Protein AF-0000000079328195 (afdb_homodimer)

Structure (mmCIF, N/CA/C/O backbone):
data_AF-0000000079328195-model_v1
#
loop_
_entity.id
_entity.type
_entity.pdbx_description
1 polymer 'Uncharacterized protein'
#
loop_
_atom_site.group_PDB
_atom_site.id
_atom_site.type_symbol
_atom_site.label_atom_id
_atom_site.label_alt_id
_atom_site.label_comp_id
_atom_site.label_asym_id
_atom_site.label_entity_id
_atom_site.label_seq_id
_atom_site.pdbx_PDB_ins_code
_atom_site.Cartn_x
_atom_site.Cartn_y
_atom_site.Cartn_z
_atom_site.occupancy
_atom_site.B_iso_or_equiv
_atom_site.auth_seq_id
_atom_site.auth_comp_id
_atom_site.auth_asym_id
_atom_site.auth_atom_id
_atom_site.pdbx_PDB_model_num
ATOM 1 N N . MET A 1 1 ? 11.961 -4.098 -23.109 1 38.84 1 MET A N 1
ATOM 2 C CA . MET A 1 1 ? 10.938 -4.68 -22.25 1 38.84 1 MET A CA 1
ATOM 3 C C . MET A 1 1 ? 10.961 -4.035 -20.875 1 38.84 1 MET A C 1
ATOM 5 O O . MET A 1 1 ? 11.984 -4.07 -20.188 1 38.84 1 MET A O 1
ATOM 9 N N . GLU A 1 2 ? 10.203 -3.109 -20.578 1 56.19 2 GLU A N 1
ATOM 10 C CA . GLU A 1 2 ? 10.305 -2.389 -19.312 1 56.19 2 GLU A CA 1
ATOM 11 C C . GLU A 1 2 ? 10.266 -3.35 -18.125 1 56.19 2 GLU A C 1
ATOM 13 O O . GLU A 1 2 ? 9.398 -4.227 -18.062 1 56.19 2 GLU A O 1
ATOM 18 N N . LEU A 1 3 ? 11.391 -3.406 -17.406 1 69.5 3 LEU A N 1
ATOM 19 C CA . LEU A 1 3 ? 11.602 -4.355 -16.328 1 69.5 3 LEU A CA 1
ATOM 20 C C . LEU A 1 3 ? 10.562 -4.168 -15.227 1 69.5 3 LEU A C 1
ATOM 22 O O . LEU A 1 3 ? 10.328 -3.043 -14.773 1 69.5 3 LEU A O 1
ATOM 26 N N . MET A 1 4 ? 9.859 -5.152 -14.961 1 80.12 4 MET A N 1
ATOM 27 C CA . MET A 1 4 ? 8.742 -5.156 -14.008 1 80.12 4 MET A CA 1
ATOM 28 C C . MET A 1 4 ? 9.148 -4.5 -12.695 1 80.12 4 MET A C 1
ATOM 30 O O . MET A 1 4 ? 8.359 -3.773 -12.086 1 80.12 4 MET A O 1
ATOM 34 N N . GLY A 1 5 ? 10.398 -4.676 -12.406 1 83.5 5 GLY A N 1
ATOM 35 C CA . GLY A 1 5 ? 10.883 -4.078 -11.172 1 83.5 5 GLY A CA 1
ATOM 36 C C . GLY A 1 5 ? 10.805 -2.562 -11.172 1 83.5 5 GLY A C 1
ATOM 37 O O . GLY A 1 5 ? 10.375 -1.96 -10.188 1 83.5 5 GLY A O 1
ATOM 38 N N . ILE A 1 6 ? 11.117 -1.954 -12.227 1 86.31 6 ILE A N 1
ATOM 39 C CA . ILE A 1 6 ? 11.102 -0.502 -12.367 1 86.31 6 ILE A CA 1
ATOM 40 C C . ILE A 1 6 ? 9.664 0.006 -12.328 1 86.31 6 ILE A C 1
ATOM 42 O O . ILE A 1 6 ? 9.383 1.057 -11.75 1 86.31 6 ILE A O 1
ATOM 46 N N . ASN A 1 7 ? 8.781 -0.768 -12.844 1 93.5 7 ASN A N 1
ATOM 47 C CA . ASN A 1 7 ? 7.379 -0.383 -12.844 1 93.5 7 ASN A CA 1
ATOM 48 C C . ASN A 1 7 ? 6.793 -0.403 -11.43 1 93.5 7 ASN A C 1
ATOM 50 O O . ASN A 1 7 ? 5.984 0.459 -11.078 1 93.5 7 ASN A O 1
ATOM 54 N N . PHE A 1 8 ? 7.254 -1.395 -10.664 1 96.44 8 PHE A N 1
ATOM 55 C CA . PHE A 1 8 ? 6.773 -1.461 -9.289 1 96.44 8 PHE A CA 1
ATOM 56 C C . PHE A 1 8 ? 7.223 -0.239 -8.492 1 96.44 8 PHE A C 1
ATOM 58 O O . PHE A 1 8 ? 6.441 0.338 -7.738 1 96.44 8 PHE A O 1
ATOM 65 N N . ILE A 1 9 ? 8.445 0.159 -8.688 1 96.38 9 ILE A N 1
ATOM 66 C CA . ILE A 1 9 ? 8.992 1.316 -7.992 1 96.38 9 ILE A CA 1
ATOM 67 C C . ILE A 1 9 ? 8.234 2.574 -8.398 1 96.38 9 ILE A C 1
ATOM 69 O O . ILE A 1 9 ? 7.875 3.396 -7.551 1 96.38 9 ILE A O 1
ATOM 73 N N . ARG A 1 10 ? 7.934 2.695 -9.656 1 96.31 10 ARG A N 1
ATOM 74 C CA . ARG A 1 10 ? 7.191 3.848 -10.164 1 96.31 10 ARG A CA 1
ATOM 75 C C . ARG A 1 10 ? 5.777 3.883 -9.586 1 96.31 10 ARG A C 1
ATOM 77 O O . ARG A 1 10 ? 5.277 4.945 -9.219 1 96.31 10 ARG A O 1
ATOM 84 N N . GLU A 1 11 ? 5.137 2.76 -9.531 1 97.25 11 GLU A N 1
ATOM 85 C CA . GLU A 1 11 ? 3.777 2.678 -9.008 1 97.25 11 GLU A CA 1
ATOM 86 C C . GLU A 1 11 ? 3.738 3.041 -7.527 1 97.25 11 GLU A C 1
ATOM 88 O O . GLU A 1 11 ? 2.859 3.789 -7.09 1 97.25 11 GLU A O 1
ATOM 93 N N . ILE A 1 12 ? 4.688 2.496 -6.77 1 98.31 12 ILE A N 1
ATOM 94 C CA . ILE A 1 12 ? 4.762 2.789 -5.344 1 98.31 12 ILE A CA 1
ATOM 95 C C . ILE A 1 12 ? 5.059 4.273 -5.137 1 98.31 12 ILE A C 1
ATOM 97 O O . ILE A 1 12 ? 4.445 4.922 -4.289 1 98.31 12 ILE A O 1
ATOM 101 N N . THR A 1 13 ? 5.969 4.824 -5.93 1 98.31 13 THR A N 1
ATOM 102 C CA . THR A 1 13 ? 6.309 6.238 -5.867 1 98.31 13 THR A CA 1
ATOM 103 C C . THR A 1 13 ? 5.074 7.105 -6.105 1 98.31 13 THR A C 1
ATOM 105 O O . THR A 1 13 ? 4.789 8.016 -5.328 1 98.31 13 THR A O 1
ATOM 108 N N . SER A 1 14 ? 4.328 6.777 -7.148 1 97.75 14 SER A N 1
ATOM 109 C CA . SER A 1 14 ? 3.143 7.547 -7.508 1 97.75 14 SER A CA 1
ATOM 110 C C . SER A 1 14 ? 2.078 7.465 -6.418 1 97.75 14 SER A C 1
ATOM 112 O O . SER A 1 14 ? 1.333 8.422 -6.199 1 97.75 14 SER A O 1
ATOM 114 N N . PHE A 1 15 ? 1.978 6.348 -5.805 1 98.12 15 PHE A N 1
ATOM 115 C CA . PHE A 1 15 ? 0.978 6.137 -4.766 1 98.12 15 PHE A CA 1
ATOM 116 C C . PHE A 1 15 ? 1.333 6.922 -3.508 1 98.12 15 PHE A C 1
ATOM 118 O O . PHE A 1 15 ? 0.46 7.516 -2.873 1 98.12 15 PHE A O 1
ATOM 125 N N . ILE A 1 16 ? 2.594 6.941 -3.137 1 98.56 16 ILE A N 1
ATOM 126 C CA . ILE A 1 16 ? 3.035 7.461 -1.847 1 98.56 16 ILE A CA 1
ATOM 127 C C . ILE A 1 16 ? 3.297 8.961 -1.958 1 98.56 16 ILE A C 1
ATOM 129 O O . ILE A 1 16 ? 2.934 9.727 -1.063 1 98.56 16 ILE A O 1
ATOM 133 N N . PHE A 1 17 ? 3.947 9.375 -3.006 1 98.5 17 PHE A N 1
ATOM 134 C CA . PHE A 1 17 ? 4.355 10.766 -3.182 1 98.5 17 PHE A CA 1
ATOM 135 C C . PHE A 1 17 ? 3.307 11.539 -3.971 1 98.5 17 PHE A C 1
ATOM 137 O O . PHE A 1 17 ? 3.281 11.484 -5.199 1 98.5 17 PHE A O 1
ATOM 144 N N . VAL A 1 18 ? 2.521 12.266 -3.287 1 97.94 18 VAL A N 1
ATOM 145 C CA . VAL A 1 18 ? 1.486 13.07 -3.926 1 97.94 18 VAL A CA 1
ATOM 146 C C . VAL A 1 18 ? 1.785 14.555 -3.717 1 97.94 18 VAL A C 1
ATOM 148 O O . VAL A 1 18 ? 2.316 14.945 -2.676 1 97.94 18 VAL A O 1
ATOM 151 N N . GLU A 1 19 ? 1.485 15.289 -4.66 1 97.88 19 GLU A N 1
ATOM 152 C CA . GLU A 1 19 ? 1.699 16.734 -4.68 1 97.88 19 GLU A CA 1
ATOM 153 C C . GLU A 1 19 ? 0.674 17.438 -5.57 1 97.88 19 GLU A C 1
ATOM 155 O O . GLU A 1 19 ? 0.321 16.922 -6.637 1 97.88 19 GLU A O 1
ATOM 160 N N . ASP A 1 20 ? 0.205 18.562 -5.117 1 97.75 20 ASP A N 1
ATOM 161 C CA . ASP A 1 20 ? -0.795 19.312 -5.875 1 97.75 20 ASP A CA 1
ATOM 162 C C . ASP A 1 20 ? -0.303 20.719 -6.191 1 97.75 20 ASP A C 1
ATOM 164 O O . ASP A 1 20 ? 0.624 21.219 -5.551 1 97.75 20 ASP A O 1
ATOM 168 N N . LYS A 1 21 ? -0.961 21.297 -7.262 1 96.88 21 LYS A N 1
ATOM 169 C CA . LYS A 1 21 ? -0.835 22.734 -7.441 1 96.88 21 LYS A CA 1
ATOM 170 C C . LYS A 1 21 ? -1.576 23.5 -6.344 1 96.88 21 LYS A C 1
ATOM 172 O O . LYS A 1 21 ? -2.781 23.312 -6.16 1 96.88 21 LYS A O 1
ATOM 177 N N . ILE A 1 22 ? -0.842 24.297 -5.695 1 97.62 22 ILE A N 1
ATOM 178 C CA . ILE A 1 22 ? -1.382 24.969 -4.512 1 97.62 22 ILE A CA 1
ATOM 179 C C . ILE A 1 22 ? -2.355 26.062 -4.938 1 97.62 22 ILE A C 1
ATOM 181 O O . ILE A 1 22 ? -2.111 26.781 -5.91 1 97.62 22 ILE A O 1
ATOM 185 N N . GLN A 1 23 ? -3.391 26.141 -4.234 1 97.88 23 GLN A N 1
ATOM 186 C CA . GLN A 1 23 ? -4.398 27.188 -4.375 1 97.88 23 GLN A CA 1
ATOM 187 C C . GLN A 1 23 ? -4.719 27.828 -3.029 1 97.88 23 GLN A C 1
ATOM 189 O O . GLN A 1 23 ? -4.344 27.297 -1.979 1 97.88 23 GLN A O 1
ATOM 194 N N . LYS A 1 24 ? -5.391 29 -3.145 1 98.62 24 LYS A N 1
ATOM 195 C CA . LYS A 1 24 ? -5.832 29.641 -1.906 1 98.62 24 LYS A CA 1
ATOM 196 C C . LYS A 1 24 ? -6.773 28.719 -1.124 1 98.62 24 LYS A C 1
ATOM 198 O O . LYS A 1 24 ? -7.621 28.047 -1.711 1 98.62 24 LYS A O 1
ATOM 203 N N . ALA A 1 25 ? -6.629 28.781 0.194 1 98.81 25 ALA A N 1
ATOM 204 C CA . ALA A 1 25 ? -7.391 27.875 1.056 1 98.81 25 ALA A CA 1
ATOM 205 C C . ALA A 1 25 ? -7.789 28.578 2.355 1 98.81 25 ALA A C 1
ATOM 207 O O . ALA A 1 25 ? -7.426 29.719 2.588 1 98.81 25 ALA A O 1
ATOM 208 N N . ASP A 1 26 ? -8.594 27.859 3.094 1 98.81 26 ASP A N 1
ATOM 209 C CA . ASP A 1 26 ? -9.07 28.391 4.363 1 98.81 26 ASP A CA 1
ATOM 210 C C . ASP A 1 26 ? -8.031 28.219 5.461 1 98.81 26 ASP A C 1
ATOM 212 O O . ASP A 1 26 ? -8.016 28.984 6.438 1 98.81 26 ASP A O 1
ATOM 216 N N . ILE A 1 27 ? -7.152 27.281 5.273 1 98.88 27 ILE A N 1
ATOM 217 C CA . ILE A 1 27 ? -6.215 26.953 6.344 1 98.88 27 ILE A CA 1
ATOM 218 C C . ILE A 1 27 ? -5.062 26.125 5.781 1 98.88 27 ILE A C 1
ATOM 220 O O . ILE A 1 27 ? -5.195 25.5 4.727 1 98.88 27 ILE A O 1
ATOM 224 N N . ILE A 1 28 ? -3.922 26.172 6.41 1 98.94 28 ILE A N 1
ATOM 225 C CA . ILE A 1 28 ? -2.781 25.297 6.164 1 98.94 28 ILE A CA 1
ATOM 226 C C . ILE A 1 28 ? -2.57 24.375 7.359 1 98.94 28 ILE A C 1
ATOM 228 O O . ILE A 1 28 ? -2.295 24.828 8.469 1 98.94 28 ILE A O 1
ATOM 232 N N . PHE A 1 29 ? -2.738 23.094 7.121 1 98.94 29 PHE A N 1
ATOM 233 C CA . PHE A 1 29 ? -2.459 22.094 8.148 1 98.94 29 PHE A CA 1
ATOM 234 C C . PHE A 1 29 ? -0.997 21.672 8.109 1 98.94 29 PHE A C 1
ATOM 236 O O . PHE A 1 29 ? -0.424 21.5 7.031 1 98.94 29 PHE A O 1
ATOM 243 N N . VAL A 1 30 ? -0.421 21.484 9.289 1 98.88 30 VAL A N 1
ATOM 244 C CA . VAL A 1 30 ? 0.937 20.969 9.422 1 98.88 30 VAL A CA 1
ATOM 245 C C . VAL A 1 30 ? 0.967 19.844 10.461 1 98.88 30 VAL A C 1
ATOM 247 O O . VAL A 1 30 ? 1.043 20.109 11.656 1 98.88 30 VAL A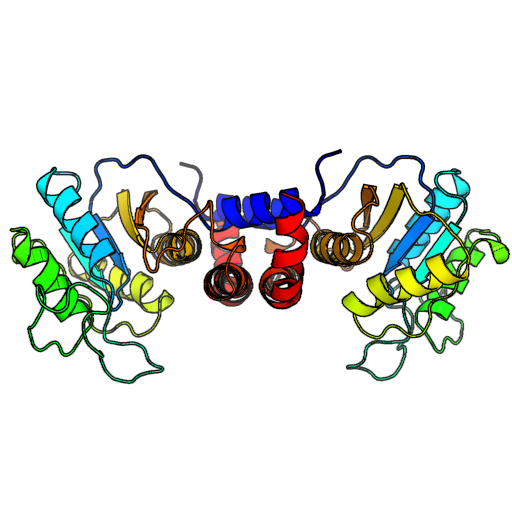 O 1
ATOM 250 N N . PRO A 1 31 ? 0.922 18.578 9.969 1 98.12 31 PRO A N 1
ATOM 251 C CA . PRO A 1 31 ? 1.119 17.5 10.938 1 98.12 31 PRO A CA 1
ATOM 252 C C . PRO A 1 31 ? 2.469 17.578 11.648 1 98.12 31 PRO A C 1
ATOM 254 O O . PRO A 1 31 ? 3.504 17.734 11 1 98.12 31 PRO A O 1
ATOM 257 N N . GLY A 1 32 ? 2.445 17.469 12.867 1 95.38 32 GLY A N 1
ATOM 258 C CA . GLY A 1 32 ? 3.59 17.781 13.711 1 95.38 32 GLY A CA 1
ATOM 259 C C . GLY A 1 32 ? 4.734 16.812 13.547 1 95.38 32 GLY A C 1
ATOM 260 O O . GLY A 1 32 ? 4.578 15.758 12.922 1 95.38 32 GLY A O 1
ATOM 261 N N . GLY A 1 33 ? 5.91 17.172 14.062 1 93.88 33 GLY A N 1
ATOM 262 C CA . GLY A 1 33 ? 7.168 16.453 14.078 1 93.88 33 GLY A CA 1
ATOM 263 C C . GLY A 1 33 ? 8.352 17.312 14.492 1 93.88 33 GLY A C 1
ATOM 264 O O . GLY A 1 33 ? 8.172 18.438 14.961 1 93.88 33 GLY A O 1
ATOM 265 N N . SER A 1 34 ? 9.508 16.719 14.328 1 94.88 34 SER A N 1
ATOM 266 C CA . SER A 1 34 ? 10.711 17.406 14.766 1 94.88 34 SER A CA 1
ATOM 267 C C . SER A 1 34 ? 11.344 18.203 13.625 1 94.88 34 SER A C 1
ATOM 269 O O . SER A 1 34 ? 12.328 18.906 13.82 1 94.88 34 SER A O 1
ATOM 271 N N . TRP A 1 35 ? 10.766 18.062 12.469 1 96.56 35 TRP A N 1
ATOM 272 C CA . TRP A 1 35 ? 11.328 18.734 11.305 1 96.56 35 TRP A CA 1
ATOM 273 C C . TRP A 1 35 ? 10.664 20.078 11.078 1 96.56 35 TRP A C 1
ATOM 275 O O . TRP A 1 35 ? 9.438 20.172 10.961 1 96.56 35 TRP A O 1
ATOM 285 N N . PRO A 1 36 ? 11.422 21.094 10.922 1 97.75 36 PRO A N 1
ATOM 286 C CA . PRO A 1 36 ? 10.828 22.422 10.797 1 97.75 36 PRO A CA 1
ATOM 287 C C . PRO A 1 36 ? 10.359 22.719 9.375 1 97.75 36 PRO A C 1
ATOM 289 O O . PRO A 1 36 ? 9.57 23.656 9.164 1 97.75 36 PRO A O 1
ATOM 292 N N . GLU A 1 37 ? 10.789 21.953 8.406 1 98.06 37 GLU A N 1
ATOM 293 C CA . GLU A 1 37 ? 10.648 22.281 6.996 1 98.06 37 GLU A CA 1
ATOM 294 C C . GLU A 1 37 ? 9.18 22.406 6.598 1 98.06 37 GLU A C 1
ATOM 296 O O . GLU A 1 37 ? 8.797 23.328 5.887 1 98.06 37 GLU A O 1
ATOM 301 N N . PRO A 1 38 ? 8.344 21.484 7.09 1 98.5 38 PRO A N 1
ATOM 302 C CA . PRO A 1 38 ? 6.93 21.641 6.727 1 98.5 38 PRO A CA 1
ATOM 303 C C . PRO A 1 38 ? 6.324 22.953 7.234 1 98.5 38 PRO A C 1
ATOM 305 O O . PRO A 1 38 ? 5.566 23.609 6.516 1 98.5 38 PRO A O 1
ATOM 308 N N . THR A 1 39 ? 6.691 23.297 8.43 1 98.69 39 THR A N 1
ATOM 309 C CA . THR A 1 39 ? 6.16 24.531 8.992 1 98.69 39 THR A CA 1
ATOM 310 C C . THR A 1 39 ? 6.77 25.75 8.305 1 98.69 39 THR A C 1
ATOM 312 O O . THR A 1 39 ? 6.098 26.766 8.117 1 98.69 39 THR A O 1
ATOM 315 N N . GLU A 1 40 ? 8.047 25.672 7.988 1 98.69 40 GLU A N 1
ATOM 316 C CA . GLU A 1 40 ? 8.664 26.734 7.211 1 98.69 40 GLU A CA 1
ATOM 317 C C . GLU A 1 40 ? 7.914 26.969 5.906 1 98.69 40 GLU A C 1
ATOM 319 O O . GLU A 1 40 ? 7.652 28.125 5.535 1 98.69 40 GLU A O 1
ATOM 324 N N . LYS A 1 41 ? 7.57 25.875 5.25 1 98.75 41 LYS A N 1
ATOM 325 C CA . LYS A 1 41 ? 6.812 25.969 4.008 1 98.75 41 LYS A CA 1
ATOM 326 C C . LYS A 1 41 ? 5.434 26.578 4.246 1 98.75 41 LYS A C 1
ATOM 328 O O . LYS A 1 41 ? 4.996 27.438 3.49 1 98.75 41 LYS A O 1
ATOM 333 N N . ALA A 1 42 ? 4.824 26.188 5.266 1 98.88 42 ALA A N 1
ATOM 334 C CA . ALA A 1 42 ? 3.512 26.719 5.621 1 98.88 42 ALA A CA 1
ATOM 335 C C . ALA A 1 42 ? 3.578 28.219 5.879 1 98.88 42 ALA A C 1
ATOM 337 O O . ALA A 1 42 ? 2.709 28.969 5.434 1 98.88 42 ALA A O 1
ATOM 338 N N . ALA A 1 43 ? 4.574 28.656 6.59 1 98.88 43 ALA A N 1
ATOM 339 C CA . ALA A 1 43 ? 4.758 30.078 6.898 1 98.88 43 ALA A CA 1
ATOM 340 C C . ALA A 1 43 ? 4.922 30.906 5.625 1 98.88 43 ALA A C 1
ATOM 342 O O . ALA A 1 43 ? 4.312 31.969 5.484 1 98.88 43 ALA A O 1
ATOM 343 N N . LYS A 1 44 ? 5.762 30.406 4.73 1 98.81 44 LYS A N 1
ATOM 344 C CA . LYS A 1 44 ? 5.961 31.094 3.463 1 98.81 44 LYS A CA 1
ATOM 345 C C . LYS A 1 44 ? 4.652 31.219 2.691 1 98.81 44 LYS A C 1
ATOM 347 O O . LYS A 1 44 ? 4.363 32.281 2.111 1 98.81 44 LYS A O 1
ATOM 352 N N . LEU A 1 45 ? 3.855 30.125 2.691 1 98.81 45 LEU A N 1
ATOM 353 C CA . LEU A 1 45 ? 2.561 30.141 2.018 1 98.81 45 LEU A CA 1
ATOM 354 C C . LEU A 1 45 ? 1.627 31.156 2.666 1 98.81 45 LEU A C 1
ATOM 356 O O . LEU A 1 45 ? 0.88 31.859 1.972 1 98.81 45 LEU A O 1
ATOM 360 N N . TRP A 1 46 ? 1.666 31.25 3.957 1 98.88 46 TRP A N 1
ATOM 361 C CA . TRP A 1 46 ? 0.866 32.219 4.684 1 98.88 46 TRP A CA 1
ATOM 362 C C . TRP A 1 46 ? 1.258 33.656 4.289 1 98.88 46 TRP A C 1
ATOM 364 O O . TRP A 1 46 ? 0.394 34.469 4.012 1 98.88 46 TRP A O 1
ATOM 374 N N . ILE A 1 47 ? 2.52 33.906 4.246 1 98.44 47 ILE A N 1
ATOM 375 C CA . ILE A 1 47 ? 3.045 35.219 3.889 1 98.44 47 ILE A CA 1
ATOM 376 C C . ILE A 1 47 ? 2.582 35.594 2.482 1 98.44 47 ILE A C 1
ATOM 378 O O . ILE A 1 47 ? 2.242 36.75 2.223 1 98.44 47 ILE A O 1
ATOM 382 N N . ASP A 1 48 ? 2.576 34.594 1.64 1 98.38 48 ASP A N 1
ATOM 383 C CA . ASP A 1 48 ? 2.182 34.781 0.249 1 98.38 48 ASP A CA 1
ATOM 384 C C . ASP A 1 48 ? 0.665 34.906 0.119 1 98.38 48 ASP A C 1
ATOM 386 O O . ASP A 1 48 ? 0.144 35.094 -0.981 1 98.38 48 ASP A O 1
ATOM 390 N N . GLY A 1 49 ? -0.074 34.75 1.234 1 98.44 49 GLY A N 1
ATOM 391 C CA . GLY A 1 49 ? -1.502 35.031 1.263 1 98.44 49 GLY A CA 1
ATOM 392 C C . GLY A 1 49 ? -2.346 33.844 0.853 1 98.44 49 GLY A C 1
ATOM 393 O O . GLY A 1 49 ? -3.492 34 0.426 1 98.44 49 GLY A O 1
ATOM 394 N N . TYR A 1 50 ? -1.794 32.625 0.948 1 98.75 50 TYR A N 1
ATOM 395 C CA . TYR A 1 50 ? -2.506 31.438 0.476 1 98.75 50 TYR A CA 1
ATOM 396 C C . TYR A 1 50 ? -3.58 31.016 1.471 1 98.75 50 TYR A C 1
ATOM 398 O O . TYR A 1 50 ? -4.531 30.312 1.107 1 98.75 50 TYR A O 1
ATOM 406 N N . ALA A 1 51 ? -3.461 31.375 2.729 1 98.75 51 ALA A N 1
ATOM 407 C CA . ALA A 1 51 ? -4.453 31.062 3.75 1 98.75 51 ALA A CA 1
ATOM 408 C C . ALA A 1 51 ? -4.324 31.984 4.953 1 98.75 51 ALA A C 1
ATOM 410 O O . ALA A 1 51 ? -3.223 32.438 5.289 1 98.75 51 ALA A O 1
ATOM 411 N N . PRO A 1 52 ? -5.379 32.219 5.582 1 98.69 52 PRO A N 1
ATOM 412 C CA . PRO A 1 52 ? -5.336 33.125 6.73 1 98.69 52 PRO A CA 1
ATOM 413 C C . PRO A 1 52 ? -4.852 32.438 8.008 1 98.69 52 PRO A C 1
ATOM 415 O O . PRO A 1 52 ? -4.445 33.125 8.953 1 98.69 52 PRO A O 1
ATOM 418 N N . TYR A 1 53 ? -4.926 31.062 8.062 1 98.81 53 TYR A N 1
ATOM 419 C CA . TYR A 1 53 ? -4.562 30.359 9.289 1 98.81 53 TYR A CA 1
ATOM 420 C C . TYR A 1 53 ? -3.584 29.219 8.992 1 98.81 53 TYR A C 1
ATOM 422 O O . TYR A 1 53 ? -3.617 28.625 7.914 1 98.81 53 TYR A O 1
ATOM 430 N N . ILE A 1 54 ? -2.752 29.016 9.93 1 98.88 54 ILE A N 1
ATOM 431 C CA . ILE A 1 54 ? -1.927 27.812 10.016 1 98.88 54 ILE A CA 1
ATOM 432 C C . ILE A 1 54 ? -2.311 27.016 11.258 1 98.88 54 ILE A C 1
ATOM 434 O O . ILE A 1 54 ? -2.523 27.578 12.336 1 98.88 54 ILE A O 1
ATOM 438 N N . LEU A 1 55 ? -2.467 25.719 11.125 1 98.88 55 LEU A N 1
ATOM 439 C CA . LEU A 1 55 ? -2.76 24.859 12.266 1 98.88 55 LEU A CA 1
ATOM 440 C C . LEU A 1 55 ? -1.743 23.719 12.375 1 98.88 55 LEU A C 1
ATOM 442 O O . LEU A 1 55 ? -1.986 22.625 11.883 1 98.88 55 LEU A O 1
ATOM 446 N N . PRO A 1 56 ? -0.632 24 13.078 1 98.69 56 PRO A N 1
ATOM 447 C CA . PRO A 1 56 ? 0.265 22.906 13.453 1 98.69 56 PRO A CA 1
ATOM 448 C C . PRO A 1 56 ? -0.326 22 14.539 1 98.69 56 PRO A C 1
ATOM 450 O O . PRO A 1 56 ? -0.979 22.5 15.461 1 98.69 56 PRO A O 1
ATOM 453 N N . SER A 1 57 ? -0.159 20.719 14.312 1 98.56 57 SER A N 1
ATOM 454 C CA . SER A 1 57 ? -0.748 19.781 15.258 1 98.56 57 SER A CA 1
ATOM 455 C C . SER A 1 57 ? 0.298 18.812 15.797 1 98.56 57 SER A C 1
ATOM 457 O O . SER A 1 57 ? 1.062 18.219 15.023 1 98.56 57 SER A O 1
ATOM 459 N N . GLY A 1 58 ? 0.339 18.719 17.219 1 98.06 58 GLY A N 1
ATOM 460 C CA . GLY A 1 58 ? 1.174 17.656 17.766 1 98.06 58 GLY A CA 1
ATOM 461 C C . GLY A 1 58 ? 1.644 17.938 19.172 1 98.06 58 GLY A C 1
ATOM 462 O O . GLY A 1 58 ? 2.02 19.062 19.5 1 98.06 58 GLY A O 1
ATOM 463 N N . LYS A 1 59 ? 1.628 16.984 20.047 1 97.31 59 LYS A N 1
ATOM 464 C CA . LYS A 1 59 ? 2.246 16.984 21.375 1 97.31 59 LYS A CA 1
ATOM 465 C C . LYS A 1 59 ? 3.664 16.422 21.312 1 97.31 59 LYS A C 1
ATOM 467 O O . LYS A 1 59 ? 4.637 17.188 21.328 1 97.31 59 LYS A O 1
ATOM 472 N N . TYR A 1 60 ? 3.867 15.305 21.281 1 94.19 60 TYR A N 1
ATOM 473 C CA . TYR A 1 60 ? 5.066 14.508 21.031 1 94.19 60 TYR A CA 1
ATOM 474 C C . TYR A 1 60 ? 4.699 13.062 20.703 1 94.19 60 TYR A C 1
ATOM 476 O O . TYR A 1 60 ? 3.57 12.633 20.938 1 94.19 60 TYR A O 1
ATOM 484 N N . SER A 1 61 ? 5.656 12.375 20.078 1 89.06 61 SER A N 1
ATOM 485 C CA . SER A 1 61 ? 5.406 10.984 19.734 1 89.06 61 SER A CA 1
ATOM 486 C C . SER A 1 61 ? 5.219 10.133 20.984 1 89.06 61 SER A C 1
ATOM 488 O O . SER A 1 61 ? 5.996 10.234 21.938 1 89.06 61 SER A O 1
ATOM 490 N N . MET A 1 62 ? 4.254 9.242 20.891 1 85.69 62 MET A N 1
ATOM 491 C CA . MET A 1 62 ? 3.963 8.359 22.031 1 85.69 62 MET A CA 1
ATOM 492 C C . MET A 1 62 ? 5.172 7.496 22.359 1 85.69 62 MET A C 1
ATOM 494 O O . MET A 1 62 ? 5.457 7.254 23.547 1 85.69 62 MET A O 1
ATOM 498 N N . SER A 1 63 ? 5.832 7.055 21.375 1 84.31 63 SER A N 1
ATOM 499 C CA . SER A 1 63 ? 6.965 6.16 21.562 1 84.31 63 SER A CA 1
ATOM 500 C C . SER A 1 63 ? 8.078 6.84 22.359 1 84.31 63 SER A C 1
ATOM 502 O O . SER A 1 63 ? 8.812 6.184 23.094 1 84.31 63 SER A O 1
ATOM 504 N N . LYS A 1 64 ? 8.203 8.172 22.312 1 87.88 64 LYS A N 1
ATOM 505 C CA . LYS A 1 64 ? 9.273 8.906 22.984 1 87.88 64 LYS A CA 1
ATOM 506 C C . LYS A 1 64 ? 8.82 9.445 24.344 1 87.88 64 LYS A C 1
ATOM 508 O O . LYS A 1 64 ? 9.602 9.492 25.281 1 87.88 64 LYS A O 1
ATOM 513 N N . GLY A 1 65 ? 7.609 9.875 24.344 1 91.81 65 GLY A N 1
ATOM 514 C CA . GLY A 1 65 ? 7.055 10.398 25.578 1 91.81 65 GLY A CA 1
ATOM 515 C C . GLY A 1 65 ? 7.449 11.836 25.844 1 91.81 65 GLY A C 1
ATOM 516 O O . GLY A 1 65 ? 7.113 12.398 26.891 1 91.81 65 GLY A O 1
ATOM 517 N N . TYR A 1 66 ? 8.219 12.383 25.031 1 93.56 66 TYR A N 1
ATOM 518 C CA . TYR A 1 66 ? 8.617 13.781 25.109 1 93.56 66 TYR A CA 1
ATOM 519 C C . TYR A 1 66 ? 9.016 14.312 23.734 1 93.56 66 TYR A C 1
ATOM 521 O O . TYR A 1 66 ? 9.211 13.531 22.797 1 93.56 66 TYR A O 1
ATOM 529 N N . PHE A 1 67 ? 9.078 15.625 23.594 1 95.56 67 PHE A N 1
ATOM 530 C CA . PHE A 1 67 ? 9.578 16.25 22.375 1 95.56 67 PHE A CA 1
ATOM 531 C C . PHE A 1 67 ? 11.102 16.328 22.391 1 95.56 67 PHE A C 1
ATOM 533 O O . PHE A 1 67 ? 11.68 16.984 23.266 1 95.56 67 PHE A O 1
ATOM 540 N N . PRO A 1 68 ? 11.781 15.766 21.469 1 93.12 68 PRO A N 1
ATOM 541 C CA . PRO A 1 68 ? 13.242 15.656 21.547 1 93.12 68 PRO A CA 1
ATOM 542 C C . PRO A 1 68 ? 13.945 16.922 21.047 1 93.12 68 PRO A C 1
ATOM 544 O O . PRO A 1 68 ? 15.172 17.031 21.156 1 93.12 68 PRO A O 1
ATOM 547 N N . GLY A 1 69 ? 13.219 17.828 20.484 1 93.69 69 GLY A N 1
ATOM 548 C CA . GLY A 1 69 ? 13.82 19 19.859 1 93.69 69 GLY A CA 1
ATOM 549 C C . GLY A 1 69 ? 13.867 18.906 18.344 1 93.69 69 GLY A C 1
ATOM 550 O O . GLY A 1 69 ? 13.477 17.906 17.766 1 93.69 69 GLY A O 1
ATOM 551 N N . PRO A 1 70 ? 14.312 19.984 17.75 1 95.56 70 PRO A N 1
ATOM 552 C CA . PRO A 1 70 ? 14.367 20.016 16.281 1 95.56 70 PRO A CA 1
ATOM 553 C C . PRO A 1 70 ? 15.359 19 15.703 1 95.56 70 PRO A C 1
ATOM 555 O O . PRO A 1 70 ? 16.469 18.844 16.234 1 95.56 70 PRO A O 1
ATOM 558 N N . ALA A 1 71 ? 14.953 18.359 14.617 1 94.69 71 ALA A N 1
ATOM 559 C CA . ALA A 1 71 ? 15.82 17.406 13.922 1 94.69 71 ALA A CA 1
ATOM 560 C C . ALA A 1 71 ? 16.859 18.125 13.078 1 94.69 71 ALA A C 1
ATOM 562 O O . ALA A 1 71 ? 17.969 17.625 12.891 1 94.69 71 ALA A O 1
ATOM 563 N N . THR A 1 72 ? 16.453 19.203 12.539 1 94.56 72 THR A N 1
ATOM 564 C CA . THR A 1 72 ? 17.344 20.062 11.773 1 94.56 72 THR A CA 1
ATOM 565 C C . THR A 1 72 ? 17.188 21.516 12.211 1 94.56 72 THR A C 1
ATOM 567 O O . THR A 1 72 ? 16.25 21.859 12.93 1 94.56 72 THR A O 1
ATOM 570 N N . ASN A 1 73 ? 18.172 22.312 11.875 1 93.94 73 ASN A N 1
ATOM 571 C CA . ASN A 1 73 ? 18.141 23.734 12.141 1 93.94 73 ASN A CA 1
ATOM 572 C C . ASN A 1 73 ? 17.984 24.031 13.625 1 93.94 73 ASN A C 1
ATOM 574 O O . ASN A 1 73 ? 17.281 24.953 14.008 1 93.94 73 ASN A O 1
ATOM 578 N N . GLY A 1 74 ? 18.609 23.203 14.383 1 92.69 74 GLY A N 1
ATOM 579 C CA . GLY A 1 74 ? 18.547 23.375 15.828 1 92.69 74 GLY A CA 1
ATOM 580 C C . GLY A 1 74 ? 19.156 24.688 16.297 1 92.69 74 GLY A C 1
ATOM 581 O O . GLY A 1 74 ? 18.766 25.203 17.344 1 92.69 74 GLY A O 1
ATOM 582 N N . ASP A 1 75 ? 20.125 25.219 15.602 1 93.19 75 ASP A N 1
ATOM 583 C CA . ASP A 1 75 ? 20.734 26.5 15.938 1 93.19 75 ASP A CA 1
ATOM 584 C C . ASP A 1 75 ? 19.766 27.641 15.742 1 93.19 75 ASP A C 1
ATOM 586 O O . ASP A 1 75 ? 19.812 28.641 16.469 1 93.19 75 ASP A O 1
ATOM 590 N N . LYS A 1 76 ? 18.906 27.469 14.781 1 94.06 76 LYS A N 1
ATOM 591 C CA . LYS A 1 76 ? 17.906 28.484 14.477 1 94.06 76 LYS A CA 1
ATOM 592 C C . LYS A 1 76 ? 16.719 28.406 15.43 1 94.06 76 LYS A C 1
ATOM 594 O O . LYS A 1 76 ? 16.188 29.438 15.844 1 94.06 76 LYS A O 1
ATOM 599 N N . TYR A 1 77 ? 16.375 27.188 15.68 1 95.25 77 TYR A N 1
ATOM 600 C CA . TYR A 1 77 ? 15.242 26.938 16.578 1 95.25 77 TYR A CA 1
ATOM 601 C C . TYR A 1 77 ? 15.711 26.359 17.891 1 95.25 77 TYR A C 1
ATOM 603 O O . TYR A 1 77 ? 15.375 25.219 18.234 1 95.25 77 TYR A O 1
ATOM 611 N N . ASN A 1 78 ? 16.391 27.141 18.734 1 91.19 78 ASN A N 1
ATOM 612 C CA . ASN A 1 78 ? 17.141 26.641 19.891 1 91.19 78 ASN A CA 1
ATOM 613 C C . ASN A 1 78 ? 16.359 26.844 21.188 1 91.19 78 ASN A C 1
ATOM 615 O O . ASN A 1 78 ? 16.922 26.719 22.281 1 91.19 78 ASN A O 1
ATOM 619 N N . GLY A 1 79 ? 15.125 27.094 21.156 1 92.56 79 GLY A N 1
ATOM 620 C CA . GLY A 1 79 ? 14.32 27.234 22.344 1 92.56 79 GLY A CA 1
ATOM 621 C C . GLY A 1 79 ? 13.977 25.922 23 1 92.56 79 GLY A C 1
ATOM 622 O O . GLY A 1 79 ? 14.281 24.844 22.469 1 92.56 79 GLY A O 1
ATOM 623 N N . THR A 1 80 ? 13.43 26.016 24.25 1 93.06 80 THR A N 1
ATOM 624 C CA . THR A 1 80 ? 12.891 24.844 24.938 1 93.06 80 THR A CA 1
ATOM 625 C C . THR A 1 80 ? 11.406 24.656 24.609 1 93.06 80 THR A C 1
ATOM 627 O O . THR A 1 80 ? 10.602 25.578 24.828 1 93.06 80 THR A O 1
ATOM 630 N N . TYR A 1 81 ? 11.164 23.531 24.047 1 95.69 81 TYR A N 1
ATOM 631 C CA . TYR A 1 81 ? 9.789 23.25 23.656 1 95.69 81 TYR A CA 1
ATOM 632 C C . TYR A 1 81 ? 9.281 21.984 24.359 1 95.69 81 TYR A C 1
ATOM 634 O O . TYR A 1 81 ? 10.023 21.016 24.516 1 95.69 81 TYR A O 1
ATOM 642 N N . GLU A 1 82 ? 8.039 22.016 24.797 1 95.62 82 GLU A N 1
ATOM 643 C CA . GLU A 1 82 ? 7.438 20.844 25.453 1 95.62 82 GLU A CA 1
ATOM 644 C C . GLU A 1 82 ? 6.652 20 24.453 1 95.62 82 GLU A C 1
ATOM 646 O O . GLU A 1 82 ? 6.492 18.797 24.641 1 95.62 82 GLU A O 1
ATOM 651 N N . THR A 1 83 ? 6.125 20.656 23.453 1 97.81 83 THR A N 1
ATOM 652 C CA . THR A 1 83 ? 5.305 19.969 22.453 1 97.81 83 THR A CA 1
ATOM 653 C C . THR A 1 83 ? 5.781 20.297 21.047 1 97.81 83 THR A C 1
ATOM 655 O O . THR A 1 83 ? 6.488 21.281 20.828 1 97.81 83 THR A O 1
ATOM 658 N N . GLU A 1 84 ? 5.402 19.438 20.141 1 97.81 84 GLU A N 1
ATOM 659 C CA . GLU A 1 84 ? 5.637 19.719 18.734 1 97.81 84 GLU A CA 1
ATOM 660 C C . GLU A 1 84 ? 4.969 21.016 18.312 1 97.81 84 GLU A C 1
ATOM 662 O O . GLU A 1 84 ? 5.535 21.781 17.531 1 97.81 84 GLU A O 1
ATOM 667 N N . TRP A 1 85 ? 3.801 21.281 18.844 1 98.38 85 TRP A N 1
ATOM 668 C CA . TRP A 1 85 ? 3.096 22.516 18.516 1 98.38 85 TRP A CA 1
ATOM 669 C C . TRP A 1 85 ? 3.924 23.734 18.922 1 98.38 85 TRP A C 1
ATOM 671 O O . TRP A 1 85 ? 4.074 24.672 18.125 1 98.38 85 TRP A O 1
ATOM 681 N N . GLU A 1 86 ? 4.441 23.719 20.109 1 98.06 86 GLU A N 1
ATOM 682 C CA . GLU A 1 86 ? 5.25 24.844 20.578 1 98.06 86 GLU A CA 1
ATOM 683 C C . GLU A 1 86 ? 6.43 25.094 19.656 1 98.06 86 GLU A C 1
ATOM 685 O O . GLU A 1 86 ? 6.727 26.25 19.328 1 98.06 86 GLU A O 1
ATOM 690 N N . PHE A 1 87 ? 7.043 24.031 19.312 1 98.19 87 PHE A N 1
ATOM 691 C CA . PHE A 1 87 ? 8.164 24.109 18.375 1 98.19 87 PHE A CA 1
ATOM 692 C C . PHE A 1 87 ? 7.73 24.703 17.047 1 98.19 87 PHE A C 1
ATOM 694 O O . PHE A 1 87 ? 8.344 25.641 16.547 1 98.19 87 PHE A O 1
ATOM 701 N N . MET A 1 88 ? 6.645 24.25 16.469 1 98.44 88 MET A N 1
ATOM 702 C CA . MET A 1 88 ? 6.16 24.688 15.156 1 98.44 88 MET A CA 1
ATOM 703 C C . MET A 1 88 ? 5.656 26.125 15.219 1 98.44 88 MET A C 1
ATOM 705 O O . MET A 1 88 ? 5.797 26.875 14.25 1 98.44 88 MET A O 1
ATOM 709 N N . LYS A 1 89 ? 5.082 26.469 16.359 1 98.5 89 LYS A N 1
ATOM 710 C CA . LYS A 1 89 ? 4.715 27.859 16.562 1 98.5 89 LYS A CA 1
ATOM 711 C C . LYS A 1 89 ? 5.941 28.766 16.469 1 98.5 89 LYS A C 1
ATOM 713 O O . LYS A 1 89 ? 5.91 29.797 15.805 1 98.5 89 LYS A O 1
ATOM 718 N N . ALA A 1 90 ? 6.973 28.359 17.188 1 98.19 90 ALA A N 1
ATOM 719 C CA . ALA A 1 90 ? 8.211 29.141 17.156 1 98.19 90 ALA A CA 1
ATOM 720 C C . ALA A 1 90 ? 8.734 29.281 15.734 1 98.19 90 ALA A C 1
ATOM 722 O O . ALA A 1 90 ? 9.195 30.359 15.344 1 98.19 90 ALA A O 1
ATOM 723 N N . VAL A 1 91 ? 8.688 28.234 14.984 1 98.5 91 VAL A N 1
ATOM 724 C CA . VAL A 1 91 ? 9.133 28.25 13.594 1 98.5 91 VAL A CA 1
ATOM 725 C C . VAL A 1 91 ? 8.297 29.25 12.797 1 98.5 91 VAL A C 1
ATOM 727 O O . VAL A 1 91 ? 8.852 30.109 12.102 1 98.5 91 VAL A O 1
ATOM 730 N N . ALA A 1 92 ? 7.004 29.234 12.898 1 98.69 92 ALA A N 1
ATOM 731 C CA . ALA A 1 92 ? 6.113 30.125 12.156 1 98.69 92 ALA A CA 1
ATOM 732 C C . ALA A 1 92 ? 6.355 31.578 12.539 1 98.69 92 ALA A C 1
ATOM 734 O O . ALA A 1 92 ? 6.426 32.438 11.664 1 98.69 92 ALA A O 1
ATOM 735 N N . LEU A 1 93 ? 6.477 31.797 13.773 1 98.31 93 LEU A N 1
ATOM 736 C CA . LEU A 1 93 ? 6.715 33.156 14.266 1 98.31 93 LEU A CA 1
ATOM 737 C C . LEU A 1 93 ? 8.016 33.719 13.695 1 98.31 93 LEU A C 1
ATOM 739 O O . LEU A 1 93 ? 8.102 34.906 13.406 1 98.31 93 LEU A O 1
ATOM 743 N N . SER A 1 94 ? 8.969 32.875 13.586 1 97.81 94 SER A N 1
ATOM 744 C CA . SER A 1 94 ? 10.266 33.344 13.094 1 97.81 94 SER A CA 1
ATOM 745 C C . SER A 1 94 ? 10.172 33.844 11.656 1 97.81 94 SER A C 1
ATOM 747 O O . SER A 1 94 ? 11.031 34.594 11.203 1 97.81 94 SER A O 1
ATOM 749 N N . TYR A 1 95 ? 9.148 33.5 10.93 1 98 95 TYR A N 1
ATOM 750 C CA . TYR A 1 95 ? 8.938 33.938 9.562 1 98 95 TYR A CA 1
ATOM 751 C C . TYR A 1 95 ? 8.023 35.156 9.531 1 98 95 TYR A C 1
ATOM 753 O O . TYR A 1 95 ? 7.762 35.719 8.461 1 98 95 TYR A O 1
ATOM 761 N N . GLY A 1 96 ? 7.477 35.531 10.734 1 97.88 96 GLY A N 1
ATOM 762 C CA . GLY A 1 96 ? 6.648 36.719 10.82 1 97.88 96 GLY A CA 1
ATOM 763 C C . GLY A 1 96 ? 5.164 36.406 10.773 1 97.88 96 GLY A C 1
ATOM 764 O O . GLY A 1 96 ? 4.344 37.312 10.625 1 97.88 96 GLY A O 1
ATOM 765 N N . VAL A 1 97 ? 4.812 35.188 10.898 1 98.75 97 VAL A N 1
ATOM 766 C CA . VAL A 1 97 ? 3.396 34.844 10.961 1 98.75 97 VAL A CA 1
ATOM 767 C C . VAL A 1 97 ? 2.777 35.438 12.227 1 98.75 97 VAL A C 1
ATOM 769 O O . VAL A 1 97 ? 3.377 35.406 13.305 1 98.75 97 VAL A O 1
ATOM 772 N N . GLN A 1 98 ? 1.636 36 12.094 1 98.56 98 GLN A N 1
ATOM 773 C CA . GLN A 1 98 ? 0.94 36.562 13.25 1 98.56 98 GLN A CA 1
ATOM 774 C C . GLN A 1 98 ? 0.512 35.469 14.211 1 98.56 98 GLN A C 1
ATOM 776 O O . GLN A 1 98 ? -0.023 34.438 13.789 1 98.56 98 GLN A O 1
ATOM 781 N N . GLU A 1 99 ? 0.731 35.656 15.477 1 98.31 99 GLU A N 1
ATOM 782 C CA . GLU A 1 99 ? 0.419 34.656 16.484 1 98.31 99 GLU A CA 1
ATOM 783 C C . GLU A 1 99 ? -1.056 34.25 16.438 1 98.31 99 GLU A C 1
ATOM 785 O O . GLU A 1 99 ? -1.398 33.094 16.609 1 98.31 99 GLU A O 1
ATOM 790 N N . SER A 1 100 ? -1.907 35.219 16.188 1 98.12 100 SER A N 1
ATOM 791 C CA . SER A 1 100 ? -3.346 35 16.141 1 98.12 100 SER A CA 1
ATOM 792 C C . SER A 1 100 ? -3.727 34.094 14.969 1 98.12 100 SER A C 1
ATOM 794 O O . SER A 1 100 ? -4.836 33.562 14.922 1 98.12 100 SER A O 1
ATOM 796 N N . SER A 1 101 ? -2.848 33.938 13.992 1 98.56 101 SER A N 1
ATOM 797 C CA . SER A 1 101 ? -3.107 33.125 12.812 1 98.56 101 SER A CA 1
ATOM 798 C C . SER A 1 101 ? -2.639 31.672 13.023 1 98.56 101 SER A C 1
ATOM 800 O O . SER A 1 101 ? -2.893 30.812 12.188 1 98.56 101 SER A O 1
ATOM 802 N N . ILE A 1 102 ? -1.966 31.469 14.133 1 98.81 102 ILE A N 1
ATOM 803 C CA . ILE A 1 102 ? -1.466 30.125 14.438 1 98.81 102 ILE A CA 1
ATOM 804 C C . ILE A 1 102 ? -2.412 29.438 15.422 1 98.81 102 ILE A C 1
ATOM 806 O O . ILE A 1 102 ? -2.477 29.797 16.594 1 98.81 102 ILE A O 1
ATOM 810 N N . ILE A 1 103 ? -3.082 28.438 14.938 1 98.75 103 ILE A N 1
ATOM 811 C CA . ILE A 1 103 ? -4.078 27.75 15.742 1 98.75 103 ILE A CA 1
ATOM 812 C C . ILE A 1 103 ? -3.414 26.609 16.516 1 98.75 103 ILE A C 1
ATOM 814 O O . ILE A 1 103 ? -2.572 25.891 15.977 1 98.75 103 ILE A O 1
ATOM 818 N N . LYS A 1 104 ? -3.896 26.438 17.703 1 98.5 104 LYS A N 1
ATOM 819 C CA . LYS A 1 104 ? -3.219 25.5 18.609 1 98.5 104 LYS A CA 1
ATOM 820 C C . LYS A 1 104 ? -3.922 24.156 18.625 1 98.5 104 LYS A C 1
ATOM 822 O O . LYS A 1 104 ? -5.137 24.078 18.828 1 98.5 104 LYS A O 1
ATOM 827 N N . GLU A 1 105 ? -3.229 23.125 18.375 1 98.5 105 GLU A N 1
ATOM 828 C CA . GLU A 1 105 ? -3.52 21.719 18.688 1 98.5 105 GLU A CA 1
ATOM 829 C C . GLU A 1 105 ? -2.275 21 19.203 1 98.5 105 GLU A C 1
ATOM 831 O O . GLU A 1 105 ? -1.369 20.688 18.422 1 98.5 105 GLU A O 1
ATOM 836 N N . ASP A 1 106 ? -2.16 20.781 20.531 1 98.25 106 ASP A N 1
ATOM 837 C CA . ASP A 1 106 ? -0.907 20.297 21.094 1 98.25 106 ASP A CA 1
ATOM 838 C C . ASP A 1 106 ? -1.112 18.984 21.844 1 98.25 106 ASP A C 1
ATOM 840 O O . ASP A 1 106 ? -0.393 18.688 22.797 1 98.25 106 ASP A O 1
ATOM 844 N N . LYS A 1 107 ? -2.109 18.234 21.422 1 97.88 107 LYS A N 1
ATOM 845 C CA . LYS A 1 107 ? -2.445 17.031 22.188 1 97.88 107 LYS A CA 1
ATOM 846 C C . LYS A 1 107 ? -2.164 15.773 21.375 1 97.88 107 LYS A C 1
ATOM 848 O O . LYS A 1 107 ? -2.062 14.68 21.922 1 97.88 107 LYS A O 1
ATOM 853 N N . ALA A 1 108 ? -2.041 15.867 20.078 1 97.88 108 ALA A N 1
ATOM 854 C CA . ALA A 1 108 ? -1.924 14.703 19.203 1 97.88 108 ALA A CA 1
ATOM 855 C C . ALA A 1 108 ? -0.606 13.969 19.438 1 97.88 108 ALA A C 1
ATOM 857 O O . ALA A 1 108 ? 0.449 14.602 19.547 1 97.88 108 ALA A O 1
ATOM 858 N N . GLU A 1 109 ? -0.65 12.648 19.453 1 96 109 GLU A N 1
ATOM 859 C CA . GLU A 1 109 ? 0.542 11.828 19.625 1 96 109 GLU A CA 1
ATOM 860 C C . GLU A 1 109 ? 0.748 10.906 18.422 1 96 109 GLU A C 1
ATOM 862 O O . GLU A 1 109 ? 1.752 10.195 18.344 1 96 109 GLU A O 1
ATOM 867 N N . TRP A 1 110 ? -0.234 10.859 17.516 1 93.56 110 TRP A N 1
ATOM 868 C CA . TRP A 1 110 ? -0.214 10.07 16.297 1 93.56 110 TRP A CA 1
ATOM 869 C C . TRP A 1 110 ? -0.75 10.883 15.117 1 93.56 110 TRP A C 1
ATOM 871 O O . TRP A 1 110 ? -1.484 11.852 15.312 1 93.56 110 TRP A O 1
ATOM 881 N N . THR A 1 111 ? -0.417 10.367 13.938 1 93.06 111 THR A N 1
ATOM 882 C CA . THR A 1 111 ? -0.846 11.078 12.734 1 93.06 111 THR A CA 1
ATOM 883 C C . THR A 1 111 ? -2.369 11.148 12.664 1 93.06 111 THR A C 1
ATOM 885 O O . THR A 1 111 ? -2.928 12.188 12.312 1 93.06 111 THR A O 1
ATOM 888 N N . LYS A 1 112 ? -3.031 10.086 12.953 1 96.56 112 LYS A N 1
ATOM 889 C CA . LYS A 1 112 ? -4.492 10.102 12.969 1 96.56 112 LYS A CA 1
ATOM 890 C C . LYS A 1 112 ? -5.02 11.203 13.875 1 96.56 112 LYS A C 1
ATOM 892 O O . LYS A 1 112 ? -5.926 11.945 13.492 1 96.56 112 LYS A O 1
ATOM 897 N N . GLN A 1 113 ? -4.395 11.312 15.047 1 97.81 113 GLN A N 1
ATOM 898 C CA . GLN A 1 113 ? -4.82 12.328 16.016 1 97.81 113 GLN A CA 1
ATOM 899 C C . GLN A 1 113 ? -4.539 13.734 15.492 1 97.81 113 GLN A C 1
ATOM 901 O O . GLN A 1 113 ? -5.297 14.664 15.766 1 97.81 113 GLN A O 1
ATOM 906 N N . ASN A 1 114 ? -3.463 13.883 14.805 1 98.12 114 ASN A N 1
ATOM 907 C CA . ASN A 1 114 ? -3.227 15.188 14.188 1 98.12 114 ASN A CA 1
ATOM 908 C C . ASN A 1 114 ? -4.434 15.656 13.383 1 98.12 114 ASN A C 1
ATOM 910 O O . ASN A 1 114 ? -4.871 16.797 13.516 1 98.12 114 ASN A O 1
ATOM 914 N N . ALA A 1 115 ? -5 14.805 12.57 1 98.5 115 ALA A N 1
ATOM 915 C CA . ALA A 1 115 ? -6.105 15.133 11.672 1 98.5 115 ALA A CA 1
ATOM 916 C C . ALA A 1 115 ? -7.402 15.336 12.453 1 98.5 115 ALA A C 1
ATOM 918 O O . ALA A 1 115 ? -8.062 16.375 12.328 1 98.5 115 ALA A O 1
ATOM 919 N N . PHE A 1 116 ? -7.707 14.43 13.336 1 98.62 116 PHE A N 1
ATOM 920 C CA . PHE A 1 116 ? -9.008 14.461 14 1 98.62 116 PHE A CA 1
ATOM 921 C C . PHE A 1 116 ? -9.031 15.516 15.102 1 98.62 116 PHE A C 1
ATOM 923 O O . PHE A 1 116 ? -10.055 16.156 15.328 1 98.62 116 PHE A O 1
ATOM 930 N N . ASN A 1 117 ? -7.926 15.633 15.852 1 98.81 117 ASN A N 1
ATOM 931 C CA . ASN A 1 117 ? -7.855 16.734 16.797 1 98.81 117 ASN A CA 1
ATOM 932 C C . ASN A 1 117 ? -7.949 18.094 16.109 1 98.81 117 ASN A C 1
ATOM 934 O O . ASN A 1 117 ? -8.516 19.031 16.656 1 98.81 117 ASN A O 1
ATOM 938 N N . SER A 1 118 ? -7.34 18.188 14.938 1 98.75 118 SER A N 1
ATOM 939 C CA . SER A 1 118 ? -7.477 19.406 14.156 1 98.75 118 SER A CA 1
ATOM 940 C C . SER A 1 118 ? -8.938 19.703 13.836 1 98.75 118 SER A C 1
ATOM 942 O O . SER A 1 118 ? -9.367 20.859 13.891 1 98.75 118 SER A O 1
ATOM 944 N N . ARG A 1 119 ? -9.656 18.688 13.5 1 98.56 119 ARG A N 1
ATOM 945 C CA . ARG A 1 119 ? -11.078 18.859 13.234 1 98.56 119 ARG A CA 1
ATOM 946 C C . ARG A 1 119 ? -11.797 19.422 14.453 1 98.56 119 ARG A C 1
ATOM 948 O O . ARG A 1 119 ? -12.586 20.359 14.344 1 98.56 119 ARG A O 1
ATOM 955 N N . ILE A 1 120 ? -11.531 18.875 15.594 1 98.5 120 ILE A N 1
ATOM 956 C CA . ILE A 1 120 ? -12.133 19.344 16.844 1 98.5 120 ILE A CA 1
ATOM 957 C C . ILE A 1 120 ? -11.812 20.812 17.047 1 98.5 120 ILE A C 1
ATOM 959 O O . ILE A 1 120 ? -12.695 21.609 17.375 1 98.5 120 ILE A O 1
ATOM 963 N N . VAL A 1 121 ? -10.602 21.172 16.828 1 98.5 121 VAL A N 1
ATOM 964 C CA . VAL A 1 121 ? -10.117 22.531 17.062 1 98.5 121 VAL A CA 1
ATOM 965 C C . VAL A 1 121 ? -10.773 23.484 16.078 1 98.5 121 VAL A C 1
ATOM 967 O O . VAL A 1 121 ? -11.227 24.578 16.453 1 98.5 121 VAL A O 1
ATOM 970 N N . THR A 1 122 ? -10.805 23.094 14.797 1 98.56 122 THR A N 1
ATOM 971 C CA . THR A 1 122 ? -11.414 23.984 13.805 1 98.56 122 THR A CA 1
ATOM 972 C C . THR A 1 122 ? -12.906 24.156 14.078 1 98.56 122 THR A C 1
ATOM 974 O O . THR A 1 122 ? -13.453 25.25 13.891 1 98.56 122 THR A O 1
ATOM 977 N N . ASP A 1 123 ? -13.539 23.109 14.523 1 97.94 123 ASP A N 1
ATOM 978 C CA . ASP A 1 123 ? -14.953 23.203 14.891 1 97.94 123 ASP A CA 1
ATOM 979 C C . ASP A 1 123 ? -15.148 24.141 16.078 1 97.94 123 ASP A C 1
ATOM 981 O O . ASP A 1 123 ? -16.047 24.984 16.062 1 97.94 123 ASP A O 1
ATOM 985 N N . LYS A 1 124 ? -14.352 23.984 17.047 1 97.88 124 LYS A N 1
ATOM 986 C CA . LYS A 1 124 ? -14.438 24.812 18.25 1 97.88 124 LYS A CA 1
ATOM 987 C C . LYS A 1 124 ? -14.25 26.281 17.922 1 97.88 124 LYS A C 1
ATOM 989 O O . LYS A 1 124 ? -14.844 27.156 18.562 1 97.88 124 LYS A O 1
ATOM 994 N N . ASN A 1 125 ? -13.414 26.516 16.953 1 97.44 125 ASN A N 1
ATOM 995 C CA . ASN A 1 125 ? -13.141 27.891 16.547 1 97.44 125 ASN A CA 1
ATOM 996 C C . ASN A 1 125 ? -14.141 28.359 15.492 1 97.44 125 ASN A C 1
ATOM 998 O O . ASN A 1 125 ? -13.961 29.438 14.906 1 97.44 125 ASN A O 1
ATOM 1002 N N . ASN A 1 126 ? -15.102 27.562 15.148 1 97.5 126 ASN A N 1
ATOM 1003 C CA . ASN A 1 126 ? -16.156 27.859 14.188 1 97.5 126 ASN A CA 1
ATOM 1004 C C . ASN A 1 126 ? -15.578 28.172 12.805 1 97.5 126 ASN A C 1
ATOM 1006 O O . ASN A 1 126 ? -16.016 29.125 12.156 1 97.5 126 ASN A O 1
ATOM 1010 N N . LEU A 1 127 ? -14.562 27.438 12.43 1 97.94 127 LEU A N 1
ATOM 1011 C CA . LEU A 1 127 ? -13.969 27.578 11.109 1 97.94 127 LEU A CA 1
ATOM 1012 C C . LEU A 1 127 ? -14.57 26.578 10.133 1 97.94 127 LEU A C 1
ATOM 1014 O O . LEU A 1 127 ? -14.555 25.359 10.391 1 97.94 127 LEU A O 1
ATOM 1018 N N . ASP A 1 128 ? -15.156 27.078 9.094 1 96.94 128 ASP A N 1
ATOM 1019 C CA . ASP A 1 128 ? -15.641 26.234 8.016 1 96.94 128 ASP A CA 1
ATOM 1020 C C . ASP A 1 128 ? -14.547 25.984 6.984 1 96.94 128 ASP A C 1
ATOM 1022 O O . ASP A 1 128 ? -14.258 26.844 6.152 1 96.94 128 ASP A O 1
ATOM 1026 N N . ILE A 1 129 ? -14.031 24.797 6.977 1 98.19 129 ILE A N 1
ATOM 1027 C CA . ILE A 1 129 ? -12.883 24.484 6.137 1 98.19 129 ILE A CA 1
ATOM 1028 C C . ILE A 1 129 ? -13.352 23.812 4.844 1 98.19 129 ILE A C 1
ATOM 1030 O O . ILE A 1 129 ? -13.602 22.609 4.812 1 98.19 129 ILE A O 1
ATOM 1034 N N . LYS A 1 130 ? -13.414 24.594 3.785 1 98 130 LYS A N 1
ATOM 1035 C CA . LYS A 1 130 ? -13.805 24.062 2.479 1 98 130 LYS A CA 1
ATOM 1036 C C . LYS A 1 130 ? -12.578 23.656 1.67 1 98 130 LYS A C 1
ATOM 1038 O O . LYS A 1 130 ? -12.625 22.656 0.935 1 98 130 LYS A O 1
ATOM 1043 N N . LYS A 1 131 ? -11.555 24.422 1.783 1 98.38 131 LYS A N 1
ATOM 1044 C CA . LYS A 1 131 ? -10.273 24.156 1.143 1 98.38 131 LYS A CA 1
ATOM 1045 C C . LYS A 1 131 ? -9.133 24.203 2.154 1 98.38 131 LYS A C 1
ATOM 1047 O O . LYS A 1 131 ? -9.117 25.062 3.039 1 98.38 131 LYS A O 1
ATOM 1052 N N . ALA A 1 132 ? -8.203 23.297 2.008 1 98.69 132 ALA A N 1
ATOM 1053 C CA . ALA A 1 132 ? -7.074 23.281 2.934 1 98.69 132 ALA A CA 1
ATOM 1054 C C . ALA A 1 132 ? -5.797 22.828 2.229 1 98.69 132 ALA A C 1
ATOM 1056 O O . ALA A 1 132 ? -5.84 22 1.316 1 98.69 132 ALA A O 1
ATOM 1057 N N . ILE A 1 133 ? -4.711 23.391 2.627 1 98.88 133 ILE A N 1
ATOM 1058 C CA . ILE A 1 133 ? -3.379 22.953 2.219 1 98.88 133 ILE A CA 1
ATOM 1059 C C . ILE A 1 133 ? -2.756 22.094 3.32 1 98.88 133 ILE A C 1
ATOM 1061 O O . ILE A 1 133 ? -2.91 22.391 4.508 1 98.88 133 ILE A O 1
ATOM 1065 N N . ILE A 1 134 ? -2.115 21.062 2.947 1 98.81 134 ILE A N 1
ATOM 1066 C CA . ILE A 1 134 ? -1.359 20.25 3.902 1 98.81 134 ILE A CA 1
ATOM 1067 C C . ILE A 1 134 ? 0.132 20.344 3.586 1 98.81 134 ILE A C 1
ATOM 1069 O O . ILE A 1 134 ? 0.57 19.938 2.508 1 98.81 134 ILE A O 1
ATOM 1073 N N . CYS A 1 135 ? 0.879 20.875 4.445 1 98.88 135 CYS A N 1
ATOM 1074 C CA . CYS A 1 135 ? 2.336 20.859 4.371 1 98.88 135 CYS A CA 1
ATOM 1075 C C . CYS A 1 135 ? 2.91 19.719 5.211 1 98.88 135 CYS A C 1
ATOM 1077 O O . CYS A 1 135 ? 2.803 19.734 6.441 1 98.88 135 CYS A O 1
ATOM 1079 N N . CYS A 1 136 ? 3.51 18.797 4.59 1 98.38 136 CYS A N 1
ATOM 1080 C CA . CYS A 1 136 ? 4.004 17.594 5.266 1 98.38 136 CYS A CA 1
ATOM 1081 C C . CYS A 1 136 ? 5.27 17.078 4.594 1 98.38 136 CYS A C 1
ATOM 1083 O O . CYS A 1 136 ? 5.707 17.625 3.576 1 98.38 136 CYS A O 1
ATOM 1085 N N . LYS A 1 137 ? 5.922 16.094 5.281 1 97.62 137 LYS A N 1
ATOM 1086 C CA . LYS A 1 137 ? 7.051 15.414 4.648 1 97.62 137 LYS A CA 1
ATOM 1087 C C . LYS A 1 137 ? 6.617 14.664 3.393 1 97.62 137 LYS A C 1
ATOM 1089 O O . LYS A 1 137 ? 5.551 14.047 3.373 1 97.62 137 LYS A O 1
ATOM 1094 N N . SER A 1 138 ? 7.453 14.641 2.418 1 98.06 138 SER A N 1
ATOM 1095 C CA . SER A 1 138 ? 7.086 14.148 1.095 1 98.06 138 SER A CA 1
ATOM 1096 C C . SER A 1 138 ? 6.664 12.68 1.147 1 98.06 138 SER A C 1
ATOM 1098 O O . SER A 1 138 ? 5.66 12.297 0.541 1 98.06 138 SER A O 1
ATOM 1100 N N . TYR A 1 139 ? 7.402 11.852 1.819 1 97.94 139 TYR A N 1
ATOM 1101 C CA . TYR A 1 139 ? 7.09 10.422 1.82 1 97.94 139 TYR A CA 1
ATOM 1102 C C . TYR A 1 139 ? 5.91 10.125 2.734 1 97.94 139 TYR A C 1
ATOM 1104 O O . TYR A 1 139 ? 5.398 9 2.754 1 97.94 139 TYR A O 1
ATOM 1112 N N . HIS A 1 140 ? 5.395 11.117 3.469 1 97.69 140 HIS A N 1
ATOM 1113 C CA . HIS A 1 140 ? 4.254 11 4.367 1 97.69 140 HIS A CA 1
ATOM 1114 C C . HIS A 1 140 ? 2.979 11.523 3.715 1 97.69 140 HIS A C 1
ATOM 1116 O O . HIS A 1 140 ? 1.891 11.406 4.281 1 97.69 140 HIS A O 1
ATOM 1122 N N . ALA A 1 141 ? 3.09 12.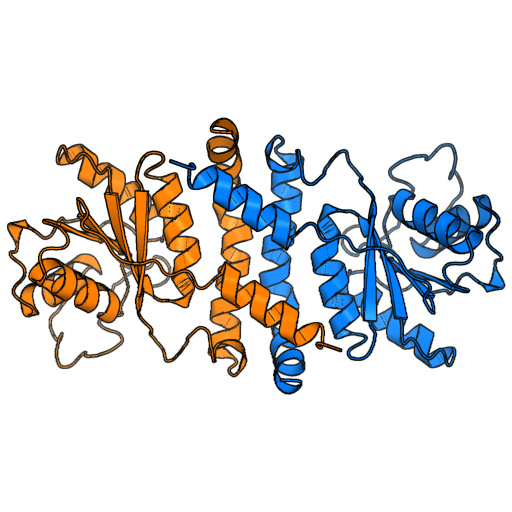016 2.584 1 98.25 141 ALA A N 1
ATOM 1123 C CA . ALA A 1 141 ? 2.059 12.844 1.961 1 98.25 141 ALA A CA 1
ATOM 1124 C C . ALA A 1 141 ? 0.756 12.062 1.797 1 98.25 141 ALA A C 1
ATOM 1126 O O . ALA A 1 141 ? -0.319 12.555 2.146 1 98.25 141 ALA A O 1
ATOM 1127 N N . LYS A 1 142 ? 0.837 10.82 1.295 1 98.38 142 LYS A N 1
ATOM 1128 C CA . LYS A 1 142 ? -0.375 10.047 1.041 1 98.38 142 LYS A CA 1
ATOM 1129 C C . LYS A 1 142 ? -1.117 9.75 2.34 1 98.38 142 LYS A C 1
ATOM 1131 O O . LYS A 1 142 ? -2.33 9.945 2.426 1 98.38 142 LYS A O 1
ATOM 1136 N N . ARG A 1 143 ? -0.412 9.305 3.305 1 97.81 143 ARG A N 1
ATOM 1137 C CA . ARG A 1 143 ? -1.021 8.945 4.582 1 97.81 143 ARG A CA 1
ATOM 1138 C C . ARG A 1 143 ? -1.656 10.164 5.246 1 97.81 143 ARG A C 1
ATOM 1140 O O . ARG A 1 143 ? -2.75 10.078 5.805 1 97.81 143 ARG A O 1
ATOM 1147 N N . CYS A 1 144 ? -0.985 11.32 5.148 1 98 144 CYS A N 1
ATOM 1148 C CA . CYS A 1 144 ? -1.561 12.562 5.668 1 98 144 CYS A CA 1
ATOM 1149 C C . CYS A 1 144 ? -2.863 12.898 4.949 1 98 144 CYS A C 1
ATOM 1151 O O . CYS A 1 144 ? -3.877 13.172 5.594 1 98 144 CYS A O 1
ATOM 1153 N N . LEU A 1 145 ? -2.781 12.867 3.66 1 98.06 145 LEU A N 1
ATOM 1154 C CA . LEU A 1 145 ? -3.959 13.172 2.855 1 98.06 145 LEU A CA 1
ATOM 1155 C C . LEU A 1 145 ? -5.125 12.273 3.238 1 98.06 145 LEU A C 1
ATOM 1157 O O . LEU A 1 145 ? -6.258 12.734 3.383 1 98.06 145 LEU A O 1
ATOM 1161 N N . MET A 1 146 ? -4.879 11.023 3.42 1 97.94 146 MET A N 1
ATOM 1162 C CA . MET A 1 146 ? -5.926 10.062 3.74 1 97.94 146 MET A CA 1
ATOM 1163 C C . MET A 1 146 ? -6.52 10.336 5.117 1 97.94 146 MET A C 1
ATOM 1165 O O . MET A 1 146 ? -7.738 10.344 5.285 1 97.94 146 MET A O 1
ATOM 1169 N N . PHE A 1 147 ? -5.719 10.594 6.113 1 98.06 147 PHE A N 1
ATOM 1170 C CA . PHE A 1 147 ? -6.211 10.875 7.461 1 98.06 147 PHE A CA 1
ATOM 1171 C C . PHE A 1 147 ? -7.027 12.156 7.48 1 98.06 147 PHE A C 1
ATOM 1173 O O . PHE A 1 147 ? -8.125 12.195 8.039 1 98.06 147 PHE A O 1
ATOM 1180 N N . TYR A 1 148 ? -6.492 13.219 6.902 1 98 148 TYR A N 1
ATOM 1181 C CA . TYR A 1 148 ? -7.199 14.492 6.93 1 98 148 TYR A CA 1
ATOM 1182 C C . TYR A 1 148 ? -8.492 14.414 6.125 1 98 148 TYR A C 1
ATOM 1184 O O . TYR A 1 148 ? -9.5 15.023 6.492 1 98 148 TYR A O 1
ATOM 1192 N N . SER A 1 149 ? -8.469 13.672 5.027 1 96.81 149 SER A N 1
ATOM 1193 C CA . SER A 1 149 ? -9.695 13.484 4.262 1 96.81 149 SER A CA 1
ATOM 1194 C C . SER A 1 149 ? -10.734 12.711 5.062 1 96.81 149 SER A C 1
ATOM 1196 O O . SER A 1 149 ? -11.938 12.938 4.918 1 96.81 149 SER A O 1
ATOM 1198 N N . TRP A 1 150 ? -10.266 11.758 5.805 1 96.31 150 TRP A N 1
ATOM 1199 C CA . TRP A 1 150 ? -11.156 11.016 6.691 1 96.31 150 TRP A CA 1
ATOM 1200 C C . TRP A 1 150 ? -11.766 11.938 7.738 1 96.31 150 TRP A C 1
ATOM 1202 O O . TRP A 1 150 ? -12.977 11.875 7.996 1 96.31 150 TRP A O 1
ATOM 1212 N N . ALA A 1 151 ? -11.023 12.859 8.289 1 97.06 151 ALA A N 1
ATOM 1213 C CA . ALA A 1 151 ? -11.461 13.781 9.336 1 97.06 151 ALA A CA 1
ATOM 1214 C C . ALA A 1 151 ? -12.336 14.883 8.758 1 97.06 151 ALA A C 1
ATOM 1216 O O . ALA A 1 151 ? -13.219 15.406 9.438 1 97.06 151 ALA A O 1
ATOM 1217 N N . TYR A 1 152 ? -12.023 15.258 7.52 1 96.44 152 TYR A N 1
ATOM 1218 C CA . TYR A 1 152 ? -12.719 16.328 6.816 1 96.44 152 TYR A CA 1
ATOM 1219 C C . TYR A 1 152 ? -13.312 15.828 5.504 1 96.44 152 TYR A C 1
ATOM 1221 O O . TYR A 1 152 ? -12.828 16.172 4.426 1 96.44 152 TYR A O 1
ATOM 1229 N N . PRO A 1 153 ? -14.438 15.188 5.531 1 93.19 153 PRO A N 1
ATOM 1230 C CA . PRO A 1 153 ? -14.953 14.492 4.348 1 93.19 153 PRO A CA 1
ATOM 1231 C C . PRO A 1 153 ? -15.422 15.453 3.256 1 93.19 153 PRO A C 1
ATOM 1233 O O . PRO A 1 153 ? -15.547 15.055 2.094 1 93.19 153 PRO A O 1
ATOM 1236 N N . LYS A 1 154 ? -15.648 16.719 3.553 1 93.31 154 LYS A N 1
ATOM 1237 C CA . LYS A 1 154 ? -16.188 17.656 2.572 1 93.31 154 LYS A CA 1
ATOM 1238 C C . LYS A 1 154 ? -15.156 18.688 2.16 1 93.31 154 LYS A C 1
ATOM 1240 O O . LYS A 1 154 ? -15.461 19.625 1.419 1 93.31 154 LYS A O 1
ATOM 1245 N N . THR A 1 155 ? -13.992 18.562 2.646 1 96.81 155 THR A N 1
ATOM 1246 C CA . THR A 1 155 ? -12.93 19.531 2.383 1 96.81 155 THR A CA 1
ATOM 1247 C C . THR A 1 155 ? -12.109 19.109 1.169 1 96.81 155 THR A C 1
ATOM 1249 O O . THR A 1 155 ? -11.773 17.938 1.011 1 96.81 155 THR A O 1
ATOM 1252 N N . GLU A 1 156 ? -11.82 20.047 0.299 1 97.12 156 GLU A N 1
ATOM 1253 C CA . GLU A 1 156 ? -10.852 19.844 -0.773 1 97.12 156 GLU A CA 1
ATOM 1254 C C . GLU A 1 156 ? -9.43 20.109 -0.286 1 97.12 156 GLU A C 1
ATOM 1256 O O . GLU A 1 156 ? -9.148 21.141 0.317 1 97.12 156 GLU A O 1
ATOM 1261 N N . PHE A 1 157 ? -8.578 19.219 -0.576 1 97.94 157 PHE A N 1
ATOM 1262 C CA . PHE A 1 157 ? -7.219 19.328 -0.057 1 97.94 157 PHE A CA 1
ATOM 1263 C C . PHE A 1 157 ? -6.223 19.562 -1.188 1 97.94 157 PHE A C 1
ATOM 1265 O O . PHE A 1 157 ? -6.383 19.031 -2.283 1 97.94 157 PHE A O 1
ATOM 1272 N N . PHE A 1 158 ? -5.215 20.297 -0.91 1 98.44 158 PHE A N 1
ATOM 1273 C CA . PHE A 1 158 ? -4.039 20.5 -1.75 1 98.44 158 PHE A CA 1
ATOM 1274 C C . PHE A 1 158 ? -2.768 20.125 -1.002 1 98.44 158 PHE A C 1
ATOM 1276 O O . PHE A 1 158 ? -2.393 20.781 -0.027 1 98.44 158 PHE A O 1
ATOM 1283 N N . ILE A 1 159 ? -2.1 19.141 -1.493 1 98.5 159 ILE A N 1
ATOM 1284 C CA . ILE A 1 159 ? -0.911 18.641 -0.821 1 98.5 159 ILE A CA 1
ATOM 1285 C C . ILE A 1 159 ? 0.315 19.438 -1.267 1 98.5 159 ILE A C 1
ATOM 1287 O O . ILE A 1 159 ? 0.566 19.578 -2.465 1 98.5 159 ILE A O 1
ATOM 1291 N N . CYS A 1 160 ? 1.035 19.938 -0.304 1 98.5 160 CYS A N 1
ATOM 1292 C CA . CYS A 1 160 ? 2.283 20.656 -0.495 1 98.5 160 CYS A CA 1
ATOM 1293 C C . CYS A 1 160 ? 3.42 20.016 0.288 1 98.5 160 CYS A C 1
ATOM 1295 O O . CYS A 1 160 ? 3.836 20.531 1.326 1 98.5 160 CYS A O 1
ATOM 1297 N N . PRO A 1 161 ? 4 19.016 -0.278 1 98.19 161 PRO A N 1
ATOM 1298 C CA . PRO A 1 161 ? 5.012 18.25 0.448 1 98.19 161 PRO A CA 1
ATOM 1299 C C . PRO A 1 161 ? 6.383 18.922 0.442 1 98.19 161 PRO A C 1
ATOM 1301 O O . PRO A 1 161 ? 6.664 19.75 -0.424 1 98.19 161 PRO A O 1
ATOM 1304 N N . VAL A 1 162 ? 7.121 18.625 1.436 1 97.88 162 VAL A N 1
ATOM 1305 C CA . VAL A 1 162 ? 8.5 19.109 1.516 1 97.88 162 VAL A CA 1
ATOM 1306 C C . VAL A 1 162 ? 9.453 17.922 1.692 1 97.88 162 VAL A C 1
ATOM 1308 O O . VAL A 1 162 ? 9.133 16.953 2.387 1 97.88 162 VAL A O 1
ATOM 1311 N N . GLU A 1 163 ? 10.586 18.016 1.009 1 96.19 163 GLU A N 1
ATOM 1312 C CA . GLU A 1 163 ? 11.602 16.984 1.152 1 96.19 163 GLU A CA 1
ATOM 1313 C C . GLU A 1 163 ? 12.336 17.109 2.488 1 96.19 163 GLU A C 1
ATOM 1315 O O . GLU A 1 163 ? 12.75 18.203 2.873 1 96.19 163 GLU A O 1
ATOM 1320 N N . THR A 1 164 ? 12.359 16.047 3.207 1 94.12 164 THR A N 1
ATOM 1321 C CA . THR A 1 164 ? 13.141 15.93 4.434 1 94.12 164 THR A CA 1
ATOM 1322 C C . THR A 1 164 ? 13.977 14.656 4.426 1 94.12 164 THR A C 1
ATOM 1324 O O . THR A 1 164 ? 13.711 13.742 3.65 1 94.12 164 THR A O 1
ATOM 1327 N N . GLN A 1 165 ? 15.102 14.609 5.184 1 93.56 165 GLN A N 1
ATOM 1328 C CA . GLN A 1 165 ? 15.938 13.43 5.383 1 93.56 165 GLN A CA 1
ATOM 1329 C C . GLN A 1 165 ? 16.531 12.945 4.062 1 93.56 165 GLN A C 1
ATOM 1331 O O . GLN A 1 165 ? 16.828 11.758 3.9 1 93.56 165 GLN A O 1
ATOM 1336 N N . GLU A 1 166 ? 16.5 13.773 3.113 1 94.06 166 GLU A N 1
ATOM 1337 C CA . GLU A 1 166 ? 17.078 13.492 1.801 1 94.06 166 GLU A CA 1
ATOM 1338 C C . GLU A 1 166 ? 16.328 12.359 1.106 1 94.06 166 GLU A C 1
ATOM 1340 O O . GLU A 1 166 ? 16.922 11.539 0.413 1 94.06 166 GLU A O 1
ATOM 1345 N N . ILE A 1 167 ? 15.094 12.211 1.392 1 97.31 167 ILE A N 1
ATOM 1346 C CA . ILE A 1 167 ? 14.258 11.188 0.772 1 97.31 167 ILE A CA 1
ATOM 1347 C C . ILE A 1 167 ? 13.227 11.852 -0.143 1 97.31 167 ILE A C 1
ATOM 1349 O O . ILE A 1 167 ? 12.484 12.742 0.288 1 97.31 167 ILE A O 1
ATOM 1353 N N . ASN A 1 168 ? 13.227 11.461 -1.344 1 97.62 168 ASN A N 1
ATOM 1354 C CA . ASN A 1 168 ? 12.273 12.016 -2.305 1 97.62 168 ASN A CA 1
ATOM 1355 C C . ASN A 1 168 ? 11.883 10.984 -3.359 1 97.62 168 ASN A C 1
ATOM 1357 O O . ASN A 1 168 ? 12.312 9.836 -3.305 1 97.62 168 ASN A O 1
ATOM 1361 N N . LYS A 1 169 ? 11.047 11.398 -4.332 1 97.19 169 LYS A N 1
ATOM 1362 C CA . LYS A 1 169 ? 10.445 10.5 -5.316 1 97.19 169 LYS A CA 1
ATOM 1363 C C . LYS A 1 169 ? 11.508 9.891 -6.227 1 97.19 169 LYS A C 1
ATOM 1365 O O . LYS A 1 169 ? 11.305 8.82 -6.797 1 97.19 169 LYS A O 1
ATOM 1370 N N . ASP A 1 170 ? 12.664 10.461 -6.34 1 96.25 170 ASP A N 1
ATOM 1371 C CA . ASP A 1 170 ? 13.648 10.031 -7.328 1 96.25 170 ASP A CA 1
ATOM 1372 C C . ASP A 1 170 ? 14.742 9.18 -6.68 1 96.25 170 ASP A C 1
ATOM 1374 O O . ASP A 1 170 ? 15.578 8.602 -7.375 1 96.25 170 ASP A O 1
ATOM 1378 N N . ASN A 1 171 ? 14.68 9.07 -5.297 1 96.44 171 ASN A N 1
ATOM 1379 C CA . ASN A 1 171 ? 15.867 8.422 -4.738 1 96.44 171 ASN A CA 1
ATOM 1380 C C . ASN A 1 171 ? 15.5 7.477 -3.6 1 96.44 171 ASN A C 1
ATOM 1382 O O . ASN A 1 171 ? 16.359 6.762 -3.084 1 96.44 171 ASN A O 1
ATOM 1386 N N . TRP A 1 172 ? 14.242 7.441 -3.152 1 97.81 172 TRP A N 1
ATOM 1387 C CA . TRP A 1 172 ? 13.867 6.68 -1.964 1 97.81 172 TRP A CA 1
ATOM 1388 C C . TRP A 1 172 ? 14.297 5.223 -2.094 1 97.81 172 TRP A C 1
ATOM 1390 O O . TRP A 1 172 ? 14.555 4.551 -1.091 1 97.81 172 TRP A O 1
ATOM 1400 N N . PHE A 1 173 ? 14.43 4.699 -3.297 1 97.25 173 PHE A N 1
ATOM 1401 C CA . PHE A 1 173 ? 14.703 3.289 -3.553 1 97.25 173 PHE A CA 1
ATOM 1402 C C . PHE A 1 173 ? 16.203 3.045 -3.664 1 97.25 173 PHE A C 1
ATOM 1404 O O . PHE A 1 173 ? 16.641 1.927 -3.955 1 97.25 173 PHE A O 1
ATOM 1411 N N . LYS A 1 174 ? 17.016 4.039 -3.426 1 95.44 174 LYS A N 1
ATOM 1412 C CA . LYS A 1 174 ? 18.453 3.93 -3.592 1 95.44 174 LYS A CA 1
ATOM 1413 C C . LYS A 1 174 ? 19.156 3.764 -2.244 1 95.44 174 LYS A C 1
ATOM 1415 O O . LYS A 1 174 ? 20.375 3.562 -2.188 1 95.44 174 LYS A O 1
ATOM 1420 N N . SER A 1 175 ? 18.422 3.932 -1.132 1 95.38 175 SER A N 1
ATOM 1421 C CA . SER A 1 175 ? 19 3.787 0.199 1 95.38 175 SER A CA 1
ATOM 1422 C C . SER A 1 175 ? 18.125 2.928 1.098 1 95.38 175 SER A C 1
ATOM 1424 O O . SER A 1 175 ? 16.906 2.844 0.889 1 95.38 175 SER A O 1
ATOM 1426 N N . GLU A 1 176 ? 18.75 2.289 2.086 1 95.94 176 GLU A N 1
ATOM 1427 C CA . GLU A 1 176 ? 18.016 1.466 3.035 1 95.94 176 GLU A CA 1
ATOM 1428 C C . GLU A 1 176 ? 17.016 2.303 3.834 1 95.94 176 GLU A C 1
ATOM 1430 O O . GLU A 1 176 ? 15.891 1.871 4.078 1 95.94 176 GLU A O 1
ATOM 1435 N N . ASP A 1 177 ? 17.469 3.463 4.242 1 96.69 177 ASP A N 1
ATOM 1436 C CA . ASP A 1 177 ? 16.594 4.348 5.016 1 96.69 177 ASP A CA 1
ATOM 1437 C C . ASP A 1 177 ? 15.375 4.766 4.203 1 96.69 177 ASP A C 1
ATOM 1439 O O . ASP A 1 177 ? 14.25 4.734 4.707 1 96.69 177 ASP A O 1
ATOM 1443 N N . GLY A 1 178 ? 15.586 5.184 2.986 1 97.75 178 GLY A N 1
ATOM 1444 C CA . GLY A 1 178 ? 14.484 5.543 2.109 1 97.75 178 GLY A CA 1
ATOM 1445 C C . GLY A 1 178 ? 13.5 4.406 1.895 1 97.75 178 GLY A C 1
ATOM 1446 O O . GLY A 1 178 ? 12.289 4.609 1.972 1 97.75 178 GLY A O 1
ATOM 1447 N N . ILE A 1 179 ? 14.055 3.213 1.645 1 98.25 179 ILE A N 1
ATOM 1448 C CA . ILE A 1 179 ? 13.234 2.031 1.408 1 98.25 179 ILE A CA 1
ATOM 1449 C C . ILE A 1 179 ? 12.391 1.73 2.648 1 98.25 179 ILE A C 1
ATOM 1451 O O . ILE A 1 179 ? 11.188 1.506 2.549 1 98.25 179 ILE A O 1
ATOM 1455 N N . GLU A 1 180 ? 13.031 1.768 3.777 1 97.94 180 GLU A N 1
ATOM 1456 C CA . GLU A 1 180 ? 12.328 1.49 5.023 1 97.94 180 GLU A CA 1
ATOM 1457 C C . GLU A 1 180 ? 11.188 2.482 5.25 1 97.94 180 GLU A C 1
ATOM 1459 O O . GLU A 1 180 ? 10.078 2.09 5.613 1 97.94 180 GLU A O 1
ATOM 1464 N N . LYS A 1 181 ? 11.391 3.713 5.02 1 97.75 181 LYS A N 1
ATOM 1465 C CA . LYS A 1 181 ? 10.406 4.754 5.273 1 97.75 181 LYS A CA 1
ATOM 1466 C C . LYS A 1 181 ? 9.242 4.664 4.289 1 97.75 181 LYS A C 1
ATOM 1468 O O . LYS A 1 181 ? 8.078 4.629 4.691 1 97.75 181 LYS A O 1
ATOM 1473 N N . VAL A 1 182 ? 9.57 4.559 3.012 1 98.62 182 VAL A N 1
ATOM 1474 C CA . VAL A 1 182 ? 8.547 4.602 1.977 1 98.62 182 VAL A CA 1
ATOM 1475 C C . VAL A 1 182 ? 7.727 3.314 2.006 1 98.62 182 VAL A C 1
ATOM 1477 O O . VAL A 1 182 ? 6.492 3.352 1.965 1 98.62 182 VAL A O 1
ATOM 1480 N N . MET A 1 183 ? 8.391 2.186 2.086 1 98.69 183 MET A N 1
ATOM 1481 C CA . MET A 1 183 ? 7.656 0.926 2.174 1 98.69 183 MET A CA 1
ATOM 1482 C C . MET A 1 183 ? 6.867 0.846 3.477 1 98.69 183 MET A C 1
ATOM 1484 O O . MET A 1 183 ? 5.781 0.264 3.516 1 98.69 183 MET A O 1
ATOM 1488 N N . GLY A 1 184 ? 7.398 1.414 4.488 1 98.38 184 GLY A N 1
ATOM 1489 C CA . GLY A 1 184 ? 6.652 1.528 5.73 1 98.38 184 GLY A CA 1
ATOM 1490 C C . GLY A 1 184 ? 5.367 2.32 5.582 1 98.38 184 GLY A C 1
ATOM 1491 O O . GLY A 1 184 ? 4.332 1.946 6.141 1 98.38 184 GLY A O 1
ATOM 1492 N N . GLU A 1 185 ? 5.488 3.414 4.879 1 98.31 185 GLU A N 1
ATOM 1493 C CA . GLU A 1 185 ? 4.297 4.219 4.621 1 98.31 185 GLU A CA 1
ATOM 1494 C C . GLU A 1 185 ? 3.256 3.424 3.84 1 98.31 185 GLU A C 1
ATOM 1496 O O . GLU A 1 185 ? 2.059 3.516 4.121 1 98.31 185 GLU A O 1
ATOM 1501 N N . LEU A 1 186 ? 3.695 2.707 2.838 1 98.56 186 LEU A N 1
ATOM 1502 C CA . LEU A 1 186 ? 2.781 1.864 2.074 1 98.56 186 LEU A CA 1
ATOM 1503 C C . LEU A 1 186 ? 2.074 0.865 2.982 1 98.56 186 LEU A C 1
ATOM 1505 O O . LEU A 1 186 ? 0.854 0.709 2.91 1 98.56 186 LEU A O 1
ATOM 1509 N N . SER A 1 187 ? 2.844 0.239 3.828 1 98.62 187 SER A N 1
ATOM 1510 C CA . SER A 1 187 ? 2.295 -0.728 4.773 1 98.62 187 SER A CA 1
ATOM 1511 C C . SER A 1 187 ? 1.266 -0.079 5.695 1 98.62 187 SER A C 1
ATOM 1513 O O . SER A 1 187 ? 0.199 -0.646 5.938 1 98.62 187 SER A O 1
ATOM 1515 N N . ARG A 1 188 ? 1.547 1.072 6.113 1 98.06 188 ARG A N 1
ATOM 1516 C CA . ARG A 1 188 ? 0.656 1.771 7.031 1 98.06 188 ARG A CA 1
ATOM 1517 C C . ARG A 1 188 ? -0.625 2.209 6.328 1 98.06 188 ARG A C 1
ATOM 1519 O O . ARG A 1 188 ? -1.696 2.234 6.938 1 98.06 188 ARG A O 1
ATOM 1526 N N . CYS A 1 189 ? -0.515 2.553 5.062 1 97.62 189 CYS A N 1
ATOM 1527 C CA . CYS A 1 189 ? -1.72 2.893 4.312 1 97.62 189 CYS A CA 1
ATOM 1528 C C . CYS A 1 189 ? -2.68 1.709 4.258 1 97.62 189 CYS A C 1
ATOM 1530 O O . CYS A 1 189 ? -3.898 1.892 4.273 1 97.62 189 CYS A O 1
ATOM 1532 N N . GLY A 1 190 ? -2.139 0.57 4.227 1 97.69 190 GLY A N 1
ATOM 1533 C CA . GLY A 1 190 ? -2.977 -0.619 4.246 1 97.69 190 GLY A CA 1
ATOM 1534 C C . GLY A 1 190 ? -3.52 -0.945 5.625 1 97.69 190 GLY A C 1
ATOM 1535 O O . GLY A 1 190 ? -4.664 -1.376 5.758 1 97.69 190 GLY A O 1
ATOM 1536 N N . GLY A 1 191 ? -2.818 -0.706 6.609 1 97.25 191 GLY A N 1
ATOM 1537 C CA . GLY A 1 191 ? -3.146 -1.156 7.949 1 97.25 191 GLY A CA 1
ATOM 1538 C C . GLY A 1 191 ? -4.004 -0.167 8.719 1 97.25 191 GLY A C 1
ATOM 1539 O O . GLY A 1 191 ? -4.805 -0.562 9.57 1 97.25 191 GLY A O 1
ATOM 1540 N N . GLN A 1 192 ? -3.893 1.066 8.422 1 97.12 192 GLN A N 1
ATOM 1541 C CA . GLN A 1 192 ? -4.422 2.076 9.336 1 97.12 192 GLN A CA 1
ATOM 1542 C C . GLN A 1 192 ? -5.75 2.631 8.828 1 97.12 192 GLN A C 1
ATOM 1544 O O . GLN A 1 192 ? -6.438 3.363 9.547 1 97.12 192 GLN A O 1
ATOM 1549 N N . PHE A 1 193 ? -6.215 2.25 7.637 1 97.38 193 PHE A N 1
ATOM 1550 C CA . PHE A 1 193 ? -7.352 2.967 7.07 1 97.38 193 PHE A CA 1
ATOM 1551 C C . PHE A 1 193 ? -8.508 2.012 6.793 1 97.38 193 PHE A C 1
ATOM 1553 O O . PHE A 1 193 ? -9.422 2.34 6.031 1 97.38 193 PHE A O 1
ATOM 1560 N N . LYS A 1 194 ? -8.508 0.849 7.359 1 97.12 194 LYS A N 1
ATOM 1561 C CA . LYS A 1 194 ? -9.578 -0.123 7.16 1 97.12 194 LYS A CA 1
ATOM 1562 C C . LYS A 1 194 ? -10.93 0.453 7.582 1 97.12 194 LYS A C 1
ATOM 1564 O O . LYS A 1 194 ? -11.93 0.288 6.875 1 97.12 194 LYS A O 1
ATOM 1569 N N . LYS A 1 195 ? -11 1.201 8.656 1 95.62 195 LYS A N 1
ATOM 1570 C CA . LYS A 1 195 ? -12.242 1.757 9.18 1 95.62 195 LYS A CA 1
ATOM 1571 C C . LYS A 1 195 ? -12.703 2.955 8.359 1 95.62 195 LYS A C 1
ATOM 1573 O O . LYS A 1 195 ? -13.859 3.375 8.453 1 95.62 195 LYS A O 1
ATOM 1578 N N . ALA A 1 196 ? -11.742 3.51 7.605 1 95.44 196 ALA A N 1
ATOM 1579 C CA . ALA A 1 196 ? -12.086 4.684 6.809 1 95.44 196 ALA A CA 1
ATOM 1580 C C . ALA A 1 196 ? -12.758 4.281 5.5 1 95.44 196 ALA A C 1
ATOM 1582 O O . ALA A 1 196 ? -13.422 5.098 4.855 1 95.44 196 ALA A O 1
ATOM 1583 N N . ILE A 1 197 ? -12.586 3.021 5.117 1 95.62 197 ILE A N 1
ATOM 1584 C CA . ILE A 1 197 ? -13 2.574 3.791 1 95.62 197 ILE A CA 1
ATOM 1585 C C . ILE A 1 197 ? -14.523 2.633 3.684 1 95.62 197 ILE A C 1
ATOM 1587 O O . ILE A 1 197 ? -15.062 3.131 2.691 1 95.62 197 ILE A O 1
ATOM 1591 N N . ARG A 1 198 ? -15.227 2.219 4.684 1 90.44 198 ARG A N 1
ATOM 1592 C CA . ARG A 1 198 ? -16.688 2.164 4.609 1 90.44 198 ARG A CA 1
ATOM 1593 C C . ARG A 1 198 ? -17.281 3.564 4.488 1 90.44 198 ARG A C 1
ATOM 1595 O O . ARG A 1 198 ? -18.078 3.83 3.584 1 90.44 198 ARG A O 1
ATOM 1602 N N . PRO A 1 199 ? -16.859 4.449 5.355 1 89.56 199 PRO A N 1
ATOM 1603 C CA . PRO A 1 199 ? -17.359 5.816 5.195 1 89.56 199 PRO A CA 1
ATOM 1604 C C . PRO A 1 199 ? -17.047 6.398 3.814 1 89.56 199 PRO A C 1
ATOM 1606 O O . PRO A 1 199 ? -17.859 7.152 3.268 1 89.56 199 PRO A O 1
ATOM 1609 N N . TRP A 1 200 ? -15.969 6.109 3.277 1 90.56 200 TRP A N 1
ATOM 1610 C CA . TRP A 1 200 ? -15.57 6.645 1.979 1 90.56 200 TRP A CA 1
ATOM 1611 C C . TRP A 1 200 ? -16.422 6.043 0.861 1 90.56 200 TRP A C 1
ATOM 1613 O O . TRP A 1 200 ? -16.641 6.684 -0.172 1 90.56 200 TRP A O 1
ATOM 1623 N N . SER A 1 201 ? -16.844 4.789 1.094 1 86.38 201 SER A N 1
ATOM 1624 C CA . SER A 1 201 ? -17.594 4.086 0.053 1 86.38 201 SER A CA 1
ATOM 1625 C C . SER A 1 201 ? -19.047 4.527 0.025 1 86.38 201 SER A C 1
ATOM 1627 O O . SER A 1 201 ? -19.734 4.375 -0.991 1 86.38 201 SER A O 1
ATOM 1629 N N . GLU A 1 202 ? -19.578 4.879 1.14 1 78.94 202 GLU A N 1
ATOM 1630 C CA . GLU A 1 202 ? -20.969 5.34 1.213 1 78.94 202 GLU A CA 1
ATOM 1631 C C . GLU A 1 202 ? -21.141 6.668 0.48 1 78.94 202 GLU A C 1
ATOM 1633 O O . GLU A 1 202 ? -22.266 7.023 0.093 1 78.94 202 GLU A O 1
ATOM 1638 N N . GLU A 1 203 ? -20.125 7.312 0.239 1 62.44 203 GLU A N 1
ATOM 1639 C CA . GLU A 1 203 ? -20.172 8.555 -0.521 1 62.44 203 GLU A CA 1
ATOM 1640 C C . GLU A 1 203 ? -20.203 8.289 -2.023 1 62.44 203 GLU A C 1
ATOM 1642 O O . GLU A 1 203 ? -20.344 9.211 -2.824 1 62.44 203 GLU A O 1
ATOM 1647 N N . CYS A 1 204 ? -20.109 6.93 -2.277 1 52.5 204 CYS A N 1
ATOM 1648 C CA . CYS A 1 204 ? -20.141 6.484 -3.666 1 52.5 204 CYS A CA 1
ATOM 1649 C C . CYS A 1 204 ? -21.547 6.105 -4.09 1 52.5 204 CYS A C 1
ATOM 1651 O O . CYS A 1 204 ? -22.281 5.484 -3.32 1 52.5 204 CYS A O 1
ATOM 1653 N N . MET B 1 1 ? -17.375 17.719 -7.34 1 39.25 1 MET B N 1
ATOM 1654 C CA . MET B 1 1 ? -16.078 17.594 -6.691 1 39.25 1 MET B CA 1
ATOM 1655 C C . MET B 1 1 ? -15.797 16.141 -6.297 1 39.25 1 MET B C 1
ATOM 1657 O O . MET B 1 1 ? -16.562 15.547 -5.535 1 39.25 1 MET B O 1
ATOM 1661 N N . GLU B 1 2 ? -15.117 15.367 -7.043 1 56.56 2 GLU B N 1
ATOM 1662 C CA . GLU B 1 2 ? -14.953 13.945 -6.746 1 56.56 2 GLU B CA 1
ATOM 1663 C C . GLU B 1 2 ? -14.414 13.734 -5.336 1 56.56 2 GLU B C 1
ATOM 1665 O O . GLU B 1 2 ? -13.445 14.375 -4.938 1 56.56 2 GLU B O 1
ATOM 1670 N N . LEU B 1 3 ? -15.258 13.109 -4.48 1 71 3 LEU B N 1
ATOM 1671 C CA . LEU B 1 3 ? -14.961 12.914 -3.064 1 71 3 LEU B CA 1
ATOM 1672 C C . LEU B 1 3 ? -13.664 12.141 -2.881 1 71 3 LEU B C 1
ATOM 1674 O O . LEU B 1 3 ? -13.453 11.109 -3.518 1 71 3 LEU B O 1
ATOM 1678 N N . MET B 1 4 ? -12.766 12.719 -2.223 1 80.19 4 MET B N 1
ATOM 1679 C CA . MET B 1 4 ? -11.422 12.18 -2.008 1 80.19 4 MET B CA 1
ATOM 1680 C C . MET B 1 4 ? -11.484 10.719 -1.578 1 80.19 4 MET B C 1
ATOM 1682 O O . MET B 1 4 ? -10.656 9.906 -1.993 1 80.19 4 MET B O 1
ATOM 1686 N N . GLY B 1 5 ? -12.539 10.445 -0.879 1 83.31 5 GLY B N 1
ATOM 1687 C CA . GLY B 1 5 ? -12.703 9.078 -0.428 1 83.31 5 GLY B CA 1
ATOM 1688 C C . GLY B 1 5 ? -12.844 8.086 -1.568 1 83.31 5 GLY B C 1
ATOM 1689 O O . GLY B 1 5 ? -12.211 7.027 -1.562 1 83.31 5 GLY B O 1
ATOM 1690 N N . ILE B 1 6 ? -13.57 8.414 -2.549 1 86.38 6 ILE B N 1
ATOM 1691 C CA . ILE B 1 6 ? -13.805 7.559 -3.705 1 86.38 6 ILE B CA 1
ATOM 1692 C C . ILE B 1 6 ? -12.523 7.414 -4.516 1 86.38 6 ILE B C 1
ATOM 1694 O O . ILE B 1 6 ? -12.227 6.332 -5.031 1 86.38 6 ILE B O 1
ATOM 1698 N N . ASN B 1 7 ? -11.734 8.43 -4.52 1 93.5 7 ASN B N 1
ATOM 1699 C CA . ASN B 1 7 ? -10.469 8.383 -5.25 1 93.5 7 ASN B CA 1
ATOM 1700 C C . ASN B 1 7 ? -9.469 7.441 -4.586 1 93.5 7 ASN B C 1
ATOM 1702 O O . ASN B 1 7 ? -8.727 6.734 -5.266 1 93.5 7 ASN B O 1
ATOM 1706 N N . PHE B 1 8 ? -9.523 7.445 -3.242 1 96.5 8 PHE B N 1
ATOM 1707 C CA . PHE B 1 8 ? -8.625 6.543 -2.529 1 96.5 8 PHE B CA 1
ATOM 1708 C C . PHE B 1 8 ? -8.977 5.09 -2.824 1 96.5 8 PHE B C 1
ATOM 1710 O O . PHE B 1 8 ? -8.086 4.266 -3.045 1 96.5 8 PHE B O 1
ATOM 1717 N N . ILE B 1 9 ? -10.234 4.793 -2.85 1 96.44 9 ILE B N 1
ATOM 1718 C CA . ILE B 1 9 ? -10.703 3.438 -3.117 1 96.44 9 ILE B CA 1
ATOM 1719 C C . ILE B 1 9 ? -10.305 3.023 -4.531 1 96.44 9 ILE B C 1
ATOM 1721 O O . ILE B 1 9 ? -9.82 1.91 -4.75 1 96.44 9 ILE B O 1
ATOM 1725 N N . ARG B 1 10 ? -10.43 3.922 -5.465 1 96.44 10 ARG B N 1
ATOM 1726 C CA . ARG B 1 10 ? -10.062 3.646 -6.848 1 96.44 10 ARG B CA 1
ATOM 1727 C C . ARG B 1 10 ? -8.562 3.406 -6.98 1 96.44 10 ARG B C 1
ATOM 1729 O O . ARG B 1 10 ? -8.141 2.506 -7.707 1 96.44 10 ARG B O 1
ATOM 1736 N N . GLU B 1 11 ? -7.785 4.191 -6.32 1 97.31 11 GLU B N 1
ATOM 1737 C CA . GLU B 1 11 ? -6.332 4.055 -6.379 1 97.31 11 GLU B CA 1
ATOM 1738 C C . GLU B 1 11 ? -5.879 2.727 -5.777 1 97.31 11 GLU B C 1
ATOM 1740 O O . GLU B 1 11 ? -5.031 2.039 -6.352 1 97.31 11 GLU B O 1
ATOM 1745 N N . ILE B 1 12 ? -6.445 2.387 -4.625 1 98.31 12 ILE B N 1
ATOM 1746 C CA . ILE B 1 12 ? -6.105 1.129 -3.967 1 98.31 12 ILE B CA 1
ATOM 1747 C C . ILE B 1 12 ? -6.539 -0.044 -4.844 1 98.31 12 ILE B C 1
ATOM 1749 O O . ILE B 1 12 ? -5.789 -1.01 -5.016 1 98.31 12 ILE B O 1
ATOM 1753 N N . THR B 1 13 ? -7.723 0.045 -5.438 1 98.38 13 THR B N 1
ATOM 1754 C CA . THR B 1 13 ? -8.234 -0.984 -6.34 1 98.38 13 THR B CA 1
ATOM 1755 C C . THR B 1 13 ? -7.277 -1.194 -7.512 1 98.38 13 THR B C 1
ATOM 1757 O O . THR B 1 13 ? -6.895 -2.328 -7.812 1 98.38 13 THR B O 1
ATOM 1760 N N . SER B 1 14 ? -6.852 -0.097 -8.125 1 97.75 14 SER B N 1
ATOM 1761 C CA . SER B 1 14 ? -5.969 -0.165 -9.281 1 97.75 14 SER B CA 1
ATOM 1762 C C . SER B 1 14 ? -4.613 -0.756 -8.906 1 97.75 14 SER B C 1
ATOM 1764 O O . SER B 1 14 ? -3.984 -1.441 -9.719 1 97.75 14 SER B O 1
ATOM 1766 N N . PHE B 1 15 ? -4.16 -0.458 -7.75 1 98.12 15 PHE B N 1
ATOM 1767 C CA . PHE B 1 15 ? -2.863 -0.941 -7.293 1 98.12 15 PHE B CA 1
ATOM 1768 C C . PHE B 1 15 ? -2.912 -2.438 -7.008 1 98.12 15 PHE B C 1
ATOM 1770 O O . PHE B 1 15 ? -1.979 -3.17 -7.348 1 98.12 15 PHE B O 1
ATOM 1777 N N . ILE B 1 16 ? -3.977 -2.914 -6.402 1 98.56 16 ILE B N 1
ATOM 1778 C CA . ILE B 1 16 ? -4.059 -4.273 -5.879 1 98.56 16 ILE B CA 1
ATOM 1779 C C . ILE B 1 16 ? -4.555 -5.219 -6.969 1 98.56 16 ILE B C 1
ATOM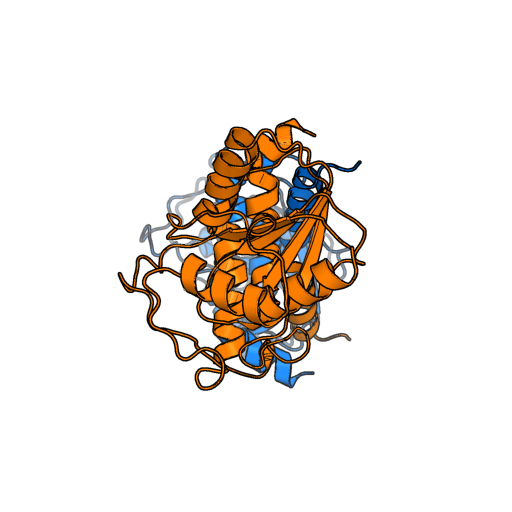 1781 O O . ILE B 1 16 ? -4.043 -6.328 -7.121 1 98.56 16 ILE B O 1
ATOM 1785 N N . PHE B 1 17 ? -5.559 -4.809 -7.695 1 98.5 17 PHE B N 1
ATOM 1786 C CA . PHE B 1 17 ? -6.199 -5.652 -8.695 1 98.5 17 PHE B CA 1
ATOM 1787 C C . PHE B 1 17 ? -5.578 -5.43 -10.07 1 98.5 17 PHE B C 1
ATOM 1789 O O . PHE B 1 17 ? -5.93 -4.477 -10.766 1 98.5 17 PHE B O 1
ATOM 1796 N N . VAL B 1 18 ? -4.727 -6.289 -10.445 1 97.88 18 VAL B N 1
ATOM 1797 C CA . VAL B 1 18 ? -4.078 -6.199 -11.75 1 97.88 18 VAL B CA 1
ATOM 1798 C C . VAL B 1 18 ? -4.508 -7.375 -12.625 1 97.88 18 VAL B C 1
ATOM 1800 O O . VAL B 1 18 ? -4.73 -8.477 -12.125 1 97.88 18 VAL B O 1
ATOM 1803 N N . GLU B 1 19 ? -4.633 -7.125 -13.828 1 97.81 19 GLU B N 1
ATOM 1804 C CA . GLU B 1 19 ? -5.051 -8.094 -14.836 1 97.81 19 GLU B CA 1
ATOM 1805 C C . GLU B 1 19 ? -4.465 -7.754 -16.203 1 97.81 19 GLU B C 1
ATOM 1807 O O . GLU B 1 19 ? -4.383 -6.582 -16.578 1 97.81 19 GLU B O 1
ATOM 1812 N N . ASP B 1 20 ? -4.055 -8.773 -16.922 1 97.69 20 ASP B N 1
ATOM 1813 C CA . ASP B 1 20 ? -3.467 -8.562 -18.234 1 97.69 20 ASP B CA 1
ATOM 1814 C C . ASP B 1 20 ? -4.234 -9.336 -19.312 1 97.69 20 ASP B C 1
ATOM 1816 O O . ASP B 1 20 ? -4.973 -10.273 -19 1 97.69 20 ASP B O 1
ATOM 1820 N N . LYS B 1 21 ? -4.035 -8.828 -20.578 1 96.75 21 LYS B N 1
ATOM 1821 C CA . LYS B 1 21 ? -4.422 -9.664 -21.703 1 96.75 21 LYS B CA 1
ATOM 1822 C C . LYS B 1 21 ? -3.494 -10.867 -21.844 1 96.75 21 LYS B C 1
ATOM 1824 O O . LYS B 1 21 ? -2.279 -10.711 -21.984 1 96.75 21 LYS B O 1
ATOM 1829 N N . ILE B 1 22 ? -4.094 -11.992 -21.812 1 97.62 22 ILE B N 1
ATOM 1830 C CA . ILE B 1 22 ? -3.312 -13.219 -21.766 1 97.62 22 ILE B CA 1
ATOM 1831 C C . ILE B 1 22 ? -2.695 -13.492 -23.141 1 97.62 22 ILE B C 1
ATOM 1833 O O . ILE B 1 22 ? -3.34 -13.281 -24.172 1 97.62 22 ILE B O 1
ATOM 1837 N N . GLN B 1 23 ? -1.518 -13.898 -23.109 1 97.81 23 GLN B N 1
ATOM 1838 C CA . GLN B 1 23 ? -0.774 -14.336 -24.281 1 97.81 23 GLN B CA 1
ATOM 1839 C C . GLN B 1 23 ? -0.143 -15.703 -24.062 1 97.81 23 GLN B C 1
ATOM 1841 O O . GLN B 1 23 ? -0.085 -16.188 -22.938 1 97.81 23 GLN B O 1
ATOM 1846 N N . LYS B 1 24 ? 0.278 -16.297 -25.203 1 98.56 24 LYS B N 1
ATOM 1847 C CA . LYS B 1 24 ? 0.991 -17.562 -25.078 1 98.56 24 LYS B CA 1
ATOM 1848 C C . LYS B 1 24 ? 2.254 -17.406 -24.234 1 98.56 24 LYS B C 1
ATOM 1850 O O . LYS B 1 24 ? 2.961 -16.391 -24.359 1 98.56 24 LYS B O 1
ATOM 1855 N N . ALA B 1 25 ? 2.529 -18.438 -23.453 1 98.75 25 ALA B N 1
ATOM 1856 C CA . ALA B 1 25 ? 3.646 -18.359 -22.516 1 98.75 25 ALA B CA 1
ATOM 1857 C C . ALA B 1 25 ? 4.332 -19.719 -22.375 1 98.75 25 ALA B C 1
ATOM 1859 O O . ALA B 1 25 ? 3.895 -20.703 -22.969 1 98.75 25 ALA B O 1
ATOM 1860 N N . ASP B 1 26 ? 5.426 -19.672 -21.656 1 98.81 26 ASP B N 1
ATOM 1861 C CA . ASP B 1 26 ? 6.195 -20.906 -21.453 1 98.81 26 ASP B CA 1
ATOM 1862 C C . ASP B 1 26 ? 5.582 -21.75 -20.344 1 98.81 26 ASP B C 1
ATOM 1864 O O . ASP B 1 26 ? 5.766 -22.969 -20.312 1 98.81 26 ASP B O 1
ATOM 1868 N N . ILE B 1 27 ? 4.844 -21.109 -19.469 1 98.88 27 ILE B N 1
ATOM 1869 C CA . ILE B 1 27 ? 4.355 -21.812 -18.297 1 98.88 27 ILE B CA 1
ATOM 1870 C C . ILE B 1 27 ? 3.217 -21.031 -17.656 1 98.88 27 ILE B C 1
ATOM 1872 O O . ILE B 1 27 ? 3.102 -19.812 -17.859 1 98.88 27 ILE B O 1
ATOM 1876 N N . ILE B 1 28 ? 2.334 -21.688 -16.953 1 98.94 28 ILE B N 1
ATOM 1877 C CA . ILE B 1 28 ? 1.314 -21.094 -16.094 1 98.94 28 ILE B CA 1
ATOM 1878 C C . ILE B 1 28 ? 1.629 -21.406 -14.641 1 98.94 28 ILE B C 1
ATOM 1880 O O . ILE B 1 28 ? 1.664 -22.562 -14.234 1 98.94 28 ILE B O 1
ATOM 1884 N N . PHE B 1 29 ? 1.89 -20.359 -13.883 1 98.94 29 PHE B N 1
ATOM 1885 C CA . PHE B 1 29 ? 2.098 -20.5 -12.445 1 98.94 29 PHE B CA 1
ATOM 1886 C C . PHE B 1 29 ? 0.776 -20.406 -11.695 1 98.94 29 PHE B C 1
ATOM 1888 O O . PHE B 1 29 ? -0.076 -19.578 -12.031 1 98.94 29 PHE B O 1
ATOM 1895 N N . VAL B 1 30 ? 0.633 -21.234 -10.68 1 98.88 30 VAL B N 1
ATOM 1896 C CA . VAL B 1 30 ? -0.523 -21.188 -9.789 1 98.88 30 VAL B CA 1
ATOM 1897 C C . VAL B 1 30 ? -0.059 -21.219 -8.336 1 98.88 30 VAL B C 1
ATOM 1899 O O . VAL B 1 30 ? 0.214 -22.281 -7.785 1 98.88 30 VAL B O 1
ATOM 1902 N N . PRO B 1 31 ? 0.018 -20.016 -7.703 1 98.12 31 PRO B N 1
ATOM 1903 C CA . PRO B 1 31 ? 0.299 -20.047 -6.266 1 98.12 31 PRO B CA 1
ATOM 1904 C C . PRO B 1 31 ? -0.755 -20.812 -5.473 1 98.12 31 PRO B C 1
ATOM 1906 O O . PRO B 1 31 ? -1.954 -20.594 -5.652 1 98.12 31 PRO B O 1
ATOM 1909 N N . GLY B 1 32 ? -0.335 -21.625 -4.668 1 95.38 32 GLY B N 1
ATOM 1910 C CA . GLY B 1 32 ? -1.188 -22.625 -4.035 1 95.38 32 GLY B CA 1
ATOM 1911 C C . GLY B 1 32 ? -2.168 -22.031 -3.047 1 95.38 32 GLY B C 1
ATOM 1912 O O . GLY B 1 32 ? -2.055 -20.859 -2.684 1 95.38 32 GLY B O 1
ATOM 1913 N N . GLY B 1 33 ? -3.172 -22.812 -2.654 1 93.94 33 GLY B N 1
ATOM 1914 C CA . GLY B 1 33 ? -4.238 -22.531 -1.708 1 93.94 33 GLY B CA 1
ATOM 1915 C C . GLY B 1 33 ? -5.344 -23.578 -1.727 1 93.94 33 GLY B C 1
ATOM 1916 O O . GLY B 1 33 ? -5.195 -24.641 -2.342 1 93.94 33 GLY B O 1
ATOM 1917 N N . SER B 1 34 ? -6.383 -23.25 -1.021 1 94.81 34 SER B N 1
ATOM 1918 C CA . SER B 1 34 ? -7.477 -24.203 -0.896 1 94.81 34 SER B CA 1
ATOM 1919 C C . SER B 1 34 ? -8.539 -23.969 -1.962 1 94.81 34 SER B C 1
ATOM 1921 O O . SER B 1 34 ? -9.5 -24.734 -2.064 1 94.81 34 SER B O 1
ATOM 1923 N N . TRP B 1 35 ? -8.359 -22.953 -2.725 1 96.5 35 TRP B N 1
ATOM 1924 C CA . TRP B 1 35 ? -9.352 -22.609 -3.74 1 96.5 35 TRP B CA 1
ATOM 1925 C C . TRP B 1 35 ? -8.992 -23.25 -5.082 1 96.5 35 TRP B C 1
ATOM 1927 O O . TRP B 1 35 ? -7.895 -23.031 -5.602 1 96.5 35 TRP B O 1
ATOM 1937 N N . PRO B 1 36 ? -9.898 -23.906 -5.68 1 97.81 36 PRO B N 1
ATOM 1938 C CA . PRO B 1 36 ? -9.578 -24.609 -6.926 1 97.81 36 PRO B CA 1
ATOM 1939 C C . PRO B 1 36 ? -9.625 -23.688 -8.148 1 97.81 36 PRO B C 1
ATOM 1941 O O . PRO B 1 36 ? -9.094 -24.031 -9.203 1 97.81 36 PRO B O 1
ATOM 1944 N N . GLU B 1 37 ? -10.219 -22.531 -8.016 1 98.06 37 GLU B N 1
ATOM 1945 C CA . GLU B 1 37 ? -10.586 -21.688 -9.148 1 98.06 37 GLU B CA 1
ATOM 1946 C C . GLU B 1 37 ? -9.352 -21.266 -9.93 1 98.06 37 GLU B C 1
ATOM 1948 O O . GLU B 1 37 ? -9.352 -21.297 -11.164 1 98.06 37 GLU B O 1
ATOM 1953 N N . PRO B 1 38 ? -8.273 -20.891 -9.227 1 98.5 38 PRO B N 1
ATOM 1954 C CA . PRO B 1 38 ? -7.086 -20.516 -10 1 98.5 38 PRO B CA 1
ATOM 1955 C C . PRO B 1 38 ? -6.551 -21.672 -10.852 1 98.5 38 PRO B C 1
ATOM 1957 O O . PRO B 1 38 ? -6.164 -21.453 -12.008 1 98.5 38 PRO B O 1
ATOM 1960 N N . THR B 1 39 ? -6.566 -22.828 -10.281 1 98.69 39 THR B N 1
ATOM 1961 C CA . THR B 1 39 ? -6.074 -23.984 -11.023 1 98.69 39 THR B CA 1
ATOM 1962 C C . THR B 1 39 ? -7.039 -24.375 -12.141 1 98.69 39 THR B C 1
ATOM 1964 O O . THR B 1 39 ? -6.617 -24.797 -13.219 1 98.69 39 THR B O 1
ATOM 1967 N N . GLU B 1 40 ? -8.328 -24.266 -11.867 1 98.69 40 GLU B N 1
ATOM 1968 C CA . GLU B 1 40 ? -9.305 -24.484 -12.93 1 98.69 40 GLU B CA 1
ATOM 1969 C C . GLU B 1 40 ? -9.047 -23.578 -14.117 1 98.69 40 GLU B C 1
ATOM 1971 O O . GLU B 1 40 ? -9.094 -24.016 -15.273 1 98.69 40 GLU B O 1
ATOM 1976 N N . LYS B 1 41 ? -8.773 -22.312 -13.797 1 98.75 41 LYS B N 1
ATOM 1977 C CA . LYS B 1 41 ? -8.469 -21.344 -14.852 1 98.75 41 LYS B CA 1
ATOM 1978 C C . LYS B 1 41 ? -7.191 -21.734 -15.594 1 98.75 41 LYS B C 1
ATOM 1980 O O . LYS B 1 41 ? -7.145 -21.688 -16.828 1 98.75 41 LYS B O 1
ATOM 1985 N N . ALA B 1 42 ? -6.234 -22.125 -14.891 1 98.88 42 ALA B N 1
ATOM 1986 C CA . ALA B 1 42 ? -4.969 -22.547 -15.484 1 98.88 42 ALA B CA 1
ATOM 1987 C C . ALA B 1 42 ? -5.172 -23.734 -16.422 1 98.88 42 ALA B C 1
ATOM 1989 O O . ALA B 1 42 ? -4.605 -23.781 -17.516 1 98.88 42 ALA B O 1
ATOM 1990 N N . ALA B 1 43 ? -5.953 -24.703 -16.016 1 98.88 43 ALA B N 1
ATOM 1991 C CA . ALA B 1 43 ? -6.238 -25.891 -16.812 1 98.88 43 ALA B CA 1
ATOM 1992 C C . ALA B 1 43 ? -6.91 -25.531 -18.125 1 98.88 43 ALA B C 1
ATOM 1994 O O . ALA B 1 43 ? -6.539 -26.031 -19.188 1 98.88 43 ALA B O 1
ATOM 1995 N N . LYS B 1 44 ? -7.906 -24.656 -18.016 1 98.81 44 LYS B N 1
ATOM 1996 C CA . LYS B 1 44 ? -8.594 -24.203 -19.219 1 98.81 44 LYS B CA 1
ATOM 1997 C C . LYS B 1 44 ? -7.629 -23.531 -20.188 1 98.81 44 LYS B C 1
ATOM 1999 O O . LYS B 1 44 ? -7.695 -23.75 -21.391 1 98.81 44 LYS B O 1
ATOM 2004 N N . LEU B 1 45 ? -6.719 -22.688 -19.641 1 98.81 45 LEU B N 1
ATOM 2005 C CA . LEU B 1 45 ? -5.723 -22.031 -20.469 1 98.81 45 LEU B CA 1
ATOM 2006 C C . LEU B 1 45 ? -4.789 -23.031 -21.125 1 98.81 45 LEU B C 1
ATOM 2008 O O . LEU B 1 45 ? -4.41 -22.875 -22.281 1 98.81 45 LEU B O 1
ATOM 2012 N N . TRP B 1 46 ? -4.43 -24.047 -20.391 1 98.88 46 TRP B N 1
ATOM 2013 C CA . TRP B 1 46 ? -3.596 -25.109 -20.938 1 98.88 46 TRP B CA 1
ATOM 2014 C C . TRP B 1 46 ? -4.297 -25.812 -22.094 1 98.88 46 TRP B C 1
ATOM 2016 O O . TRP B 1 46 ? -3.695 -26.031 -23.156 1 98.88 46 TRP B O 1
ATOM 2026 N N . ILE B 1 47 ? -5.531 -26.141 -21.922 1 98.44 47 ILE B N 1
ATOM 2027 C CA . ILE B 1 47 ? -6.328 -26.828 -22.938 1 98.44 47 ILE B CA 1
ATOM 2028 C C . ILE B 1 47 ? -6.391 -25.969 -24.203 1 98.44 47 ILE B C 1
ATOM 2030 O O . ILE B 1 47 ? -6.32 -26.484 -25.312 1 98.44 47 ILE B O 1
ATOM 2034 N N . ASP B 1 48 ? -6.504 -24.672 -23.953 1 98.38 48 ASP B N 1
ATOM 2035 C CA . ASP B 1 48 ? -6.602 -23.719 -25.047 1 98.38 48 ASP B CA 1
ATOM 2036 C C . ASP B 1 48 ? -5.238 -23.484 -25.688 1 98.38 48 ASP B C 1
ATOM 2038 O O . ASP B 1 48 ? -5.125 -22.734 -26.656 1 98.38 48 ASP B O 1
ATOM 2042 N N . GLY B 1 49 ? -4.168 -24.094 -25.156 1 98.44 49 GLY B N 1
ATOM 2043 C CA . GLY B 1 49 ? -2.859 -24.094 -25.797 1 98.44 49 GLY B CA 1
ATOM 2044 C C . GLY B 1 49 ? -2.025 -22.875 -25.422 1 98.44 49 GLY B C 1
ATOM 2045 O O . GLY B 1 49 ? -1.11 -22.5 -26.156 1 98.44 49 GLY B O 1
ATOM 2046 N N . TYR B 1 50 ? -2.338 -22.219 -24.297 1 98.75 50 TYR B N 1
ATOM 2047 C CA . TYR B 1 50 ? -1.646 -20.984 -23.922 1 98.75 50 TYR B CA 1
ATOM 2048 C C . TYR B 1 50 ? -0.263 -21.281 -23.359 1 98.75 50 TYR B C 1
ATOM 2050 O O . TYR B 1 50 ? 0.617 -20.422 -23.375 1 98.75 50 TYR B O 1
ATOM 2058 N N . ALA B 1 51 ? -0.027 -22.484 -22.844 1 98.75 51 ALA B N 1
ATOM 2059 C CA . ALA B 1 51 ? 1.271 -22.875 -22.312 1 98.75 51 ALA B CA 1
ATOM 2060 C C . ALA B 1 51 ? 1.394 -24.391 -22.234 1 98.75 51 ALA B C 1
ATOM 2062 O O . ALA B 1 51 ? 0.401 -25.094 -22.016 1 98.75 51 ALA B O 1
ATOM 2063 N N . PRO B 1 52 ? 2.551 -24.844 -22.359 1 98.69 52 PRO B N 1
ATOM 2064 C CA . PRO B 1 52 ? 2.738 -26.297 -22.328 1 98.69 52 PRO B CA 1
ATOM 2065 C C . PRO B 1 52 ? 2.781 -26.875 -20.922 1 98.69 52 PRO B C 1
ATOM 2067 O O . PRO B 1 52 ? 2.594 -28.078 -20.719 1 98.69 52 PRO B O 1
ATOM 2070 N N . TYR B 1 53 ? 3.08 -26 -19.891 1 98.81 53 TYR B N 1
ATOM 2071 C CA . TYR B 1 53 ? 3.227 -26.484 -18.516 1 98.81 53 TYR B CA 1
ATOM 2072 C C . TYR B 1 53 ? 2.385 -25.656 -17.547 1 98.81 53 TYR B C 1
ATOM 2074 O O . TYR B 1 53 ? 2.168 -24.469 -17.766 1 98.81 53 TYR B O 1
ATOM 2082 N N . ILE B 1 54 ? 1.922 -26.328 -16.578 1 98.88 54 ILE B N 1
ATOM 2083 C CA . ILE B 1 54 ? 1.353 -25.734 -15.375 1 98.88 54 ILE B CA 1
ATOM 2084 C C . ILE B 1 54 ? 2.223 -26.062 -14.164 1 98.88 54 ILE B C 1
ATOM 2086 O O . ILE B 1 54 ? 2.676 -27.203 -14.008 1 98.88 54 ILE B O 1
ATOM 2090 N N . LEU B 1 55 ? 2.52 -25.078 -13.344 1 98.88 55 LEU B N 1
ATOM 2091 C CA . LEU B 1 55 ? 3.277 -25.312 -12.117 1 98.88 55 LEU B CA 1
ATOM 2092 C C . LEU B 1 55 ? 2.521 -24.797 -10.906 1 98.88 55 LEU B C 1
ATOM 2094 O O . LEU B 1 55 ? 2.756 -23.672 -10.461 1 98.88 55 LEU B O 1
ATOM 2098 N N . PRO B 1 56 ? 1.654 -25.656 -10.336 1 98.69 56 PRO B N 1
ATOM 2099 C CA . PRO B 1 56 ? 1.093 -25.344 -9.023 1 98.69 56 PRO B CA 1
ATOM 2100 C C . PRO B 1 56 ? 2.119 -25.469 -7.898 1 98.69 56 PRO B C 1
ATOM 2102 O O . PRO B 1 56 ? 2.949 -26.375 -7.914 1 98.69 56 PRO B O 1
ATOM 2105 N N . SER B 1 57 ? 2.082 -24.469 -7.027 1 98.56 57 SER B N 1
ATOM 2106 C CA . SER B 1 57 ? 3.072 -24.469 -5.957 1 98.56 57 SER B CA 1
ATOM 2107 C C . SER B 1 57 ? 2.404 -24.375 -4.586 1 98.56 57 SER B C 1
ATOM 2109 O O . SER B 1 57 ? 1.536 -23.531 -4.371 1 98.56 57 SER B O 1
ATOM 2111 N N . GLY B 1 58 ? 2.818 -25.375 -3.662 1 98.06 58 GLY B N 1
ATOM 2112 C CA . GLY B 1 58 ? 2.367 -25.203 -2.291 1 98.06 58 GLY B CA 1
ATOM 2113 C C . GLY B 1 58 ? 2.33 -26.5 -1.506 1 98.06 58 GLY B C 1
ATOM 2114 O O . GLY B 1 58 ? 1.909 -27.531 -2.025 1 98.06 58 GLY B O 1
ATOM 2115 N N . LYS B 1 59 ? 2.762 -26.5 -0.283 1 97.31 59 LYS B N 1
ATOM 2116 C CA . LYS B 1 59 ? 2.596 -27.562 0.704 1 97.31 59 LYS B CA 1
ATOM 2117 C C . LYS B 1 59 ? 1.327 -27.359 1.526 1 97.31 59 LYS B C 1
ATOM 2119 O O . LYS B 1 59 ? 0.308 -28 1.279 1 97.31 59 LYS B O 1
ATOM 2124 N N . TYR B 1 60 ? 1.287 -26.625 2.395 1 94.25 60 TYR B N 1
ATOM 2125 C CA . TYR B 1 60 ? 0.202 -26.094 3.211 1 94.25 60 TYR B CA 1
ATOM 2126 C C . TYR B 1 60 ? 0.646 -24.844 3.959 1 94.25 60 TYR B C 1
ATOM 2128 O O . TYR B 1 60 ? 1.844 -24.562 4.062 1 94.25 60 TYR B O 1
ATOM 2136 N N . SER B 1 61 ? -0.34 -24.047 4.387 1 89.06 61 SER B N 1
ATOM 2137 C CA . SER B 1 61 ? -0.011 -22.844 5.129 1 89.06 61 SER B CA 1
ATOM 2138 C C . SER B 1 61 ? 0.686 -23.172 6.445 1 89.06 61 SER B C 1
ATOM 2140 O O . SER B 1 61 ? 0.241 -24.047 7.184 1 89.06 61 SER B O 1
ATOM 2142 N N . MET B 1 62 ? 1.69 -22.375 6.73 1 85.69 62 MET B N 1
ATOM 2143 C CA . MET B 1 62 ? 2.447 -22.578 7.965 1 85.69 62 MET B CA 1
ATOM 2144 C C . MET B 1 62 ? 1.547 -22.438 9.188 1 85.69 62 MET B C 1
ATOM 2146 O O . MET B 1 62 ? 1.689 -23.188 10.156 1 85.69 62 MET B O 1
ATOM 2150 N N . SER B 1 63 ? 0.669 -21.531 9.125 1 84.19 63 SER B N 1
ATOM 2151 C CA . SER B 1 63 ? -0.203 -21.25 10.258 1 84.19 63 SER B CA 1
ATOM 2152 C C . SER B 1 63 ? -1.096 -22.453 10.57 1 84.19 63 SER B C 1
ATOM 2154 O O . SER B 1 63 ? -1.469 -22.656 11.727 1 84.19 63 SER B O 1
ATOM 2156 N N . LYS B 1 64 ? -1.408 -23.312 9.609 1 87.56 64 LYS B N 1
ATOM 2157 C CA . LYS B 1 64 ? -2.312 -24.438 9.805 1 87.56 64 LYS B CA 1
ATOM 2158 C C . LYS B 1 64 ? -1.535 -25.734 10.07 1 87.56 64 LYS B C 1
ATOM 2160 O O . LYS B 1 64 ? -1.978 -26.578 10.852 1 87.56 64 LYS B O 1
ATOM 2165 N N . GLY B 1 65 ? -0.46 -25.844 9.375 1 91.75 65 GLY B N 1
ATOM 2166 C CA . GLY B 1 65 ? 0.371 -27.031 9.555 1 91.75 65 GLY B CA 1
ATOM 2167 C C . GLY B 1 65 ? -0.125 -28.234 8.781 1 91.75 65 GLY B C 1
ATOM 2168 O O . GLY B 1 65 ? 0.438 -29.328 8.891 1 91.75 65 GLY B O 1
ATOM 2169 N N . TYR B 1 66 ? -1.189 -28.094 8.133 1 93.56 66 TYR B N 1
ATOM 2170 C CA . TYR B 1 66 ? -1.746 -29.141 7.273 1 93.56 66 TYR B CA 1
ATOM 2171 C C . TYR B 1 66 ? -2.633 -28.531 6.191 1 93.56 66 TYR B C 1
ATOM 2173 O O . TYR B 1 66 ? -2.99 -27.344 6.262 1 93.56 66 TYR B O 1
ATOM 2181 N N . PHE B 1 67 ? -2.924 -29.297 5.156 1 95.56 67 PHE B N 1
ATOM 2182 C CA . PHE B 1 67 ? -3.873 -28.875 4.133 1 95.56 67 PHE B CA 1
ATOM 2183 C C . PHE B 1 67 ? -5.305 -29.188 4.566 1 95.56 67 PHE B C 1
ATOM 2185 O O . PHE B 1 67 ? -5.664 -30.344 4.777 1 95.56 67 PHE B O 1
ATOM 2192 N N . PRO 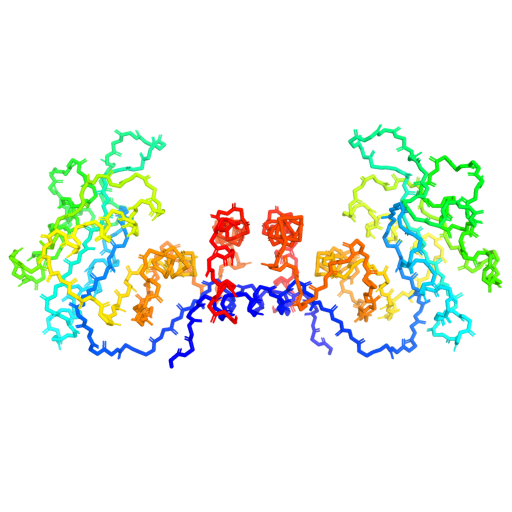B 1 68 ? -6.156 -28.234 4.652 1 93 68 PRO B N 1
ATOM 2193 C CA . PRO B 1 68 ? -7.484 -28.438 5.238 1 93 68 PRO B CA 1
ATOM 2194 C C . PRO B 1 68 ? -8.492 -29 4.23 1 93 68 PRO B C 1
ATOM 2196 O O . PRO B 1 68 ? -9.617 -29.328 4.602 1 93 68 PRO B O 1
ATOM 2199 N N . GLY B 1 69 ? -8.109 -29.062 2.996 1 93.69 69 GLY B N 1
ATOM 2200 C CA . GLY B 1 69 ? -9.039 -29.469 1.95 1 93.69 69 GLY B CA 1
ATOM 2201 C C . GLY B 1 69 ? -9.547 -28.297 1.125 1 93.69 69 GLY B C 1
ATOM 2202 O O . GLY B 1 69 ? -9.219 -27.141 1.406 1 93.69 69 GLY B O 1
ATOM 2203 N N . PRO B 1 70 ? -10.32 -28.625 0.121 1 95.62 70 PRO B N 1
ATOM 2204 C CA . PRO B 1 70 ? -10.828 -27.578 -0.763 1 95.62 70 PRO B CA 1
ATOM 2205 C C . PRO B 1 70 ? -11.789 -26.625 -0.056 1 95.62 70 PRO B C 1
ATOM 2207 O O . PRO B 1 70 ? -12.641 -27.062 0.722 1 95.62 70 PRO B O 1
ATOM 2210 N N . ALA B 1 71 ? -11.648 -25.328 -0.346 1 94.69 71 ALA B N 1
ATOM 2211 C CA . ALA B 1 71 ? -12.539 -24.312 0.214 1 94.69 71 ALA B CA 1
ATOM 2212 C C . ALA B 1 71 ? -13.891 -24.312 -0.498 1 94.69 71 ALA B C 1
ATOM 2214 O O . ALA B 1 71 ? -14.922 -24.016 0.109 1 94.69 71 ALA B O 1
ATOM 2215 N N . THR B 1 72 ? -13.836 -24.578 -1.751 1 94.62 72 THR B N 1
ATOM 2216 C CA . THR B 1 72 ? -15.047 -24.719 -2.561 1 94.62 72 THR B CA 1
ATOM 2217 C C . THR B 1 72 ? -14.977 -25.969 -3.42 1 94.62 72 THR B C 1
ATOM 2219 O O . THR B 1 72 ? -13.914 -26.594 -3.541 1 94.62 72 THR B O 1
ATOM 2222 N N . ASN B 1 73 ? -16.125 -26.391 -3.887 1 93.94 73 ASN B N 1
ATOM 2223 C CA . ASN B 1 73 ? -16.219 -27.531 -4.797 1 93.94 73 ASN B CA 1
ATOM 2224 C C . ASN B 1 73 ? -15.648 -28.797 -4.172 1 93.94 73 ASN B C 1
ATOM 2226 O O . ASN B 1 73 ? -15 -29.594 -4.855 1 93.94 73 ASN B O 1
ATOM 2230 N N . GLY B 1 74 ? -15.867 -28.906 -2.91 1 92.69 74 GLY B N 1
ATOM 2231 C CA . GLY B 1 74 ? -15.375 -30.078 -2.193 1 92.69 74 GLY B CA 1
ATOM 2232 C C . GLY B 1 74 ? -15.977 -31.375 -2.691 1 92.69 74 GLY B C 1
ATOM 2233 O O . GLY B 1 74 ? -15.352 -32.438 -2.58 1 92.69 74 GLY B O 1
ATOM 2234 N N . ASP B 1 75 ? -17.188 -31.359 -3.199 1 93.12 75 ASP B N 1
ATOM 2235 C CA . ASP B 1 75 ? -17.844 -32.531 -3.75 1 93.12 75 ASP B CA 1
ATOM 2236 C C . ASP B 1 75 ? -17.156 -33 -5.027 1 93.12 75 ASP B C 1
ATOM 2238 O O . ASP B 1 75 ? -17.125 -34.219 -5.316 1 93.12 75 ASP B O 1
ATOM 2242 N N . LYS B 1 76 ? -16.625 -32.031 -5.727 1 94 76 LYS B N 1
ATOM 2243 C CA . LYS B 1 76 ? -15.945 -32.344 -6.977 1 94 76 LYS B CA 1
ATOM 2244 C C . LYS B 1 76 ? -14.523 -32.812 -6.723 1 94 76 LYS B C 1
ATOM 2246 O O . LYS B 1 76 ? -14.039 -33.719 -7.406 1 94 76 LYS B O 1
ATOM 2251 N N . TYR B 1 77 ? -13.922 -32.156 -5.789 1 95.25 77 TYR B N 1
ATOM 2252 C CA . TYR B 1 77 ? -12.547 -32.5 -5.43 1 95.25 77 TYR B CA 1
ATOM 2253 C C . TYR B 1 77 ? -12.484 -33.156 -4.055 1 95.25 77 TYR B C 1
ATOM 2255 O O . TYR B 1 77 ? -11.898 -32.594 -3.121 1 95.25 77 TYR B O 1
ATOM 2263 N N . ASN B 1 78 ? -12.984 -34.375 -3.916 1 91.19 78 ASN B N 1
ATOM 2264 C CA . ASN B 1 78 ? -13.25 -35.031 -2.631 1 91.19 78 ASN B CA 1
ATOM 2265 C C . ASN B 1 78 ? -12.133 -36 -2.252 1 91.19 78 ASN B C 1
ATOM 2267 O O . ASN B 1 78 ? -12.297 -36.812 -1.335 1 91.19 78 ASN B O 1
ATOM 2271 N N . GLY B 1 79 ? -11.031 -35.938 -2.84 1 92.5 79 GLY B N 1
ATOM 2272 C CA . GLY B 1 79 ? -9.914 -36.812 -2.49 1 92.5 79 GLY B CA 1
ATOM 2273 C C . GLY B 1 79 ? -9.203 -36.375 -1.227 1 92.5 79 GLY B C 1
ATOM 2274 O O . GLY B 1 79 ? -9.516 -35.312 -0.658 1 92.5 79 GLY B O 1
ATOM 2275 N N . THR B 1 80 ? -8.32 -37.25 -0.728 1 93 80 THR B N 1
ATOM 2276 C CA . T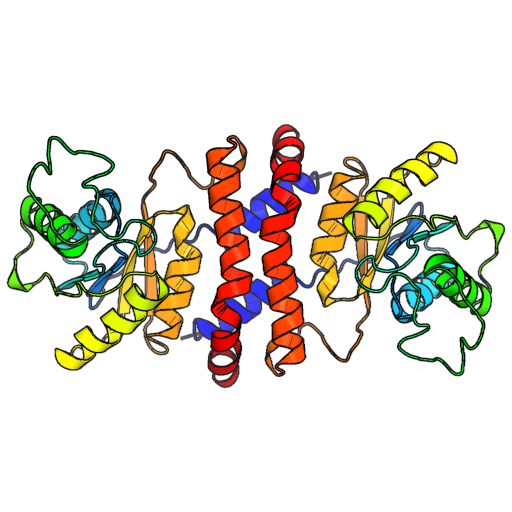HR B 1 80 ? -7.43 -36.938 0.378 1 93 80 THR B CA 1
ATOM 2277 C C . THR B 1 80 ? -6.113 -36.344 -0.141 1 93 80 THR B C 1
ATOM 2279 O O . THR B 1 80 ? -5.422 -37 -0.939 1 93 80 THR B O 1
ATOM 2282 N N . TYR B 1 81 ? -5.891 -35.156 0.276 1 95.69 81 TYR B N 1
ATOM 2283 C CA . TYR B 1 81 ? -4.68 -34.469 -0.17 1 95.69 81 TYR B CA 1
ATOM 2284 C C . TYR B 1 81 ? -3.801 -34.094 1.015 1 95.69 81 TYR B C 1
ATOM 2286 O O . TYR B 1 81 ? -4.305 -33.688 2.059 1 95.69 81 TYR B O 1
ATOM 2294 N N . GLU B 1 82 ? -2.504 -34.25 0.872 1 95.62 82 GLU B N 1
ATOM 2295 C CA . GLU B 1 82 ? -1.564 -33.875 1.924 1 95.62 82 GLU B CA 1
ATOM 2296 C C . GLU B 1 82 ? -1.018 -32.469 1.699 1 95.62 82 GLU B C 1
ATOM 2298 O O . GLU B 1 82 ? -0.631 -31.781 2.652 1 95.62 82 GLU B O 1
ATOM 2303 N N . THR B 1 83 ? -0.929 -32.062 0.462 1 97.81 83 THR B N 1
ATOM 2304 C CA . THR B 1 83 ? -0.372 -30.781 0.113 1 97.81 83 THR B CA 1
ATOM 2305 C C . THR B 1 83 ? -1.31 -30.016 -0.825 1 97.81 83 THR B C 1
ATOM 2307 O O . THR B 1 83 ? -2.184 -30.625 -1.452 1 97.81 83 THR B O 1
ATOM 2310 N N . GLU B 1 84 ? -1.117 -28.734 -0.856 1 97.88 84 GLU B N 1
ATOM 2311 C CA . GLU B 1 84 ? -1.82 -27.906 -1.831 1 97.88 84 GLU B CA 1
ATOM 2312 C C . GLU B 1 84 ? -1.522 -28.359 -3.258 1 97.88 84 GLU B C 1
ATOM 2314 O O . GLU B 1 84 ? -2.414 -28.375 -4.109 1 97.88 84 GLU B O 1
ATOM 2319 N N . TRP B 1 85 ? -0.286 -28.75 -3.502 1 98.38 85 TRP B N 1
ATOM 2320 C CA . TRP B 1 85 ? 0.089 -29.234 -4.828 1 98.38 85 TRP B CA 1
ATOM 2321 C C . TRP B 1 85 ? -0.739 -30.453 -5.227 1 98.38 85 TRP B C 1
ATOM 2323 O O . TRP B 1 85 ? -1.266 -30.516 -6.34 1 98.38 85 TRP B O 1
ATOM 2333 N N . GLU B 1 86 ? -0.846 -31.406 -4.336 1 98.06 86 GLU B N 1
ATOM 2334 C CA . GLU B 1 86 ? -1.621 -32.625 -4.625 1 98.06 86 GLU B CA 1
ATOM 2335 C C . GLU B 1 86 ? -3.059 -32.25 -5 1 98.06 86 GLU B C 1
ATOM 2337 O O . GLU B 1 86 ? -3.611 -32.812 -5.953 1 98.06 86 GLU B O 1
ATOM 2342 N N . PHE B 1 87 ? -3.584 -31.391 -4.227 1 98.19 87 PHE B N 1
ATOM 2343 C CA . PHE B 1 87 ? -4.941 -30.922 -4.477 1 98.19 87 PHE B CA 1
ATOM 2344 C C . PHE B 1 87 ? -5.039 -30.266 -5.848 1 98.19 87 PHE B C 1
ATOM 2346 O O . PHE B 1 87 ? -5.91 -30.609 -6.648 1 98.19 87 PHE B O 1
ATOM 2353 N N . MET B 1 88 ? -4.137 -29.375 -6.207 1 98.44 88 MET B N 1
ATOM 2354 C CA . MET B 1 88 ? -4.156 -28.641 -7.461 1 98.44 88 MET B CA 1
ATOM 2355 C C . MET B 1 88 ? -3.877 -29.562 -8.641 1 98.44 88 MET B C 1
ATOM 2357 O O . MET B 1 88 ? -4.422 -29.359 -9.734 1 98.44 88 MET B O 1
ATOM 2361 N N . LYS B 1 89 ? -3.035 -30.531 -8.398 1 98.5 89 LYS B N 1
ATOM 2362 C CA . LYS B 1 89 ? -2.83 -31.562 -9.422 1 98.5 89 LYS B CA 1
ATOM 2363 C C . LYS B 1 89 ? -4.137 -32.281 -9.758 1 98.5 89 LYS B C 1
ATOM 2365 O O . LYS B 1 89 ? -4.473 -32.469 -10.93 1 98.5 89 LYS B O 1
ATOM 2370 N N . ALA B 1 90 ? -4.824 -32.688 -8.703 1 98.19 90 ALA B N 1
ATOM 2371 C CA . ALA B 1 90 ? -6.105 -33.344 -8.906 1 98.19 90 ALA B CA 1
ATOM 2372 C C . ALA B 1 90 ? -7.066 -32.469 -9.703 1 98.19 90 ALA B C 1
ATOM 2374 O O . ALA B 1 90 ? -7.773 -32.969 -10.586 1 98.19 90 ALA B O 1
ATOM 2375 N N . VAL B 1 91 ? -7.105 -31.219 -9.383 1 98.5 91 VAL B N 1
ATOM 2376 C CA . VAL B 1 91 ? -7.961 -30.266 -10.086 1 98.5 91 VAL B CA 1
ATOM 2377 C C . VAL B 1 91 ? -7.574 -30.234 -11.562 1 98.5 91 VAL B C 1
ATOM 2379 O O . VAL B 1 91 ? -8.438 -30.359 -12.438 1 98.5 91 VAL B O 1
ATOM 2382 N N . ALA B 1 92 ? -6.316 -30.094 -11.891 1 98.69 92 ALA B N 1
ATOM 2383 C CA . ALA B 1 92 ? -5.844 -30 -13.273 1 98.69 92 ALA B CA 1
ATOM 2384 C C . ALA B 1 92 ? -6.164 -31.281 -14.047 1 98.69 92 ALA B C 1
ATOM 2386 O O . ALA B 1 92 ? -6.633 -31.219 -15.188 1 98.69 92 ALA B O 1
ATOM 2387 N N . LEU B 1 93 ? -5.926 -32.344 -13.43 1 98.38 93 LEU B N 1
ATOM 2388 C CA . LEU B 1 93 ? -6.191 -33.656 -14.062 1 98.38 93 LEU B CA 1
ATOM 2389 C C . LEU B 1 93 ? -7.672 -33.781 -14.406 1 98.38 93 LEU B C 1
ATOM 2391 O O . LEU B 1 93 ? -8.023 -34.375 -15.438 1 98.38 93 LEU B O 1
ATOM 2395 N N . SER B 1 94 ? -8.492 -33.312 -13.562 1 97.81 94 SER B N 1
ATOM 2396 C CA . SER B 1 94 ? -9.93 -33.406 -13.781 1 97.81 94 SER B CA 1
ATOM 2397 C C . SER B 1 94 ? -10.359 -32.688 -15.047 1 97.81 94 SER B C 1
ATOM 2399 O O . SER B 1 94 ? -11.422 -32.969 -15.602 1 97.81 94 SER B O 1
ATOM 2401 N N . TYR B 1 95 ? -9.578 -31.766 -15.547 1 97.94 95 TYR B N 1
ATOM 2402 C CA . TYR B 1 95 ? -9.875 -31.016 -16.766 1 97.94 95 TYR B CA 1
ATOM 2403 C C . TYR B 1 95 ? -9.211 -31.672 -17.969 1 97.94 95 TYR B C 1
ATOM 2405 O O . TYR B 1 95 ? -9.375 -31.203 -19.109 1 97.94 95 TYR B O 1
ATOM 2413 N N . GLY B 1 96 ? -8.359 -32.719 -17.672 1 97.88 96 GLY B N 1
ATOM 2414 C CA . GLY B 1 96 ? -7.73 -33.438 -18.766 1 97.88 96 GLY B CA 1
ATOM 2415 C C . GLY B 1 96 ? -6.305 -33 -19.031 1 97.88 96 GLY B C 1
ATOM 2416 O O . GLY B 1 96 ? -5.715 -33.375 -20.047 1 97.88 96 GLY B O 1
ATOM 2417 N N . VAL B 1 97 ? -5.77 -32.219 -18.172 1 98.75 97 VAL B N 1
ATOM 2418 C CA . VAL B 1 97 ? -4.367 -31.844 -18.312 1 98.75 97 VAL B CA 1
ATOM 2419 C C . VAL B 1 97 ? -3.479 -33.062 -18.203 1 98.75 97 VAL B C 1
ATOM 2421 O O . VAL B 1 97 ? -3.693 -33.906 -17.328 1 98.75 97 VAL B O 1
ATOM 2424 N N . GLN B 1 98 ? -2.531 -33.188 -19.062 1 98.56 98 GLN B N 1
ATOM 2425 C CA . GLN B 1 98 ? -1.596 -34.312 -19 1 98.56 98 GLN B CA 1
ATOM 2426 C C . GLN B 1 98 ? -0.73 -34.219 -17.734 1 98.56 98 GLN B C 1
ATOM 2428 O O . GLN B 1 98 ? -0.208 -33.156 -17.406 1 98.56 98 GLN B O 1
ATOM 2433 N N . GLU B 1 99 ? -0.574 -35.312 -17.062 1 98.31 99 GLU B N 1
ATOM 2434 C CA . GLU B 1 99 ? 0.183 -35.344 -15.812 1 98.31 99 GLU B CA 1
ATOM 2435 C C . GLU B 1 99 ? 1.607 -34.844 -16.016 1 98.31 99 GLU B C 1
ATOM 2437 O O . GLU B 1 99 ? 2.154 -34.156 -15.156 1 98.31 99 GLU B O 1
ATOM 2442 N N . SER B 1 100 ? 2.193 -35.188 -17.156 1 98.06 100 SER B N 1
ATOM 2443 C CA . SER B 1 100 ? 3.566 -34.781 -17.453 1 98.06 100 SER B CA 1
ATOM 2444 C C . SER B 1 100 ? 3.684 -33.281 -17.609 1 98.06 100 SER B C 1
ATOM 2446 O O . SER B 1 100 ? 4.789 -32.719 -17.594 1 98.06 100 SER B O 1
ATOM 2448 N N . SER B 1 101 ? 2.568 -32.562 -17.797 1 98.56 101 SER B N 1
ATOM 2449 C CA . SER B 1 101 ? 2.559 -31.125 -17.984 1 98.56 101 SER B CA 1
ATOM 2450 C C . SER B 1 101 ? 2.391 -30.391 -16.656 1 98.56 101 SER B C 1
ATOM 2452 O O . SER B 1 101 ? 2.488 -29.172 -16.594 1 98.56 101 SER B O 1
ATOM 2454 N N . ILE B 1 102 ? 2.145 -31.156 -15.625 1 98.81 102 ILE B N 1
ATOM 2455 C CA . ILE B 1 102 ? 1.968 -30.578 -14.297 1 98.81 102 ILE B CA 1
ATOM 2456 C C . ILE B 1 102 ? 3.264 -30.719 -13.5 1 98.81 102 ILE B C 1
ATOM 2458 O O . ILE B 1 102 ? 3.637 -31.812 -13.086 1 98.81 102 ILE B O 1
ATOM 2462 N N . ILE B 1 103 ? 3.895 -29.609 -13.266 1 98.75 103 ILE B N 1
ATOM 2463 C CA . ILE B 1 103 ? 5.184 -29.609 -12.586 1 98.75 103 ILE B CA 1
ATOM 2464 C C . ILE B 1 103 ? 4.973 -29.516 -11.078 1 98.75 103 ILE B C 1
ATOM 2466 O O . ILE B 1 103 ? 4.117 -28.766 -10.609 1 98.75 103 ILE B O 1
ATOM 2470 N N . LYS B 1 104 ? 5.816 -30.219 -10.391 1 98.44 104 LYS B N 1
ATOM 2471 C CA . LYS B 1 104 ? 5.598 -30.359 -8.961 1 98.44 104 LYS B CA 1
ATOM 2472 C C . LYS B 1 104 ? 6.465 -29.391 -8.172 1 98.44 104 LYS B C 1
ATOM 2474 O O . LYS B 1 104 ? 7.676 -29.312 -8.375 1 98.44 104 LYS B O 1
ATOM 2479 N N . GLU B 1 105 ? 5.887 -28.625 -7.34 1 98.5 105 GLU B N 1
ATOM 2480 C CA . GLU B 1 105 ? 6.465 -27.891 -6.215 1 98.5 105 GLU B CA 1
ATOM 2481 C C . GLU B 1 105 ? 5.562 -27.969 -4.984 1 98.5 105 GLU B C 1
ATOM 2483 O O . GLU B 1 105 ? 4.523 -27.312 -4.93 1 98.5 105 GLU B O 1
ATOM 2488 N N . ASP B 1 106 ? 5.902 -28.812 -3.994 1 98.25 106 ASP B N 1
ATOM 2489 C CA . ASP B 1 106 ? 4.977 -29.094 -2.9 1 98.25 106 ASP B CA 1
ATOM 2490 C C . ASP B 1 106 ? 5.602 -28.75 -1.551 1 98.25 106 ASP B C 1
ATOM 2492 O O . ASP B 1 106 ? 5.27 -29.375 -0.533 1 98.25 106 ASP B O 1
ATOM 2496 N N . LYS B 1 107 ? 6.512 -27.812 -1.565 1 97.88 107 LYS B N 1
ATOM 2497 C CA . LYS B 1 107 ? 7.242 -27.531 -0.335 1 97.88 107 LYS B CA 1
ATOM 2498 C C . LYS B 1 107 ? 6.91 -26.141 0.197 1 97.88 107 LYS B C 1
ATOM 2500 O O . LYS B 1 107 ? 7.148 -25.844 1.37 1 97.88 107 LYS B O 1
ATOM 2505 N N . ALA B 1 108 ? 6.371 -25.266 -0.589 1 97.88 108 ALA B N 1
ATOM 2506 C CA . ALA B 1 108 ? 6.156 -23.875 -0.225 1 97.88 108 ALA B CA 1
ATOM 2507 C C . ALA B 1 108 ? 5.098 -23.75 0.868 1 97.88 108 ALA B C 1
ATOM 2509 O O . ALA B 1 108 ? 4.051 -24.391 0.805 1 97.88 108 ALA B O 1
ATOM 2510 N N . GLU B 1 109 ? 5.348 -22.891 1.853 1 96.06 109 GLU B N 1
ATOM 2511 C CA . GLU B 1 109 ? 4.398 -22.625 2.932 1 96.06 109 GLU B CA 1
ATOM 2512 C C . GLU B 1 109 ? 3.971 -21.172 2.953 1 96.06 109 GLU B C 1
ATOM 2514 O O . GLU B 1 109 ? 3.115 -20.781 3.75 1 96.06 109 GLU B O 1
ATOM 2519 N N . TRP B 1 110 ? 4.605 -20.328 2.127 1 93.81 110 TRP B N 1
ATOM 2520 C CA . TRP B 1 110 ? 4.324 -18.906 1.975 1 93.81 110 TRP B CA 1
ATOM 2521 C C . TRP B 1 110 ? 4.336 -18.5 0.503 1 93.81 110 TRP B C 1
ATOM 2523 O O . TRP B 1 110 ? 4.945 -19.172 -0.328 1 93.81 110 TRP B O 1
ATOM 2533 N N . THR B 1 111 ? 3.719 -17.344 0.279 1 93.19 111 THR B N 1
ATOM 2534 C CA . THR B 1 111 ? 3.643 -16.875 -1.097 1 93.19 111 THR B CA 1
ATOM 2535 C C . THR B 1 111 ? 5.039 -16.641 -1.669 1 93.19 111 THR B C 1
ATOM 2537 O O . THR B 1 111 ? 5.305 -16.984 -2.824 1 93.19 111 THR B O 1
ATOM 2540 N N . LYS B 1 112 ? 5.906 -16.047 -0.915 1 96.62 112 LYS B N 1
ATOM 2541 C CA . LYS B 1 112 ? 7.281 -15.859 -1.37 1 96.62 112 LYS B CA 1
ATOM 2542 C C . LYS B 1 112 ? 7.902 -17.172 -1.812 1 96.62 112 LYS B C 1
ATOM 2544 O O . LYS B 1 112 ? 8.531 -17.25 -2.869 1 96.62 112 LYS B O 1
ATOM 2549 N N . GLN B 1 113 ? 7.66 -18.219 -0.991 1 97.88 113 GLN B N 1
ATOM 2550 C CA . GLN B 1 113 ? 8.211 -19.531 -1.295 1 97.88 113 GLN B CA 1
ATOM 2551 C C . GLN B 1 113 ? 7.582 -20.109 -2.555 1 97.88 113 GLN B C 1
ATOM 2553 O O . GLN B 1 113 ? 8.242 -20.828 -3.316 1 97.88 113 GLN B O 1
ATOM 2558 N N . ASN B 1 114 ? 6.328 -19.859 -2.752 1 98.19 114 ASN B N 1
ATOM 2559 C CA . ASN B 1 114 ? 5.727 -20.297 -4.004 1 98.19 114 ASN B CA 1
ATOM 2560 C C . ASN B 1 114 ? 6.535 -19.828 -5.211 1 98.19 114 ASN B C 1
ATOM 2562 O O . ASN B 1 114 ? 6.824 -20.625 -6.113 1 98.19 114 ASN B O 1
ATOM 2566 N N . ALA B 1 115 ? 6.938 -18.594 -5.242 1 98.5 115 ALA B N 1
ATOM 2567 C CA . ALA B 1 115 ? 7.648 -17.984 -6.367 1 98.5 115 ALA B CA 1
ATOM 2568 C C . ALA B 1 115 ? 9.078 -18.5 -6.453 1 98.5 115 ALA B C 1
ATOM 2570 O O . ALA B 1 115 ? 9.508 -18.984 -7.504 1 98.5 115 ALA B O 1
ATOM 2571 N N . PHE B 1 116 ? 9.781 -18.516 -5.359 1 98.62 116 PHE B N 1
ATOM 2572 C CA . PHE B 1 116 ? 11.203 -18.844 -5.387 1 98.62 116 PHE B CA 1
ATOM 2573 C C . PHE B 1 116 ? 11.414 -20.344 -5.527 1 98.62 116 PHE B C 1
ATOM 2575 O O . PHE B 1 116 ? 12.352 -20.781 -6.188 1 98.62 116 PHE B O 1
ATOM 2582 N N . ASN B 1 117 ? 10.594 -21.125 -4.812 1 98.81 117 ASN B N 1
ATOM 2583 C CA . ASN B 1 117 ? 10.672 -22.578 -5.031 1 98.81 117 ASN B CA 1
ATOM 2584 C C . ASN B 1 117 ? 10.344 -22.938 -6.477 1 98.81 117 ASN B C 1
ATOM 2586 O O . ASN B 1 117 ? 10.906 -23.875 -7.031 1 98.81 117 ASN B O 1
ATOM 2590 N N . SER B 1 118 ? 9.383 -22.234 -7.059 1 98.75 118 SER B N 1
ATOM 2591 C CA . SER B 1 118 ? 9.078 -22.438 -8.477 1 98.75 118 SER B CA 1
ATOM 2592 C C . SER B 1 118 ? 10.312 -22.188 -9.336 1 98.75 118 SER B C 1
ATOM 2594 O O . SER B 1 118 ? 10.562 -22.922 -10.297 1 98.75 118 SER B O 1
ATOM 2596 N N . ARG B 1 119 ? 11.031 -21.156 -9.016 1 98.56 119 ARG B N 1
ATOM 2597 C CA . ARG B 1 119 ? 12.258 -20.859 -9.742 1 98.56 119 ARG B CA 1
ATOM 2598 C C . ARG B 1 119 ? 13.242 -22.031 -9.656 1 98.56 119 ARG B C 1
ATOM 2600 O O . ARG B 1 119 ? 13.805 -22.453 -10.664 1 98.56 119 ARG B O 1
ATOM 2607 N N . ILE B 1 120 ? 13.43 -22.547 -8.492 1 98.5 120 ILE B N 1
ATOM 2608 C CA . ILE B 1 120 ? 14.312 -23.688 -8.273 1 98.5 120 ILE B CA 1
ATOM 2609 C C . ILE B 1 120 ? 13.867 -24.875 -9.133 1 98.5 120 ILE B C 1
ATOM 2611 O O . ILE B 1 120 ? 14.688 -25.5 -9.812 1 98.5 120 ILE B O 1
ATOM 2615 N N . VAL B 1 121 ? 12.609 -25.109 -9.156 1 98.5 121 VAL B N 1
ATOM 2616 C CA . VAL B 1 121 ? 12.039 -26.25 -9.867 1 98.5 121 VAL B CA 1
ATOM 2617 C C . VAL B 1 121 ? 12.203 -26.062 -11.375 1 98.5 121 VAL B C 1
ATOM 2619 O O . VAL B 1 121 ? 12.602 -27 -12.078 1 98.5 121 VAL B O 1
ATOM 2622 N N . THR B 1 122 ? 11.875 -24.859 -11.859 1 98.56 122 THR B N 1
ATOM 2623 C CA . THR B 1 122 ? 12 -24.625 -13.289 1 98.56 122 THR B CA 1
ATOM 2624 C C . THR B 1 122 ? 13.461 -24.719 -13.727 1 98.56 122 THR B C 1
ATOM 2626 O O . THR B 1 122 ? 13.758 -25.219 -14.812 1 98.56 122 THR B O 1
ATOM 2629 N N . ASP B 1 123 ? 14.352 -24.25 -12.875 1 97.94 123 ASP B N 1
ATOM 2630 C CA . ASP B 1 123 ? 15.773 -24.375 -13.172 1 97.94 123 ASP B CA 1
ATOM 2631 C C . ASP B 1 123 ? 16.203 -25.844 -13.211 1 97.94 123 ASP B C 1
ATOM 2633 O O . ASP B 1 123 ? 16.906 -26.266 -14.125 1 97.94 123 ASP B O 1
ATOM 2637 N N . LYS B 1 124 ? 15.781 -26.578 -12.266 1 97.88 124 LYS B N 1
ATOM 2638 C CA . LYS B 1 124 ? 16.125 -28 -12.18 1 97.88 124 LYS B CA 1
ATOM 2639 C C . LYS B 1 124 ? 15.633 -28.75 -13.414 1 97.88 124 LYS B C 1
ATOM 2641 O O . LYS B 1 124 ? 16.266 -29.719 -13.852 1 97.88 124 LYS B O 1
ATOM 2646 N N . ASN B 1 125 ? 14.523 -28.312 -13.906 1 97.44 125 ASN B N 1
ATOM 2647 C CA . ASN B 1 125 ? 13.938 -28.953 -15.078 1 97.44 125 ASN B CA 1
ATOM 2648 C C . ASN B 1 125 ? 14.469 -28.344 -16.375 1 97.44 125 ASN B C 1
ATOM 2650 O O . ASN B 1 125 ? 13.969 -28.656 -17.453 1 97.44 125 ASN B O 1
ATOM 2654 N N . ASN B 1 126 ? 15.383 -27.422 -16.281 1 97.5 126 ASN B N 1
ATOM 2655 C CA . ASN B 1 126 ? 16.031 -26.766 -17.422 1 97.5 126 ASN B CA 1
ATOM 2656 C C . ASN B 1 126 ? 15.008 -26.031 -18.297 1 97.5 126 ASN B C 1
ATOM 2658 O O . ASN B 1 126 ? 15.078 -26.109 -19.516 1 97.5 126 ASN B O 1
ATOM 2662 N N . LEU B 1 127 ? 14.031 -25.422 -17.641 1 97.94 127 LEU B N 1
ATOM 2663 C CA . LEU B 1 127 ? 13.039 -24.625 -18.359 1 97.94 127 LEU B CA 1
ATOM 2664 C C . LEU B 1 127 ? 13.445 -23.156 -18.391 1 97.94 127 LEU B C 1
ATOM 2666 O O . LEU B 1 127 ? 13.695 -22.547 -17.328 1 97.94 127 LEU B O 1
ATOM 2670 N N . ASP B 1 128 ? 13.594 -22.641 -19.562 1 96.88 128 ASP B N 1
ATOM 2671 C CA . ASP B 1 128 ? 13.828 -21.219 -19.734 1 96.88 128 ASP B CA 1
ATOM 2672 C C . ASP B 1 128 ? 12.516 -20.453 -19.812 1 96.88 128 ASP B C 1
ATOM 2674 O O . ASP B 1 128 ? 11.859 -20.438 -20.859 1 96.88 128 ASP B O 1
ATOM 2678 N N . ILE B 1 129 ? 12.195 -19.734 -18.781 1 98.19 129 ILE B N 1
ATOM 2679 C CA . ILE B 1 129 ? 10.898 -19.078 -18.688 1 98.19 129 ILE B CA 1
ATOM 2680 C C . ILE B 1 129 ? 11.023 -17.625 -19.125 1 98.19 129 ILE B C 1
ATOM 2682 O O . ILE B 1 129 ? 11.422 -16.766 -18.328 1 98.19 129 ILE B O 1
ATOM 2686 N N . LYS B 1 130 ? 10.641 -17.344 -20.344 1 98 130 LYS B N 1
ATOM 2687 C CA . LYS B 1 130 ? 10.672 -15.984 -20.859 1 98 130 LYS B CA 1
ATOM 2688 C C . LYS B 1 130 ? 9.328 -15.289 -20.656 1 98 130 LYS B C 1
ATOM 2690 O O . LYS B 1 130 ? 9.281 -14.086 -20.375 1 98 130 LYS B O 1
ATOM 2695 N N . LYS B 1 131 ? 8.289 -16.031 -20.828 1 98.31 131 LYS B N 1
ATOM 2696 C CA . LYS B 1 131 ? 6.922 -15.562 -20.594 1 98.31 131 LYS B CA 1
ATOM 2697 C C . LYS B 1 131 ? 6.164 -16.516 -19.672 1 98.31 131 LYS B C 1
ATOM 2699 O O . LYS B 1 131 ? 6.305 -17.734 -19.781 1 98.31 131 LYS B O 1
ATOM 2704 N N . ALA B 1 132 ? 5.379 -15.938 -18.812 1 98.69 132 ALA B N 1
ATOM 2705 C CA . ALA B 1 132 ? 4.613 -16.766 -17.891 1 98.69 132 ALA B CA 1
ATOM 2706 C C . ALA B 1 132 ? 3.258 -16.141 -17.578 1 98.69 132 ALA B C 1
ATOM 2708 O O . ALA B 1 132 ? 3.135 -14.914 -17.516 1 98.69 132 ALA B O 1
ATOM 2709 N N . ILE B 1 133 ? 2.283 -16.953 -17.406 1 98.88 133 ILE B N 1
ATOM 2710 C CA . ILE B 1 133 ? 0.971 -16.562 -16.906 1 98.88 133 ILE B CA 1
ATOM 2711 C C . ILE B 1 133 ? 0.857 -16.891 -15.422 1 98.88 133 ILE B C 1
ATOM 2713 O O . ILE B 1 133 ? 1.333 -17.953 -14.984 1 98.88 133 ILE B O 1
ATOM 2717 N N . ILE B 1 134 ? 0.297 -16.031 -14.68 1 98.81 134 ILE B N 1
ATOM 2718 C CA . ILE B 1 134 ? 0.006 -16.312 -13.281 1 98.81 134 ILE B CA 1
ATOM 2719 C C . ILE B 1 134 ? -1.505 -16.359 -13.062 1 98.81 134 ILE B C 1
ATOM 2721 O O . ILE B 1 134 ? -2.193 -15.352 -13.266 1 98.81 134 ILE B O 1
ATOM 2725 N N . CYS B 1 135 ? -2.016 -17.453 -12.703 1 98.88 135 CYS B N 1
ATOM 2726 C CA . CYS B 1 135 ? -3.402 -17.594 -12.281 1 98.88 135 CYS B CA 1
ATOM 2727 C C . CYS B 1 135 ? -3.512 -17.547 -10.758 1 98.88 135 CYS B C 1
ATOM 2729 O O . CYS B 1 135 ? -3.027 -18.453 -10.07 1 98.88 135 CYS B O 1
ATOM 2731 N N . CYS B 1 136 ? -4.137 -16.578 -10.25 1 98.31 136 CYS B N 1
ATOM 2732 C CA . CYS B 1 136 ? -4.211 -16.359 -8.805 1 98.31 136 CYS B CA 1
ATOM 2733 C C . CYS B 1 136 ? -5.531 -15.703 -8.422 1 98.31 136 CYS B C 1
ATOM 2735 O O . CYS B 1 136 ? -6.336 -15.359 -9.297 1 98.31 136 CYS B O 1
ATOM 2737 N N . LYS B 1 137 ? -5.789 -15.648 -7.082 1 97.56 137 LYS B N 1
ATOM 2738 C CA . LYS B 1 137 ? -6.949 -14.906 -6.605 1 97.56 137 LYS B CA 1
ATOM 2739 C C . LYS B 1 137 ? -6.824 -13.422 -6.938 1 97.56 137 LYS B C 1
ATOM 2741 O O . LYS B 1 137 ? -5.742 -12.844 -6.828 1 97.56 137 LYS B O 1
ATOM 2746 N N . SER B 1 138 ? -7.902 -12.805 -7.242 1 98.06 138 SER B N 1
ATOM 2747 C CA . SER B 1 138 ? -7.902 -11.453 -7.785 1 98.06 138 SER B CA 1
ATOM 2748 C C . SER B 1 138 ? -7.273 -10.461 -6.805 1 98.06 138 SER B C 1
ATOM 2750 O O . SER B 1 138 ? -6.465 -9.617 -7.199 1 98.06 138 SER B O 1
ATOM 2752 N N . TYR B 1 139 ? -7.637 -10.508 -5.559 1 97.88 139 TYR B N 1
ATOM 2753 C CA . TYR B 1 139 ? -7.137 -9.523 -4.605 1 97.88 139 TYR B CA 1
ATOM 2754 C C . TYR B 1 139 ? -5.695 -9.836 -4.211 1 97.88 139 TYR B C 1
ATOM 2756 O O . TYR B 1 139 ? -5.043 -9.031 -3.543 1 97.88 139 TYR B O 1
ATOM 2764 N N . HIS B 1 140 ? -5.129 -10.961 -4.672 1 97.69 140 HIS B N 1
ATOM 2765 C CA . HIS B 1 140 ? -3.758 -11.375 -4.406 1 97.69 140 HIS B CA 1
ATOM 2766 C C . HIS B 1 140 ? -2.846 -11.047 -5.586 1 97.69 140 HIS B C 1
ATOM 2768 O O . HIS B 1 140 ? -1.628 -11.227 -5.5 1 97.69 140 HIS B O 1
ATOM 2774 N N . ALA B 1 141 ? -3.375 -10.555 -6.586 1 98.25 141 ALA B N 1
ATOM 2775 C CA . ALA B 1 141 ? -2.725 -10.492 -7.891 1 98.25 141 ALA B CA 1
ATOM 2776 C C . ALA B 1 141 ? -1.44 -9.664 -7.824 1 98.25 141 ALA B C 1
ATOM 2778 O O . ALA B 1 141 ? -0.395 -10.094 -8.32 1 98.25 141 ALA B O 1
ATOM 2779 N N . LYS B 1 142 ? -1.498 -8.492 -7.184 1 98.38 142 LYS B N 1
ATOM 2780 C CA . LYS B 1 142 ? -0.33 -7.621 -7.148 1 98.38 142 LYS B CA 1
ATOM 2781 C C . LYS B 1 142 ? 0.82 -8.273 -6.383 1 98.38 142 LYS B C 1
ATOM 2783 O O . LYS B 1 142 ? 1.957 -8.289 -6.859 1 98.38 142 LYS B O 1
ATOM 2788 N N . ARG B 1 143 ? 0.531 -8.797 -5.25 1 97.81 143 ARG B N 1
ATOM 2789 C CA . ARG B 1 143 ? 1.558 -9.414 -4.422 1 97.81 143 ARG B CA 1
ATOM 2790 C C . ARG B 1 143 ? 2.184 -10.617 -5.125 1 97.81 143 ARG B C 1
ATOM 2792 O O . ARG B 1 143 ? 3.4 -10.805 -5.074 1 97.81 143 ARG B O 1
ATOM 2799 N N . CYS B 1 144 ? 1.356 -11.406 -5.824 1 98 144 CYS B N 1
ATOM 2800 C CA . CYS B 1 144 ? 1.877 -12.516 -6.613 1 98 144 CYS B CA 1
ATOM 2801 C C . CYS B 1 144 ? 2.822 -12.023 -7.699 1 98 144 CYS B C 1
ATOM 2803 O O . CYS B 1 144 ? 3.936 -12.531 -7.84 1 98 144 CYS B O 1
ATOM 2805 N N . LEU B 1 145 ? 2.338 -11.062 -8.422 1 98.06 145 LEU B N 1
ATOM 2806 C CA . LEU B 1 145 ? 3.146 -10.5 -9.5 1 98.06 145 LEU B CA 1
ATOM 2807 C C . LEU B 1 145 ? 4.492 -10.016 -8.969 1 98.06 145 LEU B C 1
ATOM 2809 O O . LEU B 1 145 ? 5.531 -10.266 -9.586 1 98.06 145 LEU B O 1
ATOM 2813 N N . MET B 1 146 ? 4.5 -9.367 -7.867 1 97.94 146 MET B N 1
ATOM 2814 C CA . MET B 1 146 ? 5.727 -8.812 -7.297 1 97.94 146 MET B CA 1
ATOM 2815 C C . MET B 1 146 ? 6.676 -9.922 -6.863 1 97.94 146 MET B C 1
ATOM 2817 O O . MET B 1 146 ? 7.871 -9.867 -7.152 1 97.94 146 MET B O 1
ATOM 2821 N N . PHE B 1 147 ? 6.203 -10.953 -6.207 1 98.06 147 PHE B N 1
ATOM 2822 C CA . PHE B 1 147 ? 7.051 -12.055 -5.77 1 98.06 147 PHE B CA 1
ATOM 2823 C C . PHE B 1 147 ? 7.633 -12.797 -6.965 1 98.06 147 PHE B C 1
ATOM 2825 O O . PHE B 1 147 ? 8.836 -13.078 -7.004 1 98.06 147 PHE B O 1
ATOM 2832 N N . TYR B 1 148 ? 6.789 -13.141 -7.918 1 97.94 148 TYR B N 1
ATOM 2833 C CA . TYR B 1 148 ? 7.277 -13.898 -9.07 1 97.94 148 TYR B CA 1
ATOM 2834 C C . TYR B 1 148 ? 8.242 -13.062 -9.898 1 97.94 148 TYR B C 1
ATOM 2836 O O . TYR B 1 148 ? 9.211 -13.594 -10.453 1 97.94 148 TYR B O 1
ATOM 2844 N N . SER B 1 149 ? 7.988 -11.781 -9.992 1 96.75 149 SER B N 1
ATOM 2845 C CA . SER B 1 149 ? 8.922 -10.906 -10.695 1 96.75 149 SER B CA 1
ATOM 2846 C C . SER B 1 149 ? 10.266 -10.836 -9.977 1 96.75 149 SER B C 1
ATOM 2848 O O . SER B 1 149 ? 11.312 -10.711 -10.609 1 96.75 149 SER B O 1
ATOM 2850 N N . TRP B 1 150 ? 10.195 -10.828 -8.688 1 96.31 150 TRP B N 1
ATOM 2851 C CA . TRP B 1 150 ? 11.414 -10.867 -7.891 1 96.31 150 TRP B CA 1
ATOM 2852 C C . TRP B 1 150 ? 12.188 -12.156 -8.141 1 96.31 150 TRP B C 1
ATOM 2854 O O . TRP B 1 150 ? 13.406 -12.133 -8.32 1 96.31 150 TRP B O 1
ATOM 2864 N N . ALA B 1 151 ? 11.523 -13.273 -8.25 1 97 151 ALA B N 1
ATOM 2865 C CA . ALA B 1 151 ? 12.133 -14.586 -8.445 1 97 151 ALA B CA 1
ATOM 2866 C C . ALA B 1 151 ? 12.609 -14.766 -9.883 1 97 151 ALA B C 1
ATOM 2868 O O . ALA B 1 151 ? 13.578 -15.484 -10.141 1 97 151 ALA B O 1
ATOM 2869 N N . TYR B 1 152 ? 11.875 -14.141 -10.797 1 96.38 152 TYR B N 1
ATOM 2870 C CA . TYR B 1 152 ? 12.148 -14.227 -12.227 1 96.38 152 TYR B CA 1
ATOM 2871 C C . TYR B 1 152 ? 12.359 -12.844 -12.828 1 96.38 152 TYR B C 1
ATOM 2873 O O . TYR B 1 152 ? 11.516 -12.344 -13.57 1 96.38 152 TYR B O 1
ATOM 2881 N N . PRO B 1 153 ? 13.531 -12.281 -12.688 1 93.12 153 PRO B N 1
ATOM 2882 C CA . PRO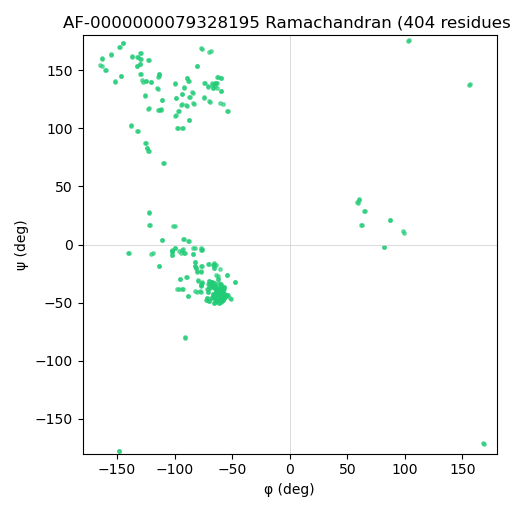 B 1 153 ? 13.742 -10.875 -13.047 1 93.12 153 PRO B CA 1
ATOM 2883 C C . PRO B 1 153 ? 13.695 -10.633 -14.555 1 93.12 153 PRO B C 1
ATOM 2885 O O . PRO B 1 153 ? 13.508 -9.5 -14.992 1 93.12 153 PRO B O 1
ATOM 2888 N N . LYS B 1 154 ? 13.812 -11.656 -15.383 1 93.31 154 LYS B N 1
ATOM 2889 C CA . LYS B 1 154 ? 13.883 -11.469 -16.828 1 93.31 154 LYS B CA 1
ATOM 2890 C C . LYS B 1 154 ? 12.625 -12 -17.516 1 93.31 154 LYS B C 1
ATOM 2892 O O . LYS B 1 154 ? 12.547 -12.031 -18.75 1 93.31 154 LYS B O 1
ATOM 2897 N N . THR B 1 155 ? 11.703 -12.445 -16.766 1 96.75 155 THR B N 1
ATOM 2898 C CA . THR B 1 155 ? 10.484 -13.047 -17.297 1 96.75 155 THR B CA 1
ATOM 2899 C C . THR B 1 155 ? 9.391 -12 -17.469 1 96.75 155 THR B C 1
ATOM 2901 O O . THR B 1 155 ? 9.203 -11.148 -16.578 1 96.75 155 THR B O 1
ATOM 2904 N N . GLU B 1 156 ? 8.711 -12.008 -18.578 1 97.06 156 GLU B N 1
ATOM 2905 C CA . GLU B 1 156 ? 7.492 -11.227 -18.766 1 97.06 156 GLU B CA 1
ATOM 2906 C C . GLU B 1 156 ? 6.273 -11.961 -18.219 1 97.06 156 GLU B C 1
ATOM 2908 O O . GLU B 1 156 ? 6.051 -13.133 -18.531 1 97.06 156 GLU B O 1
ATOM 2913 N N . PHE B 1 157 ? 5.508 -11.289 -17.453 1 97.94 157 PHE B N 1
ATOM 2914 C CA . PHE B 1 157 ? 4.379 -11.945 -16.812 1 97.94 157 PHE B CA 1
ATOM 2915 C C . PHE B 1 157 ? 3.057 -11.406 -17.344 1 97.94 157 PHE B C 1
ATOM 2917 O O . PHE B 1 157 ? 2.941 -10.219 -17.656 1 97.94 157 PHE B O 1
ATOM 2924 N N . PHE B 1 158 ? 2.092 -12.242 -17.4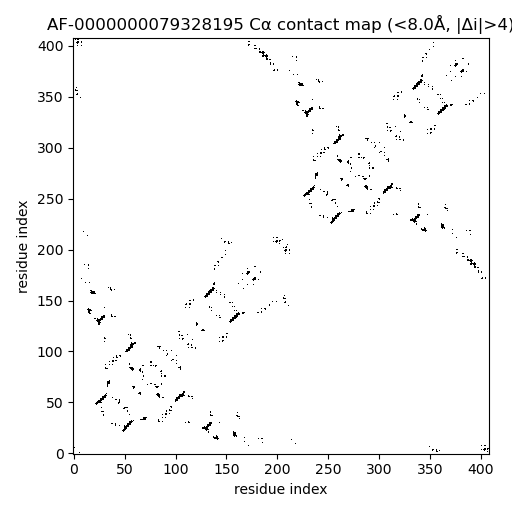06 1 98.44 158 PHE B N 1
ATOM 2925 C CA . PHE B 1 158 ? 0.697 -11.922 -17.688 1 98.44 158 PHE B CA 1
ATOM 2926 C C . PHE B 1 158 ? -0.204 -12.406 -16.547 1 98.44 158 PHE B C 1
ATOM 2928 O O . PHE B 1 158 ? -0.343 -13.609 -16.344 1 98.44 158 PHE B O 1
ATOM 2935 N N . ILE B 1 159 ? -0.845 -11.5 -15.922 1 98.44 159 ILE B N 1
ATOM 2936 C CA . ILE B 1 159 ? -1.673 -11.828 -14.766 1 98.44 159 ILE B CA 1
ATOM 2937 C C . ILE B 1 159 ? -3.08 -12.203 -15.227 1 98.44 159 ILE B C 1
ATOM 2939 O O . ILE B 1 159 ? -3.713 -11.453 -15.977 1 98.44 159 ILE B O 1
ATOM 2943 N N . CYS B 1 160 ? -3.521 -13.344 -14.789 1 98.5 160 CYS B N 1
ATOM 2944 C CA . CYS B 1 160 ? -4.859 -13.859 -15.047 1 98.5 160 CYS B CA 1
ATOM 2945 C C . CYS B 1 160 ? -5.582 -14.18 -13.75 1 98.5 160 CYS B C 1
ATOM 2947 O O . CYS B 1 160 ? -5.715 -15.344 -13.375 1 98.5 160 CYS B O 1
ATOM 2949 N N . PRO B 1 161 ? -6.164 -13.188 -13.164 1 98.19 161 PRO B N 1
ATOM 2950 C CA . PRO B 1 161 ? -6.77 -13.359 -11.844 1 98.19 161 PRO B CA 1
ATOM 2951 C C . PRO B 1 161 ? -8.156 -14 -11.906 1 98.19 161 PRO B C 1
ATOM 2953 O O . PRO B 1 161 ? -8.812 -13.945 -12.945 1 98.19 161 PRO B O 1
ATOM 2956 N N . VAL B 1 162 ? -8.492 -14.641 -10.859 1 97.88 162 VAL B N 1
ATOM 2957 C CA . VAL B 1 162 ? -9.82 -15.219 -10.734 1 97.88 162 VAL B CA 1
ATOM 2958 C C . VAL B 1 162 ? -10.484 -14.711 -9.453 1 97.88 162 VAL B C 1
ATOM 2960 O O . VAL B 1 162 ? -9.828 -14.539 -8.43 1 97.88 162 VAL B O 1
ATOM 2963 N N . GLU B 1 163 ? -11.781 -14.438 -9.586 1 96.12 163 GLU B N 1
ATOM 2964 C CA . GLU B 1 163 ? -12.539 -14.016 -8.414 1 96.12 163 GLU B CA 1
ATOM 2965 C C . GLU B 1 163 ? -12.828 -15.188 -7.484 1 96.12 163 GLU B C 1
ATOM 2967 O O . GLU B 1 163 ? -13.25 -16.25 -7.93 1 96.12 163 GLU B O 1
ATOM 2972 N N . THR B 1 164 ? -12.469 -15.023 -6.246 1 94.12 164 THR B N 1
ATOM 2973 C CA . THR B 1 164 ? -12.797 -15.969 -5.188 1 94.12 164 THR B CA 1
ATOM 2974 C C . THR B 1 164 ? -13.406 -15.25 -3.986 1 94.12 164 THR B C 1
ATOM 2976 O O . THR B 1 164 ? -13.273 -14.031 -3.857 1 94.12 164 THR B O 1
ATOM 2979 N N . GLN B 1 165 ? -14.211 -15.93 -3.139 1 93.56 165 GLN B N 1
ATOM 2980 C CA . GLN B 1 165 ? -14.758 -15.414 -1.886 1 93.56 165 GLN B CA 1
ATOM 2981 C C . GLN B 1 165 ? -15.672 -14.219 -2.131 1 93.56 165 GLN B C 1
ATOM 2983 O O . GLN B 1 165 ? -15.828 -13.367 -1.259 1 93.56 165 GLN B O 1
ATOM 2988 N N . GLU B 1 166 ? -16.078 -14.055 -3.32 1 94.06 166 GLU B N 1
ATOM 2989 C CA . GLU B 1 166 ? -16.984 -12.984 -3.711 1 94.06 166 GLU B CA 1
ATOM 2990 C C . GLU B 1 166 ? -16.344 -11.609 -3.523 1 94.06 166 GLU B C 1
ATOM 2992 O O . GLU B 1 166 ? -17 -10.648 -3.137 1 94.06 166 GLU B O 1
ATOM 2997 N N . ILE B 1 167 ? -15.07 -11.555 -3.633 1 97.31 167 ILE B N 1
ATOM 2998 C CA . ILE B 1 167 ? -14.328 -10.305 -3.516 1 97.31 167 ILE B CA 1
ATOM 2999 C C . ILE B 1 167 ? -13.75 -9.922 -4.875 1 97.31 167 ILE B C 1
ATOM 3001 O O . ILE B 1 167 ? -13.039 -10.711 -5.5 1 97.31 167 ILE B O 1
ATOM 3005 N N . ASN B 1 168 ? -14.055 -8.766 -5.309 1 97.56 168 ASN B N 1
ATOM 3006 C CA . ASN B 1 168 ? -13.547 -8.289 -6.59 1 97.56 168 ASN B CA 1
ATOM 3007 C C . ASN B 1 168 ? -13.352 -6.777 -6.586 1 97.56 168 ASN B C 1
ATOM 3009 O O . ASN B 1 168 ? -13.578 -6.121 -5.566 1 97.56 168 ASN B O 1
ATOM 3013 N N . LYS B 1 169 ? -12.938 -6.211 -7.73 1 97.19 169 LYS B N 1
ATOM 3014 C CA . LYS B 1 169 ? -12.555 -4.809 -7.84 1 97.19 169 LYS B CA 1
ATOM 3015 C C . LYS B 1 169 ? -13.742 -3.889 -7.598 1 97.19 169 LYS B C 1
ATOM 3017 O O . LYS B 1 169 ? -13.57 -2.73 -7.215 1 97.19 169 LYS B O 1
ATOM 3022 N N . ASP B 1 170 ? -14.938 -4.344 -7.723 1 96.31 170 ASP B N 1
ATOM 3023 C CA . ASP B 1 170 ? -16.109 -3.48 -7.684 1 96.31 170 ASP B CA 1
ATOM 3024 C C . ASP B 1 170 ? -16.812 -3.555 -6.324 1 96.31 170 ASP B C 1
ATOM 3026 O O . ASP B 1 170 ? -17.734 -2.781 -6.047 1 96.31 170 ASP B O 1
ATOM 3030 N N . ASN B 1 171 ? -16.312 -4.496 -5.445 1 96.44 171 ASN B N 1
ATOM 3031 C CA . ASN B 1 171 ? -17.156 -4.652 -4.262 1 96.44 171 ASN B CA 1
ATOM 3032 C C . ASN B 1 171 ? -16.312 -4.812 -2.998 1 96.44 171 ASN B C 1
ATOM 3034 O O . ASN B 1 171 ? -16.859 -4.852 -1.892 1 96.44 171 ASN B O 1
ATOM 3038 N N . TRP B 1 172 ? -14.992 -4.941 -3.098 1 97.81 172 TRP B N 1
ATOM 3039 C CA . TRP B 1 172 ? -14.156 -5.262 -1.946 1 97.81 172 TRP B CA 1
ATOM 3040 C C . TRP B 1 172 ? -14.391 -4.27 -0.812 1 97.81 172 TRP B C 1
ATOM 3042 O O . TRP B 1 172 ? -14.211 -4.605 0.361 1 97.81 172 TRP B O 1
ATOM 3052 N N . PHE B 1 173 ? -14.812 -3.055 -1.107 1 97.25 173 PHE B N 1
ATOM 3053 C CA . PHE B 1 173 ? -14.945 -1.978 -0.133 1 97.25 173 PHE B CA 1
ATOM 3054 C C . PHE B 1 173 ? -16.344 -1.952 0.457 1 97.25 173 PHE B C 1
ATOM 3056 O O . PHE B 1 173 ? -16.672 -1.066 1.249 1 97.25 173 PHE B O 1
ATOM 3063 N N . LYS B 1 174 ? -17.172 -2.891 0.114 1 95.44 174 LYS B N 1
ATOM 3064 C CA . LYS B 1 174 ? -18.562 -2.904 0.553 1 95.44 174 LYS B CA 1
ATOM 3065 C C . LYS B 1 174 ? -18.766 -3.891 1.699 1 95.44 174 LYS B C 1
ATOM 3067 O O . LYS B 1 174 ? -19.875 -3.984 2.258 1 95.44 174 LYS B O 1
ATOM 3072 N N . SER B 1 175 ? -17.766 -4.715 2.012 1 95.38 175 SER B N 1
ATOM 3073 C CA . SER B 1 175 ? -17.859 -5.684 3.096 1 95.38 175 SER B CA 1
ATOM 3074 C C . SER B 1 175 ? -16.625 -5.652 3.986 1 95.38 175 SER B C 1
ATOM 3076 O O . SER B 1 175 ? -15.539 -5.27 3.539 1 95.38 175 SER B O 1
ATOM 3078 N N . GLU B 1 176 ? -16.812 -6.055 5.242 1 95.94 176 GLU B N 1
ATOM 3079 C CA . GLU B 1 176 ? -15.703 -6.102 6.184 1 95.94 176 GLU B CA 1
ATOM 3080 C C . GLU B 1 176 ? -14.641 -7.102 5.727 1 95.94 176 GLU B C 1
ATOM 3082 O O . GLU B 1 176 ? -13.438 -6.832 5.84 1 95.94 176 GLU B O 1
ATOM 3087 N N . ASP B 1 177 ? -15.102 -8.234 5.258 1 96.69 177 ASP B N 1
ATOM 3088 C CA . ASP B 1 177 ? -14.172 -9.258 4.793 1 96.69 177 ASP B CA 1
ATOM 3089 C C . ASP B 1 177 ? -13.344 -8.758 3.611 1 96.69 177 ASP B C 1
ATOM 3091 O O . ASP B 1 177 ? -12.125 -8.945 3.578 1 96.69 177 ASP B O 1
ATOM 3095 N N . GLY B 1 178 ? -13.992 -8.164 2.643 1 97.75 178 GLY B N 1
ATOM 3096 C CA . GLY B 1 178 ? -13.289 -7.594 1.506 1 97.75 178 GLY B CA 1
ATOM 3097 C C . GLY B 1 178 ? -12.266 -6.543 1.902 1 97.75 178 GLY B C 1
ATOM 3098 O O . GLY B 1 178 ? -11.133 -6.555 1.414 1 97.75 178 GLY B O 1
ATOM 3099 N N . ILE B 1 179 ? -12.688 -5.656 2.812 1 98.25 179 ILE B N 1
ATOM 3100 C CA . ILE B 1 179 ? -11.82 -4.586 3.281 1 98.25 179 ILE B CA 1
ATOM 3101 C C . ILE B 1 179 ? -10.594 -5.18 3.979 1 98.25 179 ILE B C 1
ATOM 3103 O O . ILE B 1 179 ? -9.461 -4.781 3.701 1 98.25 179 ILE B O 1
ATOM 3107 N N . GLU B 1 180 ? -10.844 -6.129 4.82 1 97.94 180 GLU B N 1
ATOM 3108 C CA . GLU B 1 180 ? -9.75 -6.766 5.547 1 97.94 180 GLU B CA 1
ATOM 3109 C C . GLU B 1 180 ? -8.758 -7.418 4.59 1 97.94 180 GLU B C 1
ATOM 3111 O O . GLU B 1 180 ? -7.543 -7.27 4.75 1 97.94 180 GLU B O 1
ATOM 3116 N N . LYS B 1 181 ? -9.203 -8.086 3.615 1 97.75 181 LYS B N 1
ATOM 3117 C CA . LYS B 1 181 ? -8.352 -8.82 2.684 1 97.75 181 LYS B CA 1
ATOM 3118 C C . LYS B 1 181 ? -7.559 -7.863 1.794 1 97.75 181 LYS B C 1
ATOM 3120 O O . LYS B 1 181 ? -6.336 -7.969 1.691 1 97.75 181 LYS B O 1
ATOM 3125 N N . VAL B 1 182 ? -8.242 -6.895 1.216 1 98.62 182 VAL B N 1
ATOM 3126 C CA . VAL B 1 182 ? -7.613 -6.012 0.243 1 98.62 182 VAL B CA 1
ATOM 3127 C C . VAL B 1 182 ? -6.648 -5.062 0.954 1 98.62 182 VAL B C 1
ATOM 3129 O O . VAL B 1 182 ? -5.512 -4.879 0.513 1 98.62 182 VAL B O 1
ATOM 3132 N N . MET B 1 183 ? -7.078 -4.484 2.045 1 98.69 183 MET B N 1
ATOM 3133 C CA . MET B 1 183 ? -6.176 -3.613 2.795 1 98.69 183 MET B CA 1
ATOM 3134 C C . MET B 1 183 ? -5.016 -4.41 3.383 1 98.69 183 MET B C 1
ATOM 3136 O O . MET B 1 183 ? -3.898 -3.898 3.492 1 98.69 183 MET B O 1
ATOM 3140 N N . GLY B 1 184 ? -5.273 -5.617 3.738 1 98.38 184 GLY B N 1
ATOM 3141 C CA . GLY B 1 184 ? -4.199 -6.5 4.156 1 98.38 184 GLY B CA 1
ATOM 3142 C C . GLY B 1 184 ? -3.156 -6.727 3.076 1 98.38 184 GLY B C 1
ATOM 3143 O O . GLY B 1 184 ? -1.955 -6.742 3.359 1 98.38 184 GLY B O 1
ATOM 3144 N N . GLU B 1 185 ? -3.656 -6.938 1.886 1 98.31 185 GLU B N 1
ATOM 3145 C CA . GLU B 1 185 ? -2.74 -7.102 0.761 1 98.31 185 GLU B CA 1
ATOM 3146 C C . GLU B 1 185 ? -1.892 -5.848 0.555 1 98.31 185 GLU B C 1
ATOM 3148 O O . GLU B 1 185 ? -0.694 -5.941 0.276 1 98.31 185 GLU B O 1
ATOM 3153 N N . LEU B 1 186 ? -2.518 -4.699 0.62 1 98.56 186 LEU B N 1
ATOM 3154 C CA . LEU B 1 186 ? -1.777 -3.445 0.501 1 98.56 186 LEU B CA 1
ATOM 3155 C C . LEU B 1 186 ? -0.681 -3.361 1.558 1 98.56 186 LEU B C 1
ATOM 3157 O O . LEU B 1 186 ? 0.464 -3.029 1.244 1 98.56 186 LEU B O 1
ATOM 3161 N N . SER B 1 187 ? -1.043 -3.688 2.764 1 98.62 187 SER B N 1
ATOM 3162 C CA . SER B 1 187 ? -0.089 -3.67 3.867 1 98.62 187 SER B CA 1
ATOM 3163 C C . SER B 1 187 ? 1.067 -4.629 3.615 1 98.62 187 SER B C 1
ATOM 3165 O O . SER B 1 187 ? 2.229 -4.285 3.846 1 98.62 187 SER B O 1
ATOM 3167 N N . ARG B 1 188 ? 0.77 -5.738 3.105 1 98 188 ARG B N 1
ATOM 3168 C CA . ARG B 1 188 ? 1.791 -6.754 2.855 1 98 188 ARG B CA 1
ATOM 3169 C C . ARG B 1 188 ? 2.709 -6.336 1.712 1 98 188 ARG B C 1
ATOM 3171 O O . ARG B 1 188 ? 3.9 -6.648 1.72 1 98 188 ARG B O 1
ATOM 3178 N N . CYS B 1 189 ? 2.158 -5.648 0.744 1 97.69 189 CYS B N 1
ATOM 3179 C CA . CYS B 1 189 ? 3.004 -5.145 -0.333 1 97.69 189 CYS B CA 1
ATOM 3180 C C . CYS B 1 189 ? 4.062 -4.188 0.206 1 97.69 189 CYS B C 1
ATOM 3182 O O . CYS B 1 189 ? 5.188 -4.152 -0.295 1 97.69 189 CYS B O 1
ATOM 3184 N N . GLY B 1 190 ? 3.705 -3.482 1.196 1 97.69 190 GLY B N 1
ATOM 3185 C CA . GLY B 1 190 ? 4.672 -2.592 1.819 1 97.69 190 GLY B CA 1
ATOM 3186 C C . GLY B 1 190 ? 5.66 -3.314 2.713 1 97.69 190 GLY B C 1
ATOM 3187 O O . GLY B 1 190 ? 6.84 -2.957 2.762 1 97.69 190 GLY B O 1
ATOM 3188 N N . GLY B 1 191 ? 5.281 -4.305 3.34 1 97.25 191 GLY B N 1
ATOM 3189 C CA . GLY B 1 191 ? 6.078 -4.953 4.367 1 97.25 191 GLY B CA 1
ATOM 3190 C C . GLY B 1 191 ? 6.98 -6.047 3.824 1 97.25 191 GLY B C 1
ATOM 3191 O O . GLY B 1 191 ? 8.055 -6.301 4.371 1 97.25 191 GLY B O 1
ATOM 3192 N N . GLN B 1 192 ? 6.602 -6.652 2.771 1 97.12 192 GLN B N 1
ATOM 3193 C CA . GLN B 1 192 ? 7.238 -7.91 2.398 1 97.12 192 GLN B CA 1
ATOM 3194 C C . GLN B 1 192 ? 8.242 -7.703 1.271 1 97.12 192 GLN B C 1
ATOM 3196 O O . GLN B 1 192 ? 9.016 -8.609 0.943 1 97.12 192 GLN B O 1
ATOM 3201 N N . PHE B 1 193 ? 8.352 -6.5 0.702 1 97.38 193 PHE B N 1
ATOM 3202 C CA . PHE B 1 193 ? 9.133 -6.387 -0.52 1 97.38 193 PHE B CA 1
ATOM 3203 C C . PHE B 1 193 ? 10.273 -5.387 -0.341 1 97.38 193 PHE B C 1
ATOM 3205 O O . PHE B 1 193 ? 10.844 -4.902 -1.322 1 97.38 193 PHE B O 1
ATOM 3212 N N . LYS B 1 194 ? 10.625 -5.047 0.854 1 97.12 194 LYS B N 1
ATOM 3213 C CA . LYS B 1 194 ? 11.711 -4.105 1.121 1 97.12 194 LYS B CA 1
ATOM 3214 C C . LYS B 1 194 ? 13.023 -4.598 0.52 1 97.12 194 LYS B C 1
ATOM 3216 O O . LYS B 1 194 ? 13.758 -3.822 -0.095 1 97.12 194 LYS B O 1
ATOM 3221 N N . LYS B 1 195 ? 13.312 -5.871 0.582 1 95.62 195 LYS B N 1
ATOM 3222 C CA . LYS B 1 195 ? 14.562 -6.441 0.093 1 95.62 195 LYS B CA 1
ATOM 3223 C C . LYS B 1 195 ? 14.555 -6.559 -1.428 1 95.62 195 LYS B C 1
ATOM 3225 O O . LYS B 1 195 ? 15.609 -6.742 -2.045 1 95.62 195 LYS B O 1
ATOM 3230 N N . ALA B 1 196 ? 13.344 -6.5 -1.98 1 95.38 196 ALA B N 1
ATOM 3231 C CA . ALA B 1 196 ? 13.242 -6.633 -3.432 1 95.38 196 ALA B CA 1
ATOM 3232 C C . ALA B 1 196 ? 13.516 -5.305 -4.125 1 95.38 196 ALA B C 1
ATOM 3234 O O . ALA B 1 196 ? 13.812 -5.27 -5.324 1 95.38 196 ALA B O 1
ATOM 3235 N N . ILE B 1 197 ? 13.422 -4.215 -3.369 1 95.62 197 ILE B N 1
ATOM 3236 C CA . ILE B 1 197 ? 13.461 -2.881 -3.959 1 95.62 197 ILE B CA 1
ATOM 3237 C C . ILE B 1 197 ? 14.844 -2.617 -4.555 1 95.62 197 ILE B C 1
ATOM 3239 O O . ILE B 1 197 ? 14.953 -2.139 -5.684 1 95.62 197 ILE B O 1
ATOM 3243 N N . ARG B 1 198 ? 15.883 -2.979 -3.881 1 90.44 198 ARG B N 1
ATOM 3244 C CA . ARG B 1 198 ? 17.234 -2.678 -4.352 1 90.44 198 ARG B CA 1
ATOM 3245 C C . ARG B 1 198 ? 17.531 -3.428 -5.645 1 90.44 198 ARG B C 1
ATOM 3247 O O . ARG B 1 198 ? 17.953 -2.824 -6.633 1 90.44 198 ARG B O 1
ATOM 3254 N N . PRO B 1 199 ? 17.281 -4.715 -5.629 1 89.5 199 PRO B N 1
ATOM 3255 C CA . PRO B 1 199 ? 17.5 -5.426 -6.891 1 89.5 199 PRO B CA 1
ATOM 3256 C C . PRO B 1 199 ? 16.688 -4.836 -8.047 1 89.5 199 PRO B C 1
ATOM 3258 O O . PRO B 1 199 ? 17.172 -4.809 -9.188 1 89.5 199 PRO B O 1
ATOM 3261 N N . TRP B 1 200 ? 15.555 -4.406 -7.816 1 90.5 200 TRP B N 1
ATOM 3262 C CA . TRP B 1 200 ? 14.688 -3.852 -8.859 1 90.5 200 TRP B CA 1
ATOM 3263 C C . TRP B 1 200 ? 15.227 -2.51 -9.352 1 90.5 200 TRP B C 1
ATOM 3265 O O . TRP B 1 200 ? 15.016 -2.139 -10.508 1 90.5 200 TRP B O 1
ATOM 3275 N N . SER B 1 201 ? 15.883 -1.784 -8.422 1 86.38 201 SER B N 1
ATOM 3276 C CA . SER B 1 201 ? 16.359 -0.443 -8.758 1 86.38 201 SER B CA 1
ATOM 3277 C C . SER B 1 201 ? 17.656 -0.494 -9.562 1 86.38 201 SER B C 1
ATOM 3279 O O . SER B 1 201 ? 17.984 0.461 -10.266 1 86.38 201 SER B O 1
ATOM 3281 N N . GLU B 1 202 ? 18.438 -1.479 -9.328 1 79.19 202 GLU B N 1
ATOM 3282 C CA . GLU B 1 202 ? 19.688 -1.632 -10.07 1 79.19 202 GLU B CA 1
ATOM 3283 C C . GLU B 1 202 ? 19.422 -1.899 -11.547 1 79.19 202 GLU B C 1
ATOM 3285 O O . GLU B 1 202 ? 20.297 -1.679 -12.391 1 79.19 202 GLU B O 1
ATOM 3290 N N . GLU B 1 203 ? 18.281 -2.26 -11.852 1 63.06 203 GLU B N 1
ATOM 3291 C CA . GLU B 1 203 ? 17.891 -2.469 -13.242 1 63.06 203 GLU B CA 1
ATOM 3292 C C . GLU B 1 203 ? 17.484 -1.155 -13.906 1 63.06 203 GLU B C 1
ATOM 3294 O O . GLU B 1 203 ? 17.234 -1.113 -15.117 1 63.06 203 GLU B O 1
ATOM 3299 N N . CYS B 1 204 ? 17.516 -0.122 -13.008 1 53.25 204 CYS B N 1
ATOM 3300 C CA . CYS B 1 204 ? 17.156 1.215 -13.477 1 53.25 204 CYS B CA 1
ATOM 3301 C C . CYS B 1 204 ? 18.406 1.996 -13.875 1 53.25 204 CYS B C 1
ATOM 3303 O O . CYS B 1 204 ? 19.438 1.9 -13.211 1 53.25 204 CYS B O 1
#

Sequence (408 aa):
MELMGINFIREITSFIFVEDKIQKADIIFVPGGSWPEPTEKAAKLWIDGYAPYILPSGKYSMSKGYFPGPATNGDKYNGTYETEWEFMKAVALSYGVQESSIIKEDKAEWTKQNAFNSRIVTDKNNLDIKKAIICCKSYHAKRCLMFYSWAYPKTEFFICPVETQEINKDNWFKSEDGIEKVMGELSRCGGQFKKAIRPWSEECMELMGINFIREITSFIFVEDKIQKADIIFVPGGSWPEPTEKAAKLWIDGYAPYILPSGKYSMSKGYFPGPATNGDKYNGTYETEWEFMKAVALSYGVQESSIIKEDKAEWTKQNAFNSRIVTDKNNLDIKKAIICCKSYHAKRCLMFYSWAYPKTEFFICPVETQEINKDNWFKSEDGIEKVMGELSRCGGQFKKAIRPWSEEC

Nearest PDB structures (foldseek):
  3ca8-assembly2_B  TM=7.344E-01  e=2.559E-07  Escherichia coli K-12
  2hzg-assembly1_B  TM=2.901E-01  e=9.167E-02  Cereibacter sphaeroides
  2ijg-assembly1_X  TM=2.903E-01  e=5.983E+00  Arabidopsis thaliana
  5koe-assembly6_C  TM=2.464E-01  e=5.616E+00  Arabidopsis thaliana
  3ca8-assembly2_B  TM=7.310E-01  e=2.446E-07  Escherichia coli K-12

Solvent-accessible surface area (backbone atoms only — not comparable to full-atom values): 21096 Å² total; per-residue (Å²): 126,87,50,64,44,49,52,51,54,51,52,52,37,59,62,32,50,48,72,45,83,81,66,74,27,55,28,32,39,23,67,50,60,43,57,55,61,27,39,50,51,45,35,55,40,36,74,72,62,33,23,76,29,38,37,38,17,11,15,32,44,64,92,70,72,47,42,90,54,51,74,51,64,40,86,80,55,66,72,91,48,74,25,23,22,54,46,42,48,52,52,25,44,74,73,64,48,57,69,90,31,52,44,83,36,58,74,22,47,45,74,62,37,24,27,44,51,44,44,53,45,36,54,75,68,71,52,81,62,53,29,32,32,37,20,28,47,26,63,47,27,36,60,49,51,51,39,37,40,67,54,34,73,78,38,46,76,29,36,46,49,32,79,51,94,88,30,46,89,89,47,22,58,76,39,72,69,31,31,54,52,44,27,46,42,42,18,43,54,17,66,72,41,58,81,50,40,48,66,24,45,70,77,98,128,85,49,65,45,48,53,52,53,51,51,52,37,58,63,32,48,48,73,44,82,79,64,75,27,54,28,30,38,23,68,49,60,42,58,55,60,27,39,51,52,45,34,52,40,36,74,73,62,32,24,74,30,37,37,39,16,12,14,32,45,64,92,69,72,48,40,90,55,51,74,52,64,40,85,80,56,66,72,91,49,75,25,24,22,54,45,43,50,52,53,24,44,74,74,64,49,56,70,90,31,52,45,82,36,57,74,22,46,47,72,63,37,24,28,45,51,46,45,53,46,36,53,74,67,69,52,81,64,51,29,31,32,37,20,28,47,27,61,46,27,36,58,49,52,53,38,37,39,65,54,34,72,79,39,47,77,27,38,46,50,32,79,50,94,88,31,48,87,88,46,23,60,77,39,71,67,30,33,53,52,44,27,45,42,43,17,43,56,18,65,71,42,59,81,50,40,49,67,24,44,70,77,99

Foldseek 3Di:
DPPVVVVVLLVLLPLQFDAFDAAAWAEEEEEFDQEQVLLLVRLVCVVVVSHQAYEYAWAEAPVVVFHPHHPPPCVVQVDDDGFRLRSSLSSNVVSPRDSVRYFDHGPDNDLLCSQQSVLVRCVVVVHDTAEYEYEEARSCQNVNVLSNCLNPVRHHYGYDYDHDPNAHSPPLVVDPNSCCSNVVSVVCVVVPCPVSVVVVVVVD/DPPVVVVVLLVLLPLQFDAFDAAAWAEEEEEFDQEQVLLLVRLVCVVVVSHQAYEYAWAEAPVVVFHPHHPPPCVVQVDDDGFRLRSSLSSNVVSPRDSVRYFDHGPDNDLLCSQQSVLVRCVVVVHDTAEYEYREARSLQNVNVLSNCLNPVRHHYGYDYDHDPNAHSVPLVVDPNSCCSNVVNVVCVVVPCPVSVVVVVVVD

Organism: NCBI:txid704125

pLDDT: mean 95.62, std 7.22, range [38.84, 98.94]

InterPro domains:
  IPR003848 Domain of unknown function DUF218 [PF02698] (26-175)
  IPR003848 Domain of unknown function DUF218 [cd06259] (26-186)
  IPR014729 Rossmann-like alpha/beta/alpha sandwich fold [G3DSA:3.40.50.620] (16-161)
  IPR051599 Cell Envelope Integrity and Synthesis Associated Protein [PTHR30336] (16-172)

Secondary structure (DSSP, 8-state):
---HHHHHHHHHHHHH---------SEEEE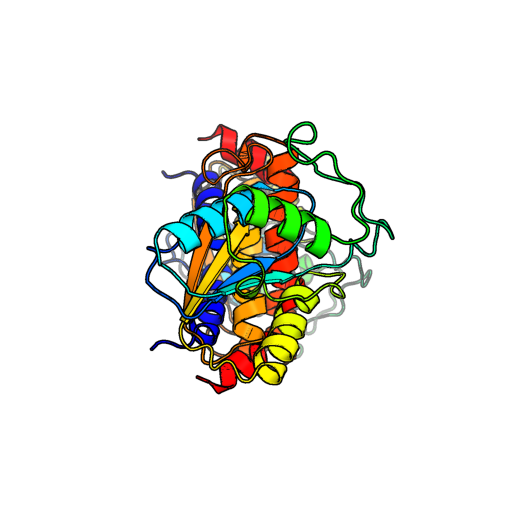E--S-SHHHHHHHHHHHTTS-S-EEEE-S--TTTSS----SS-TTTS-S--SSHHHHHHHHHHHTT--GGGB--B----SHHHHHHHHHHHHHHTT---SEEEEEEEGGGHHHHHHHHHHH-TT-EEEEEEE-BTTB-TTTGGGSHHHHHHHHHHHHHHHHS-HHHHHHHHHT-/---HHHHHHHHHHHHH---------SEEEEE--S-SHHHHHHHHHHHTTS-S-EEEE-S--TTTSS----SS-TTTS-S--SSHHHHHHHHHHHTT--GGGB--B----SHHHHHHHHHHHHHHTT---SEEEEEEEGGGHHHHHHHHHHH-TT-EEEEEEE-BTTB-TTTGGGSHHHHHHHHHHHHHHHHH-HHHHHHHHHT-

Radius of gyration: 24.86 Å; Cα contacts (8 Å, |Δi|>4): 843; chains: 2; bounding box: 42×74×51 Å